Protein 2BBW (pdb70)

B-factor: mean 40.65, std 9.98, range [17.58, 98.82]

Secondary structure (DSSP, 8-state):
---EEEEE--TTSSHHHHHHHHHHHH----EEHHHHHHHHHHTT-HHHHHHHHHHHTT-PPP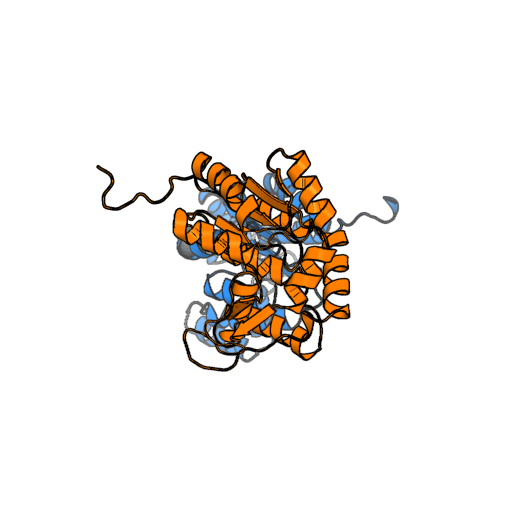HHHHHHHHHHHHHT-TTS-EEEES---SHHHHHHHHTT----EEEEEE--HHHHHHHHHTEEEETTTTEEEETTTS--SSTTB-TTT-PBPB--GGGSHHHHHHHHHHHHHHHHHHHHHHHHTT-EEEEE-S-HHHHHHHHHHHHHTTSPPP--GGG-/---EEEEE-STTSSHHHHHHHHHHHH----B-HHHHHHHHHHHT-HHHHHHHHHHHTT-PPPHHHHHHHHHHHHHT-TTS-EEEES---SHHHHHHHHTT----EEEEEE--HHHHHHHHHT-EEETTTTEEE-SSSS--SSTTB-TTT-PBPB--GGGSHHHHHHHHHHHHHHHHHHHHHHHHHT-EEEEE-S-HHHHHHHHHHHHHTTSPPPPPTT--

Structure (mmCIF, N/CA/C/O backbone):
data_2BBW
#
_entry.id   2BBW
#
_cell.length_a   42.836
_cell.length_b   66.375
_cell.length_c   77.380
_cell.angle_alpha   90.00
_cell.angle_beta   91.50
_cell.angle_gamma   90.00
#
_symmetry.space_group_name_H-M   'P 1 21 1'
#
loop_
_entity.id
_entity.type
_entity.pdbx_description
1 polymer 'adenylate kinase 4, AK4'
2 non-polymer DIGUANOSINE-PENTAPHOSPHATE
3 water water
#
loop_
_atom_site.group_PDB
_atom_site.id
_atom_site.type_symbol
_atom_site.label_atom_id
_atom_site.label_alt_id
_atom_site.label_comp_id
_atom_site.label_asym_id
_atom_site.label_entity_id
_atom_site.label_seq_id
_atom_site.pdbx_PDB_ins_code
_atom_site.Cartn_x
_atom_site.Cartn_y
_atom_site.Cartn_z
_atom_site.occupancy
_atom_site.B_iso_or_equiv
_atom_site.auth_seq_id
_atom_site.auth_comp_id
_atom_site.auth_asym_id
_atom_site.auth_atom_id
_atom_site.pdbx_PDB_model_num
ATOM 1 N N . LYS A 1 26 ? 6.921 15.796 18.117 1.00 64.97 4 LYS A N 1
ATOM 2 C CA . LYS A 1 26 ? 6.129 17.069 18.087 1.00 66.06 4 LYS A CA 1
ATOM 3 C C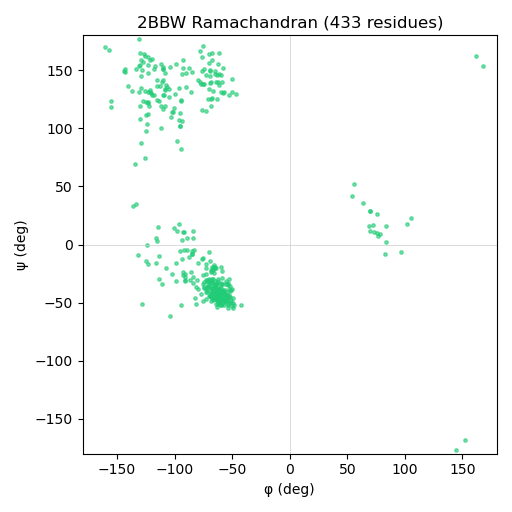 . LYS A 1 26 ? 5.500 17.386 19.456 1.00 58.39 4 LYS A C 1
ATOM 4 O O . LYS A 1 26 ? 6.131 18.019 20.302 1.00 58.39 4 LYS A O 1
ATOM 8 N N . LEU A 1 27 ? 4.262 16.952 19.659 1.00 51.32 5 LEU A N 1
ATOM 9 C CA . LEU A 1 27 ? 3.613 17.055 20.959 1.00 47.21 5 LEU A CA 1
ATOM 10 C C . LEU A 1 27 ? 4.186 15.964 21.843 1.00 42.99 5 LEU A C 1
ATOM 11 O O . LEU A 1 27 ? 4.570 14.900 21.353 1.00 39.74 5 LEU A O 1
ATOM 16 N N . LEU A 1 28 ? 4.252 16.227 23.138 1.00 39.79 6 LEU A N 1
ATOM 17 C CA . LEU A 1 28 ? 4.794 15.255 24.068 1.00 38.18 6 LEU A CA 1
ATOM 18 C C . LEU A 1 28 ? 3.795 14.126 24.315 1.00 35.47 6 LEU A C 1
ATOM 19 O O . LEU A 1 28 ? 2.584 14.356 24.431 1.00 32.95 6 LEU A O 1
ATOM 24 N N . ARG A 1 29 ? 4.300 12.901 24.361 1.00 32.41 7 ARG A N 1
ATOM 25 C CA . ARG A 1 29 ? 3.487 11.779 24.801 1.00 35.57 7 ARG A CA 1
ATOM 26 C C . ARG A 1 29 ? 4.220 11.083 25.954 1.00 34.05 7 ARG A C 1
ATOM 27 O O . ARG A 1 29 ? 5.117 10.273 25.747 1.00 34.36 7 ARG A O 1
ATOM 35 N N . ALA A 1 30 ? 3.844 11.412 27.181 1.00 33.90 8 ALA A N 1
ATOM 36 C CA . ALA A 1 30 ? 4.571 10.885 28.324 1.00 33.64 8 ALA A CA 1
ATOM 37 C C . ALA A 1 30 ? 3.645 10.145 29.250 1.00 32.88 8 ALA A C 1
ATOM 38 O O . ALA A 1 30 ? 2.449 10.429 29.305 1.00 32.48 8 ALA A O 1
ATOM 40 N N . VAL A 1 31 ? 4.217 9.213 30.000 1.00 32.49 9 VAL A N 1
ATOM 41 C CA . VAL A 1 31 ? 3.473 8.276 30.843 1.00 36.07 9 VAL A CA 1
ATOM 42 C C . VAL A 1 31 ? 4.203 8.167 32.193 1.00 39.54 9 VAL A C 1
ATOM 43 O O . VAL A 1 31 ? 5.431 7.990 32.221 1.00 35.83 9 VAL A O 1
ATOM 47 N N . ILE A 1 32 ? 3.462 8.271 33.297 1.00 36.77 10 ILE A N 1
ATOM 48 C CA . ILE A 1 32 ? 3.997 7.969 34.641 1.00 36.40 10 ILE A CA 1
ATOM 49 C C . ILE A 1 32 ? 3.330 6.708 35.213 1.00 35.66 10 ILE A C 1
ATOM 50 O O . ILE A 1 32 ? 2.102 6.669 35.426 1.00 34.75 10 ILE A O 1
ATOM 55 N N . LEU A 1 33 ? 4.144 5.692 35.485 1.00 35.25 11 LEU A N 1
ATOM 56 C CA . LEU A 1 33 ? 3.650 4.418 36.012 1.00 33.82 11 LEU A CA 1
ATOM 57 C C . LEU A 1 33 ? 4.206 4.115 37.410 1.00 39.48 11 LEU A C 1
ATOM 58 O O . LEU A 1 33 ? 5.301 4.569 37.777 1.00 37.50 11 LEU A O 1
ATOM 63 N N . GLY A 1 34 ? 3.449 3.334 38.173 1.00 30.97 12 GLY A N 1
ATOM 64 C CA . GLY A 1 34 ? 3.871 2.887 39.499 1.00 31.93 12 GLY A CA 1
ATOM 65 C C . GLY A 1 34 ? 2.662 2.412 40.274 1.00 32.50 12 GLY A C 1
ATOM 66 O O . GLY A 1 34 ? 1.522 2.754 39.917 1.00 32.69 12 GLY A O 1
ATOM 67 N N . PRO A 1 35 ? 2.887 1.636 41.348 1.00 34.16 13 PRO A N 1
ATOM 68 C CA . PRO A 1 35 ? 1.772 1.095 42.114 1.00 35.33 13 PRO A CA 1
ATOM 69 C C . PRO A 1 35 ? 1.017 2.201 42.843 1.00 36.26 13 PRO A C 1
ATOM 70 O O . PRO A 1 35 ? 1.526 3.312 42.952 1.00 30.70 13 PRO A O 1
ATOM 74 N N . PRO A 1 36 ? -0.203 1.911 43.321 1.00 38.80 14 PRO A N 1
ATOM 75 C CA . PRO A 1 36 ? -0.887 2.958 44.061 1.00 39.92 14 PRO A CA 1
ATOM 76 C C . PRO A 1 36 ? -0.099 3.357 45.295 1.00 40.37 14 PRO A C 1
ATOM 77 O O . PRO A 1 36 ? 0.444 2.490 46.002 1.00 36.95 14 PRO A O 1
ATOM 81 N N . GLY A 1 37 ? -0.021 4.666 45.530 1.00 33.61 15 GLY A N 1
ATOM 82 C CA . GLY A 1 37 ? 0.758 5.211 46.633 1.00 34.86 15 GLY A CA 1
ATOM 83 C C . GLY A 1 37 ? 2.155 5.671 46.240 1.00 32.89 15 GLY A C 1
ATOM 84 O O . GLY A 1 37 ? 2.855 6.274 47.049 1.00 33.76 15 GLY A O 1
ATOM 85 N N . SER A 1 38 ? 2.554 5.418 44.990 1.00 30.02 16 SER A N 1
ATOM 86 C CA . SER A 1 38 ? 3.961 5.563 44.604 1.00 31.74 16 SER A CA 1
ATOM 87 C C . SER A 1 38 ? 4.355 7.010 44.332 1.00 33.18 16 SER A C 1
ATOM 88 O O . SER A 1 38 ? 5.552 7.334 44.301 1.00 32.66 16 SER A O 1
ATOM 91 N N . GLY A 1 39 ? 3.354 7.874 44.152 1.00 37.12 17 GLY A N 1
ATOM 92 C CA . GLY A 1 39 ? 3.592 9.307 43.995 1.00 35.06 17 GLY A CA 1
ATOM 93 C C . GLY A 1 39 ? 3.423 9.813 42.577 1.00 37.27 17 GLY A C 1
ATOM 94 O O . GLY A 1 39 ? 4.000 10.837 42.227 1.00 34.76 17 GLY A O 1
ATOM 95 N N . LYS A 1 40 ? 2.656 9.083 41.765 1.00 34.06 18 LYS A N 1
ATOM 96 C CA . LYS A 1 40 ? 2.376 9.456 40.373 1.00 35.61 18 LYS A CA 1
ATOM 97 C C . LYS A 1 40 ? 1.596 10.769 40.284 1.00 35.05 18 LYS A C 1
ATOM 98 O O . LYS A 1 40 ? 1.898 11.616 39.450 1.00 34.26 18 LYS A O 1
ATOM 104 N N . GLY A 1 41 ? 0.566 10.904 41.118 1.00 35.80 19 GLY A N 1
ATOM 105 C CA . GLY A 1 41 ? -0.208 12.146 41.215 1.00 37.46 19 GLY A CA 1
ATOM 106 C C . GLY A 1 41 ? 0.647 13.325 41.658 1.00 38.81 19 GLY A C 1
ATOM 107 O O . GLY A 1 41 ? 0.532 14.423 41.120 1.00 34.48 19 GLY A O 1
ATOM 108 N N . THR A 1 42 ? 1.501 13.095 42.644 1.00 33.01 20 THR A N 1
ATOM 109 C CA . THR A 1 42 ? 2.415 14.116 43.155 1.00 35.71 20 THR A CA 1
ATOM 110 C C . THR A 1 42 ? 3.399 14.607 42.112 1.00 33.30 20 THR A C 1
ATOM 111 O O . THR A 1 42 ? 3.584 15.809 41.983 1.00 35.76 20 THR A O 1
ATOM 115 N N . VAL A 1 43 ? 4.018 13.687 41.365 1.00 31.56 21 VAL A N 1
ATOM 116 C CA . VAL A 1 43 ? 4.918 14.050 40.272 1.00 32.09 21 VAL A CA 1
ATOM 117 C C . VAL A 1 43 ? 4.176 14.812 39.162 1.00 33.13 21 VAL A C 1
ATOM 118 O O . VAL A 1 43 ? 4.688 15.782 38.626 1.00 31.79 21 VAL A O 1
ATOM 122 N N . CYS A 1 44 ? 2.963 14.376 38.825 1.00 32.69 22 CYS A N 1
ATOM 123 C CA . CYS A 1 44 ? 2.182 15.046 37.795 1.00 33.67 22 CYS A CA 1
ATOM 124 C C . CYS A 1 44 ? 1.880 16.491 38.177 1.00 33.68 22 CYS A C 1
ATOM 125 O O . CYS A 1 44 ? 1.893 17.382 37.326 1.00 35.41 22 CYS A O 1
ATOM 128 N N . GLN A 1 45 ? 1.632 16.713 39.464 1.00 34.11 23 GLN A N 1
ATOM 129 C CA . GLN A 1 45 ? 1.355 18.042 40.009 1.00 30.66 23 GLN A CA 1
ATOM 130 C C . GLN A 1 45 ? 2.580 18.952 39.916 1.00 35.99 23 GLN A C 1
ATOM 131 O O . GLN A 1 45 ? 2.465 20.141 39.559 1.00 37.68 23 GLN A O 1
ATOM 134 N N . ARG A 1 46 ? 3.758 18.406 40.213 1.00 33.85 24 ARG A N 1
ATOM 135 C CA . ARG A 1 46 ? 4.993 19.165 40.028 1.00 34.24 24 ARG A CA 1
ATOM 136 C C . ARG A 1 46 ? 5.248 19.474 38.558 1.00 36.03 24 ARG A C 1
ATOM 137 O O . ARG A 1 46 ? 5.728 20.558 38.235 1.00 34.22 24 ARG A O 1
ATOM 145 N N . ILE A 1 47 ? 4.931 18.521 37.680 1.00 32.14 25 ILE A N 1
ATOM 146 C CA . ILE A 1 47 ? 5.047 18.736 36.244 1.00 33.02 25 ILE A CA 1
ATOM 147 C C . ILE A 1 47 ? 4.122 19.853 35.766 1.00 34.01 25 ILE A C 1
ATOM 148 O O . ILE A 1 47 ? 4.533 20.668 34.946 1.00 29.72 25 ILE A O 1
ATOM 153 N N . ALA A 1 48 ? 2.887 19.899 36.281 1.00 34.54 26 ALA A N 1
ATOM 154 C CA . ALA A 1 48 ? 1.969 21.028 36.004 1.00 36.86 26 ALA A CA 1
ATOM 155 C C . ALA A 1 48 ? 2.529 22.393 36.423 1.00 36.98 26 ALA A C 1
ATOM 156 O O . ALA A 1 48 ? 2.441 23.377 35.674 1.00 38.58 26 ALA A O 1
ATOM 158 N N . GLN A 1 49 ? 3.121 22.451 37.607 1.00 35.32 27 GLN A N 1
ATOM 159 C CA . GLN A 1 49 ? 3.642 23.709 38.133 1.00 36.62 27 GLN A CA 1
ATOM 160 C C . GLN A 1 49 ? 4.909 24.210 37.441 1.00 39.32 27 GLN A C 1
ATOM 161 O O . GLN A 1 49 ? 5.176 25.416 37.430 1.00 40.98 27 GLN A O 1
ATOM 167 N N . ASN A 1 50 ? 5.672 23.287 36.857 1.00 33.48 28 ASN A N 1
ATOM 168 C CA . ASN A 1 50 ? 6.928 23.624 36.202 1.00 31.09 28 ASN A CA 1
ATOM 169 C C . ASN A 1 50 ? 6.844 23.687 34.684 1.00 32.28 28 ASN A C 1
ATOM 170 O O . ASN A 1 50 ? 7.655 24.359 34.066 1.00 31.11 28 ASN A O 1
ATOM 175 N N . PHE A 1 51 ? 5.884 22.974 34.090 1.00 31.05 29 PHE A N 1
ATOM 176 C CA . PHE A 1 51 ? 5.742 22.904 32.625 1.00 32.75 29 PHE A CA 1
ATOM 177 C C . PHE A 1 51 ? 4.362 23.349 32.068 1.00 34.46 29 PHE A C 1
ATOM 178 O O . PHE A 1 51 ? 4.231 23.602 30.866 1.00 36.47 29 PHE A O 1
ATOM 186 N N . GLY A 1 52 ? 3.335 23.422 32.918 1.00 26.92 30 GLY A N 1
ATOM 187 C CA . GLY A 1 52 ? 1.986 23.822 32.455 1.00 30.33 30 GLY A CA 1
ATOM 188 C C . GLY A 1 52 ? 1.297 22.698 31.699 1.00 39.31 30 GLY A C 1
ATOM 189 O O . GLY A 1 52 ? 0.432 22.929 30.841 1.00 40.05 30 GLY A O 1
ATOM 190 N N . LEU A 1 53 ? 1.705 21.476 32.033 1.00 37.86 31 LEU A N 1
ATOM 191 C CA . LEU A 1 53 ? 1.232 20.259 31.409 1.00 43.55 31 LEU A CA 1
ATOM 192 C C . LEU A 1 53 ? 0.200 19.577 32.325 1.00 38.87 31 LEU A C 1
ATOM 193 O O . LEU A 1 53 ? 0.544 19.133 33.418 1.00 40.76 31 LEU A O 1
ATOM 198 N N . GLN A 1 54 ? -1.053 19.514 31.877 1.00 36.57 32 GLN A N 1
ATOM 199 C CA . GLN A 1 54 ? -2.124 18.809 32.576 1.00 41.97 32 GLN A CA 1
ATOM 200 C C . GLN A 1 54 ? -1.900 17.289 32.520 1.00 43.61 32 GLN A C 1
ATOM 201 O O . GLN A 1 54 ? -1.385 16.779 31.525 1.00 42.43 32 GLN A O 1
ATOM 203 N N . HIS A 1 55 ? -2.271 16.571 33.579 1.00 38.52 33 HIS A N 1
ATOM 204 C CA . HIS A 1 55 ? -2.216 15.120 33.531 1.00 41.30 33 HIS A CA 1
ATOM 205 C C . HIS A 1 55 ? -3.602 14.524 33.368 1.00 37.60 33 HIS A C 1
ATOM 206 O O . HIS A 1 55 ? -4.607 15.128 33.758 1.00 39.89 33 HIS A O 1
ATOM 213 N N . LEU A 1 56 ? -3.624 13.341 32.773 1.00 34.13 34 LEU A N 1
ATOM 214 C CA . LEU A 1 56 ? -4.841 12.606 32.436 1.00 36.67 34 LEU A CA 1
ATOM 215 C C . LEU A 1 56 ? -4.787 11.266 33.168 1.00 34.38 34 LEU A C 1
ATOM 216 O O . LEU A 1 56 ? -3.781 10.572 33.105 1.00 37.01 34 LEU A O 1
ATOM 221 N N . SER A 1 57 ? -5.853 10.896 33.872 1.00 38.74 35 SER A N 1
ATOM 222 C CA . SER A 1 57 ? -5.876 9.594 34.533 1.00 34.08 35 SER A CA 1
ATOM 223 C C . SER A 1 57 ? -7.186 8.863 34.288 1.00 33.64 35 SER A C 1
ATOM 224 O O . SER A 1 57 ? -8.234 9.480 34.073 1.00 36.08 35 SER A O 1
ATOM 227 N N . SER A 1 58 ? -7.122 7.538 34.303 1.00 32.76 36 SER A N 1
ATOM 228 C CA A SER A 1 58 ? -8.310 6.735 34.073 0.50 37.67 36 SER A CA 1
ATOM 229 C CA B SER A 1 58 ? -8.302 6.709 34.103 0.50 36.22 36 SER A CA 1
ATOM 230 C C . SER A 1 58 ? -9.355 6.949 35.181 1.00 33.22 36 SER A C 1
ATOM 231 O O . SER A 1 58 ? -10.541 7.050 34.897 1.00 39.02 36 SER A O 1
ATOM 236 N N . GLY A 1 59 ? -8.921 7.045 36.433 1.00 37.33 37 GLY A N 1
ATOM 237 C CA . GLY A 1 59 ? -9.865 7.289 37.528 1.00 31.78 37 GLY A CA 1
ATOM 238 C C . GLY A 1 59 ? -10.610 8.610 37.382 1.00 36.13 37 GLY A C 1
ATOM 239 O O . GLY A 1 59 ? -11.810 8.704 37.687 1.00 32.73 37 GLY A O 1
ATOM 240 N N . HIS A 1 60 ? -9.901 9.640 36.925 1.00 33.91 38 HIS A N 1
ATOM 241 C CA . HIS A 1 60 ? -10.497 10.946 36.738 1.00 30.98 38 HIS A CA 1
ATOM 242 C C . HIS A 1 60 ? -11.518 10.896 35.604 1.00 33.96 38 HIS A C 1
ATOM 243 O O . HIS A 1 60 ? -12.626 11.385 35.763 1.00 30.35 38 HIS A O 1
ATOM 250 N N . PHE A 1 61 ? -11.159 10.280 34.477 1.00 32.01 39 PHE A N 1
ATOM 251 C CA . PHE A 1 61 ? -12.104 10.124 33.367 1.00 33.81 39 PHE A CA 1
ATOM 252 C C . PHE A 1 61 ? -13.289 9.200 33.670 1.00 33.13 39 PHE A C 1
ATOM 253 O O . PHE A 1 61 ? -14.397 9.416 33.174 1.00 35.78 39 PHE A O 1
ATOM 261 N N . LEU A 1 62 ? -13.046 8.184 34.486 1.00 31.46 40 LEU A N 1
ATOM 262 C CA . LEU A 1 62 ? -14.112 7.338 35.018 1.00 35.11 40 LEU A CA 1
ATOM 263 C C . LEU A 1 62 ? -15.122 8.163 35.844 1.00 34.74 40 LEU A C 1
ATOM 264 O O . LEU A 1 62 ? -16.313 8.094 35.585 1.00 34.57 40 LEU A O 1
ATOM 269 N N . ARG A 1 63 ? -14.640 8.944 36.811 1.00 34.08 41 ARG A N 1
ATOM 270 C CA . ARG A 1 63 ? -15.487 9.921 37.526 1.00 34.07 41 ARG A CA 1
ATOM 271 C C . ARG A 1 63 ? -16.306 10.831 36.614 1.00 34.14 41 ARG A C 1
ATOM 272 O O . ARG A 1 63 ? -17.529 10.958 36.768 1.00 27.36 41 ARG A O 1
ATOM 275 N N . GLU A 1 64 ? -15.622 11.477 35.674 1.00 30.37 42 GLU A N 1
ATOM 276 C CA . GLU A 1 64 ? -16.266 12.376 34.729 1.00 38.67 42 GLU A CA 1
ATOM 277 C C . GLU A 1 64 ? -17.389 11.688 33.950 1.00 33.10 42 GLU A C 1
ATOM 278 O O . GLU A 1 64 ? -18.429 12.291 33.693 1.00 32.05 42 GLU A O 1
ATOM 282 N N . ASN A 1 65 ? -17.188 10.434 33.571 1.00 28.87 43 ASN A N 1
ATOM 283 C CA . ASN A 1 65 ? -18.205 9.735 32.766 1.00 32.58 43 ASN A CA 1
ATOM 284 C C . ASN A 1 65 ? -19.421 9.304 33.593 1.00 28.48 43 ASN A C 1
ATOM 285 O O . ASN A 1 65 ? -20.541 9.330 33.106 1.00 28.91 43 ASN A O 1
ATOM 290 N N . ILE A 1 66 ? -19.179 8.946 34.853 1.00 29.11 44 ILE A N 1
ATOM 291 C CA . ILE A 1 66 ? -20.250 8.653 35.804 1.00 34.72 44 ILE A CA 1
ATOM 292 C C . ILE A 1 66 ? -21.083 9.893 36.108 1.00 36.31 44 ILE A C 1
ATOM 293 O O . ILE A 1 66 ? -22.306 9.819 36.079 1.00 37.66 44 ILE A O 1
ATOM 298 N N . LYS A 1 67 ? -20.433 11.031 36.362 1.00 38.12 45 LYS A N 1
ATOM 299 C CA . LYS A 1 67 ? -21.152 12.301 36.568 1.00 38.35 45 LYS A CA 1
ATOM 300 C C . LYS A 1 67 ? -22.001 12.723 35.363 1.00 36.12 45 LYS A C 1
ATOM 301 O O . LYS A 1 67 ? -23.089 13.267 35.537 1.00 37.66 45 LYS A O 1
ATOM 304 N N . ALA A 1 68 ? -21.502 12.485 34.153 1.00 32.49 46 ALA A N 1
ATOM 305 C CA . ALA A 1 68 ? -22.227 12.845 32.933 1.00 34.57 46 ALA A CA 1
ATOM 306 C C . ALA A 1 68 ? -23.237 11.775 32.484 1.00 34.33 46 ALA A C 1
ATOM 307 O O . ALA A 1 68 ? -23.987 11.990 31.528 1.00 38.99 46 ALA A O 1
ATOM 309 N N . SER A 1 69 ? -23.233 10.630 33.176 1.00 31.78 47 SER A N 1
ATOM 310 C CA A SER A 1 69 ? -24.120 9.504 32.859 0.50 33.63 47 SER A CA 1
ATOM 311 C CA B SER A 1 69 ? -24.104 9.492 32.867 0.50 35.25 47 SER A CA 1
ATOM 312 C C . SER A 1 69 ? -24.019 9.068 31.390 1.00 34.42 47 SER A C 1
ATOM 313 O O . SER A 1 69 ? -25.036 8.826 30.735 1.00 35.72 47 SER A O 1
ATOM 318 N N . THR A 1 70 ? -22.788 8.984 30.872 1.00 38.33 48 THR A N 1
ATOM 319 C CA . THR A 1 70 ? -22.534 8.540 29.486 1.00 33.33 48 THR A CA 1
ATOM 320 C C . THR A 1 70 ? -22.714 7.020 29.372 1.00 37.02 48 THR A C 1
ATOM 321 O O . THR A 1 70 ? -22.865 6.338 30.391 1.00 35.05 48 THR A O 1
ATOM 325 N N . GLU A 1 71 ? -22.710 6.502 28.141 1.00 39.03 49 GLU A N 1
ATOM 326 C CA . GLU A 1 71 ? -22.819 5.053 27.886 1.00 40.87 49 GLU A CA 1
ATOM 327 C C . GLU A 1 71 ? -21.728 4.211 28.580 1.00 39.29 49 GLU A C 1
ATOM 328 O O . GLU A 1 71 ? -22.006 3.145 29.135 1.00 40.99 49 GLU A O 1
ATOM 330 N N . VAL A 1 72 ? -20.490 4.691 28.546 1.00 38.53 50 VAL A N 1
ATOM 331 C CA . VAL A 1 72 ? -19.404 4.033 29.260 1.00 41.70 50 VAL A CA 1
ATOM 332 C C . VAL A 1 72 ? -19.529 4.221 30.782 1.00 31.19 50 VAL A C 1
ATOM 333 O O . VAL A 1 72 ? -19.167 3.337 31.545 1.00 34.59 50 VAL A O 1
ATOM 337 N N . GLY A 1 73 ? -20.065 5.362 31.201 1.00 27.93 51 GLY A N 1
ATOM 338 C CA . GLY A 1 73 ? -20.296 5.647 32.610 1.00 27.21 51 GLY A CA 1
ATOM 339 C C . GLY A 1 73 ? -21.334 4.695 33.168 1.00 30.74 51 GLY A C 1
ATOM 340 O O . GLY A 1 73 ? -21.218 4.229 34.305 1.00 33.76 51 GLY A O 1
ATOM 341 N N . GLU A 1 74 ? -22.344 4.399 32.352 1.00 27.87 52 GLU A N 1
ATOM 342 C CA . GLU A 1 74 ? -23.410 3.504 32.732 1.00 31.00 52 GLU A CA 1
ATOM 343 C C . GLU A 1 74 ? -22.928 2.061 32.795 1.00 36.82 52 GLU A C 1
ATOM 344 O O . GLU A 1 74 ? -23.387 1.293 33.650 1.00 34.22 52 GLU A O 1
ATOM 350 N N . MET A 1 75 ? -22.013 1.703 31.890 1.00 35.05 53 MET A N 1
ATOM 351 C CA . MET A 1 75 ? -21.342 0.394 31.922 1.00 37.83 53 MET A CA 1
ATOM 352 C C . MET A 1 75 ? -20.527 0.208 33.194 1.00 31.99 53 MET A C 1
ATOM 353 O O . MET A 1 75 ? -20.590 -0.844 33.830 1.00 29.97 53 MET A O 1
ATOM 358 N N . ALA A 1 76 ? -19.773 1.235 33.569 1.00 27.41 54 ALA A N 1
ATOM 359 C CA . ALA A 1 76 ? -18.931 1.153 34.753 1.00 30.59 54 ALA A CA 1
ATOM 360 C C . ALA A 1 76 ? -19.782 1.000 36.008 1.00 30.99 54 ALA A C 1
ATOM 361 O O . ALA A 1 76 ? -19.422 0.246 36.897 1.00 33.40 54 ALA A O 1
ATOM 363 N N . LYS A 1 77 ? -20.911 1.710 36.065 1.00 26.20 55 LYS A N 1
ATOM 364 C CA . LYS A 1 77 ? -21.796 1.701 37.232 1.00 29.43 55 LYS A CA 1
ATOM 365 C C . LYS A 1 77 ? -22.459 0.350 37.450 1.00 29.96 55 LYS A C 1
ATOM 366 O O . LYS A 1 77 ? -22.772 -0.020 38.583 1.00 31.92 55 LYS A O 1
ATOM 372 N N . GLN A 1 78 ? -22.669 -0.382 36.363 1.00 31.33 56 GLN A N 1
ATOM 373 C CA . GLN A 1 78 ? -23.199 -1.742 36.443 1.00 34.58 56 GLN A CA 1
ATOM 374 C C . GLN A 1 78 ? -22.233 -2.679 37.165 1.00 33.10 56 GLN A C 1
ATOM 375 O O . GLN A 1 78 ? -22.662 -3.586 37.872 1.00 33.33 56 GLN A O 1
ATOM 381 N N . TYR A 1 79 ? -20.932 -2.447 37.005 1.00 33.67 57 TYR A N 1
ATOM 382 C CA . TYR A 1 79 ? -19.929 -3.234 37.726 1.00 33.50 57 TYR A CA 1
ATOM 383 C C . TYR A 1 79 ? -19.833 -2.820 39.181 1.00 34.28 57 TYR A C 1
ATOM 384 O O . TYR A 1 79 ? -19.843 -3.670 40.071 1.00 33.00 57 TYR A O 1
ATOM 393 N N . ILE A 1 80 ? -19.739 -1.507 39.393 1.00 32.60 58 ILE A N 1
ATOM 394 C CA . ILE A 1 80 ? -19.665 -0.893 40.713 1.00 32.18 58 ILE A CA 1
ATOM 395 C C . ILE A 1 80 ? -20.845 -1.265 41.610 1.00 34.04 58 ILE A C 1
ATOM 396 O O . ILE A 1 80 ? -20.660 -1.659 42.768 1.00 34.09 58 ILE A O 1
ATOM 401 N N . GLU A 1 81 ? -22.056 -1.169 41.075 1.00 32.37 59 GLU A N 1
ATOM 402 C CA . GLU A 1 81 ? -23.233 -1.588 41.832 1.00 37.33 59 GLU A CA 1
ATOM 403 C C . GLU A 1 81 ? -23.145 -3.036 42.321 1.00 40.49 59 GLU A C 1
ATOM 404 O O . GLU A 1 81 ? -23.679 -3.374 43.381 1.00 44.24 59 GLU A O 1
ATOM 410 N N . LYS A 1 82 ? -22.463 -3.885 41.558 1.00 37.56 60 LYS A N 1
ATOM 411 C CA . LYS A 1 82 ? -22.296 -5.291 41.929 1.00 37.56 60 LYS A CA 1
ATOM 412 C C . LYS A 1 82 ? -21.024 -5.537 42.740 1.00 36.18 60 LYS A C 1
ATOM 413 O O . LYS A 1 82 ? -20.630 -6.682 42.934 1.00 41.15 60 LYS A O 1
ATOM 419 N N . SER A 1 83 ? -20.375 -4.462 43.194 1.00 40.12 61 SER A N 1
ATOM 420 C CA . SER A 1 83 ? -19.070 -4.545 43.860 1.00 37.73 61 SER A CA 1
ATOM 421 C C . SER A 1 83 ? -18.045 -5.301 43.017 1.00 37.29 61 SER A C 1
ATOM 422 O O . SER A 1 83 ? -17.268 -6.108 43.532 1.00 43.45 61 SER A O 1
ATOM 425 N N . LEU A 1 84 ? -18.051 -5.032 41.719 1.00 35.71 62 LEU A N 1
ATOM 426 C CA . LEU A 1 84 ? -17.107 -5.632 40.790 1.00 33.64 62 LEU A CA 1
ATOM 427 C C . LEU A 1 84 ? -16.119 -4.614 40.269 1.00 33.28 62 LEU A C 1
ATOM 428 O O . LEU A 1 84 ? -16.475 -3.460 39.996 1.00 36.20 62 LEU A O 1
ATOM 433 N N . LEU A 1 85 ? -14.870 -5.043 40.125 1.00 32.01 63 LEU A N 1
ATOM 434 C CA . LEU A 1 85 ? -13.858 -4.224 39.471 1.00 33.52 63 LEU A CA 1
ATOM 435 C C . LEU A 1 85 ? -14.349 -3.883 38.056 1.00 32.27 63 LEU A C 1
ATOM 436 O O . LEU A 1 85 ? -14.852 -4.747 37.352 1.00 32.14 63 LEU A O 1
ATOM 441 N N . VAL A 1 86 ? -14.276 -2.609 37.683 1.00 32.82 64 VAL A N 1
ATOM 442 C CA . VAL A 1 86 ? -14.563 -2.180 36.319 1.00 32.45 64 VAL A CA 1
ATOM 443 C C . VAL A 1 86 ? -13.435 -2.724 35.433 1.00 29.79 64 VAL A C 1
ATOM 444 O O . VAL A 1 86 ? -12.256 -2.394 35.647 1.00 31.53 64 VAL A O 1
ATOM 448 N N . PRO A 1 87 ? -13.779 -3.577 34.452 1.00 28.53 65 PRO A N 1
ATOM 449 C CA . PRO A 1 87 ? -12.717 -4.257 33.693 1.00 33.38 65 PRO A CA 1
ATOM 450 C C . PRO A 1 87 ? -11.815 -3.292 32.925 1.00 33.43 65 PRO A C 1
ATOM 451 O O . PRO A 1 87 ? -12.227 -2.164 32.579 1.00 31.53 65 PRO A O 1
ATOM 455 N N . ASP A 1 88 ? -10.598 -3.761 32.670 1.00 30.46 66 ASP A N 1
ATOM 456 C CA . ASP A 1 88 ? -9.589 -3.044 31.892 1.00 32.02 66 ASP A CA 1
ATOM 457 C C . ASP A 1 88 ? -10.115 -2.566 30.539 1.00 33.72 66 ASP A C 1
ATOM 458 O O . ASP A 1 88 ? -9.828 -1.446 30.141 1.00 32.57 66 ASP A O 1
ATOM 463 N N . HIS A 1 89 ? -10.916 -3.391 29.860 1.00 37.12 67 HIS A N 1
ATOM 464 C CA . HIS A 1 89 ? -11.411 -3.055 28.520 1.00 38.59 67 HIS A CA 1
ATOM 465 C C . HIS A 1 89 ? -12.398 -1.878 28.526 1.00 35.24 67 HIS A C 1
ATOM 466 O O . HIS A 1 89 ? -12.481 -1.139 27.554 1.00 37.49 67 HIS A O 1
ATOM 473 N N . VAL A 1 90 ? -13.129 -1.710 29.629 1.00 33.04 68 VAL A N 1
ATOM 474 C CA . VAL A 1 90 ? -14.028 -0.570 29.781 1.00 35.04 68 VAL A CA 1
ATOM 475 C C . VAL A 1 90 ? -13.193 0.693 29.984 1.00 34.86 68 VAL A C 1
ATOM 476 O O . VAL A 1 90 ? -13.515 1.732 29.426 1.00 35.74 68 VAL A O 1
ATOM 480 N N . ILE A 1 91 ? -12.120 0.583 30.771 1.00 34.38 69 ILE A N 1
ATOM 481 C CA . ILE A 1 91 ? -11.163 1.684 30.952 1.00 33.77 69 ILE A CA 1
ATOM 482 C C . ILE A 1 91 ? -10.445 2.025 29.652 1.00 32.31 69 ILE A C 1
ATOM 483 O O . ILE A 1 91 ? -10.270 3.198 29.337 1.00 32.47 69 ILE A O 1
ATOM 488 N N . THR A 1 92 ? -10.030 1.012 28.894 1.00 28.84 70 THR A N 1
ATOM 489 C CA . THR A 1 92 ? -9.377 1.267 27.600 1.00 34.92 70 THR A CA 1
ATOM 490 C C . THR A 1 92 ? -10.316 2.085 26.715 1.00 35.84 70 THR A C 1
ATOM 491 O O . THR A 1 92 ? -9.905 3.091 26.132 1.00 40.62 70 THR A O 1
ATOM 495 N N . ARG A 1 93 ? -11.582 1.663 26.662 1.00 40.80 71 ARG A N 1
ATOM 496 C CA . ARG A 1 93 ? -12.634 2.340 25.888 1.00 40.28 71 ARG A CA 1
ATOM 497 C C . ARG A 1 93 ? -12.754 3.828 26.224 1.00 38.87 71 ARG A C 1
ATOM 498 O O . ARG A 1 93 ? -12.689 4.677 25.326 1.00 40.82 71 ARG A O 1
ATOM 506 N N . LEU A 1 94 ? -12.941 4.147 27.501 1.00 34.36 72 LEU A N 1
ATOM 507 C CA . LEU A 1 94 ? -13.076 5.555 27.900 1.00 40.94 72 LEU A CA 1
ATOM 508 C C . LEU A 1 94 ? -11.777 6.365 27.768 1.00 38.24 72 LEU A C 1
ATOM 509 O O . LEU A 1 94 ? -11.818 7.559 27.495 1.00 40.95 72 LEU A O 1
ATOM 514 N N . MET A 1 95 ? -10.626 5.721 27.944 1.00 36.94 73 MET A N 1
ATOM 515 C CA . MET A 1 95 ? -9.351 6.417 27.759 1.00 35.58 73 MET A CA 1
ATOM 516 C C . MET A 1 95 ? -9.006 6.724 26.303 1.00 35.01 73 MET A C 1
ATOM 517 O O . MET A 1 95 ? -8.556 7.814 25.9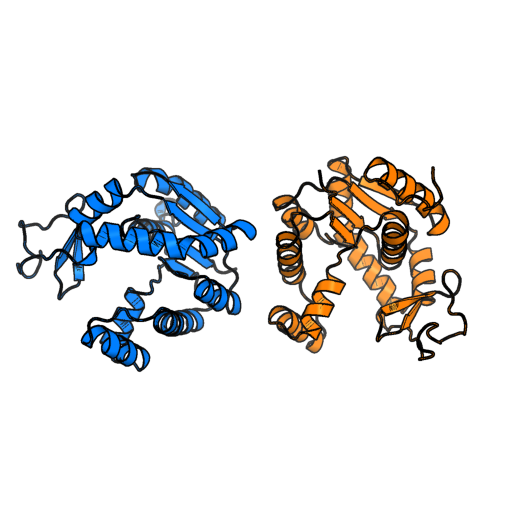88 1.00 36.42 73 MET A O 1
ATOM 522 N N . MET A 1 96 ? -9.159 5.750 25.424 1.00 31.64 74 MET A N 1
ATOM 523 C CA . MET A 1 96 ? -8.902 5.990 24.006 1.00 34.10 74 MET A CA 1
ATOM 524 C C . MET A 1 96 ? -9.828 7.066 23.449 1.00 36.39 74 MET A C 1
ATOM 525 O O . MET A 1 96 ? -9.401 7.914 22.676 1.00 43.81 74 MET A O 1
ATOM 530 N N . SER A 1 97 ? -11.086 7.056 23.880 1.00 41.72 75 SER A N 1
ATOM 531 C CA . SER A 1 97 ? -12.051 8.080 23.474 1.00 39.40 75 SER A CA 1
ATOM 532 C C . SER A 1 97 ? -11.613 9.478 23.877 1.00 39.85 75 SER A C 1
ATOM 533 O O . SER A 1 97 ? -11.770 10.423 23.094 1.00 38.60 75 SER A O 1
ATOM 536 N N . GLU A 1 98 ? -11.075 9.618 25.090 1.00 38.03 76 GLU A N 1
ATOM 537 C CA . GLU A 1 98 ? -10.560 10.910 25.555 1.00 40.27 76 GLU A CA 1
ATOM 538 C C . GLU A 1 98 ? -9.316 11.355 24.805 1.00 37.80 76 GLU A C 1
ATOM 539 O O . GLU A 1 98 ? -9.203 12.510 24.402 1.00 39.22 76 GLU A O 1
ATOM 545 N N . LEU A 1 99 ? -8.379 10.436 24.612 1.00 35.55 77 LEU A N 1
ATOM 546 C CA . LEU A 1 99 ? -7.136 10.766 23.923 1.00 34.88 77 LEU A CA 1
ATOM 547 C C . LEU A 1 99 ? -7.380 11.105 22.453 1.00 33.18 77 LEU A C 1
ATOM 548 O O . LEU A 1 99 ? -6.750 12.004 21.904 1.00 38.72 77 LEU A O 1
ATOM 553 N N . GLU A 1 100 ? -8.297 10.381 21.821 1.00 36.55 78 GLU A N 1
ATOM 554 C CA . GLU A 1 100 ? -8.609 10.603 20.413 1.00 40.23 78 GLU A CA 1
ATOM 555 C C . GLU A 1 100 ? -9.211 11.998 20.183 1.00 41.47 78 GLU A C 1
ATOM 556 O O . GLU A 1 100 ? -9.181 12.503 19.067 1.00 44.53 78 GLU A O 1
ATOM 562 N N . ASN A 1 101 ? -9.742 12.598 21.251 1.00 38.06 79 ASN A N 1
ATOM 563 C CA . ASN A 1 101 ? -10.284 13.962 21.247 1.00 37.66 79 ASN A CA 1
ATOM 564 C C . ASN A 1 101 ? -9.343 15.027 21.829 1.00 37.46 79 ASN A C 1
ATOM 565 O O . ASN A 1 101 ? -9.760 16.154 22.114 1.00 37.29 79 ASN A O 1
ATOM 570 N N . ARG A 1 102 ? -8.072 14.661 21.989 1.00 34.17 80 ARG A N 1
ATOM 571 C CA . ARG A 1 102 ? -7.038 15.541 22.535 1.00 29.28 80 ARG A CA 1
ATOM 572 C C . ARG A 1 102 ? -5.777 15.429 21.707 1.00 32.66 80 ARG A C 1
ATOM 573 O O . ARG A 1 102 ? -4.673 15.540 22.233 1.00 35.03 80 ARG A O 1
ATOM 581 N N . ARG A 1 103 ? -5.940 15.197 20.410 1.00 34.69 81 ARG A N 1
ATOM 582 C CA . ARG A 1 103 ? -4.808 14.922 19.532 1.00 40.61 81 ARG A CA 1
ATOM 583 C C . ARG A 1 103 ? -3.873 16.112 19.291 1.00 41.82 81 ARG A C 1
ATOM 584 O O . ARG A 1 103 ? -2.723 15.914 18.893 1.00 45.81 81 ARG A O 1
ATOM 592 N N . GLY A 1 104 ? -4.373 17.331 19.503 1.00 36.76 82 GLY A N 1
ATOM 593 C CA . GLY A 1 104 ? -3.547 18.543 19.439 1.00 34.20 82 GLY A CA 1
ATOM 594 C C . GLY A 1 104 ? -2.957 18.982 20.771 1.00 35.10 82 GLY A C 1
ATOM 595 O O . GLY A 1 104 ? -2.412 20.075 20.877 1.00 41.78 82 GLY A O 1
ATOM 596 N N . GLN A 1 105 ? -3.047 18.128 21.786 1.00 35.80 83 GLN A N 1
ATOM 597 C CA . GLN A 1 105 ? -2.496 18.420 23.110 1.00 34.56 83 GLN A CA 1
ATOM 598 C C . GLN A 1 105 ? -1.276 17.547 23.416 1.00 37.37 83 GLN A C 1
ATOM 599 O O . GLN A 1 105 ? -1.146 16.445 22.860 1.00 38.39 83 GLN A O 1
ATOM 605 N N . HIS A 1 106 ? -0.373 18.051 24.269 1.00 35.45 84 HIS A N 1
ATOM 606 C CA . HIS A 1 106 ? 0.675 17.228 24.880 1.00 32.95 84 HIS A CA 1
ATOM 607 C C . HIS A 1 106 ? -0.059 16.289 25.833 1.00 36.60 84 HIS A C 1
ATOM 608 O O . HIS A 1 106 ? -1.002 16.731 26.518 1.00 34.03 84 HIS A O 1
ATOM 615 N N . TRP A 1 107 ? 0.344 15.016 25.899 1.00 36.88 85 TRP A N 1
ATOM 616 C CA . TRP A 1 107 ? -0.278 14.102 26.875 1.00 39.60 85 TRP A CA 1
ATOM 617 C C . TRP A 1 107 ? 0.689 13.758 28.016 1.00 38.68 85 TRP A C 1
ATOM 618 O O . TRP A 1 107 ? 1.848 13.432 27.779 1.00 38.51 85 TRP A O 1
ATOM 629 N N . LEU A 1 108 ? 0.192 13.817 29.246 1.00 39.24 86 LEU A N 1
ATOM 630 C CA . LEU A 1 108 ? 0.871 13.224 30.393 1.00 36.04 86 LEU A CA 1
ATOM 631 C C . LEU A 1 108 ? -0.102 12.256 31.066 1.00 31.36 86 LEU A C 1
ATOM 632 O O . LEU A 1 108 ? -1.046 12.667 31.742 1.00 38.74 86 LEU A O 1
ATOM 637 N N . LEU A 1 109 ? 0.109 10.967 30.840 1.00 31.51 87 LEU A N 1
ATOM 638 C CA . LEU A 1 109 ? -0.797 9.931 31.349 1.00 36.58 87 LEU A CA 1
ATOM 639 C C . LEU A 1 109 ? -0.313 9.387 32.690 1.00 38.08 87 LEU A C 1
ATOM 640 O O . LEU A 1 109 ? 0.814 8.926 32.811 1.00 36.26 87 LEU A O 1
ATOM 645 N N . ASP A 1 110 ? -1.174 9.464 33.690 1.00 34.61 88 ASP A N 1
ATOM 646 C CA . ASP A 1 110 ? -0.897 8.947 35.032 1.00 34.04 88 ASP A CA 1
ATOM 647 C C . ASP A 1 110 ? -1.500 7.530 35.153 1.00 36.56 88 ASP A C 1
ATOM 648 O O . ASP A 1 110 ? -2.712 7.378 35.175 1.00 37.31 88 ASP A O 1
ATOM 653 N N . GLY A 1 111 ? -0.637 6.511 35.155 1.00 31.51 89 GLY A N 1
ATOM 654 C CA . GLY A 1 111 ? -1.022 5.135 35.393 1.00 31.45 89 GLY A CA 1
ATOM 655 C C . GLY A 1 111 ? -1.657 4.394 34.229 1.00 39.12 89 GLY A C 1
ATOM 656 O O . GLY A 1 111 ? -2.175 3.287 34.413 1.00 38.60 89 GLY A O 1
ATOM 657 N N . PHE A 1 112 ? -1.645 5.001 33.039 1.00 34.28 90 PHE A N 1
ATOM 658 C CA . PHE A 1 112 ? -2.144 4.347 31.829 1.00 32.22 90 PHE A CA 1
ATOM 659 C C . PHE A 1 112 ? -0.974 4.368 30.839 1.00 34.71 90 PHE A C 1
ATOM 660 O O . PHE A 1 112 ? -0.354 5.417 30.664 1.00 36.46 90 PHE A O 1
ATOM 668 N N . PRO A 1 113 ? -0.650 3.212 30.203 1.00 39.47 91 PRO A N 1
ATOM 669 C CA . PRO A 1 113 ? -1.335 1.900 30.214 1.00 33.53 91 PRO A CA 1
ATOM 670 C C . PRO A 1 113 ? -1.095 1.049 31.482 1.00 38.03 91 PRO A C 1
ATOM 671 O O . PRO A 1 113 ? 0.010 1.023 32.000 1.00 38.23 91 PRO A O 1
ATOM 675 N N . ARG A 1 114 ? -2.130 0.376 31.982 1.00 39.74 92 ARG A N 1
ATOM 676 C CA . ARG A 1 114 ? -1.962 -0.585 33.085 1.00 41.30 92 ARG A CA 1
ATOM 677 C C . ARG A 1 114 ? -1.529 -1.966 32.549 1.00 42.49 92 ARG A C 1
ATOM 678 O O . ARG A 1 114 ? -0.777 -2.695 33.203 1.00 41.10 92 ARG A O 1
ATOM 686 N N . THR A 1 115 ? -2.001 -2.314 31.354 1.00 39.15 93 THR A N 1
ATOM 687 C CA . THR A 1 115 ? -1.806 -3.659 30.818 1.00 40.13 93 THR A CA 1
ATOM 688 C C . THR A 1 115 ? -1.165 -3.606 29.431 1.00 37.74 93 THR A C 1
ATOM 689 O O . THR A 1 115 ? -1.180 -2.567 28.789 1.00 33.32 93 THR A O 1
ATOM 693 N N . LEU A 1 116 ? -0.628 -4.738 28.974 1.00 36.53 94 LEU A N 1
ATOM 694 C CA . LEU A 1 116 ? -0.008 -4.826 27.655 1.00 41.28 94 LEU A CA 1
ATOM 695 C C . LEU A 1 116 ? -0.978 -4.428 26.558 1.00 36.19 94 LEU A C 1
ATOM 696 O O . LEU A 1 116 ? -0.620 -3.694 25.655 1.00 43.43 94 LEU A O 1
ATOM 701 N N . GLY A 1 117 ? -2.216 -4.904 26.656 1.00 41.53 95 GLY A N 1
ATOM 702 C CA . GLY A 1 117 ? -3.271 -4.573 25.694 1.00 34.26 95 GLY A CA 1
ATOM 703 C C . GLY A 1 117 ? -3.633 -3.105 25.615 1.00 34.90 95 GLY A C 1
ATOM 704 O O . GLY A 1 117 ? -4.013 -2.627 24.554 1.00 37.93 95 GLY A O 1
ATOM 705 N N . GLN A 1 118 ? -3.519 -2.387 26.732 1.00 35.28 96 GLN A N 1
ATOM 706 C CA . GLN A 1 118 ? -3.703 -0.932 26.732 1.00 30.37 96 GLN A CA 1
ATOM 707 C C . GLN A 1 118 ? -2.497 -0.219 26.121 1.00 33.73 96 GLN A C 1
ATOM 708 O O . GLN A 1 118 ? -2.643 0.839 25.504 1.00 38.16 96 GLN A O 1
ATOM 714 N N . ALA A 1 119 ? -1.306 -0.783 26.300 1.00 31.02 97 ALA A N 1
ATOM 715 C CA . ALA A 1 119 ? -0.108 -0.212 25.692 1.00 33.83 97 ALA A CA 1
ATOM 716 C C . ALA A 1 119 ? -0.204 -0.327 24.174 1.00 35.27 97 ALA A C 1
ATOM 717 O O . ALA A 1 119 ? 0.201 0.582 23.437 1.00 37.12 97 ALA A O 1
ATOM 719 N N . GLU A 1 120 ? -0.783 -1.433 23.713 1.00 34.77 98 GLU A N 1
ATOM 720 C CA . GLU A 1 120 ? -0.956 -1.664 22.289 1.00 37.24 98 GLU A CA 1
ATOM 721 C C . GLU A 1 120 ? -2.078 -0.814 21.699 1.00 39.86 98 GLU A C 1
ATOM 722 O O . GLU A 1 120 ? -1.971 -0.332 20.565 1.00 40.29 98 GLU A O 1
ATOM 728 N N . ALA A 1 121 ? -3.149 -0.623 22.462 1.00 36.37 99 ALA A N 1
ATOM 729 C CA . ALA A 1 121 ? -4.207 0.285 22.054 1.00 36.44 99 ALA A CA 1
ATOM 730 C C . ALA A 1 121 ? -3.629 1.697 21.854 1.00 38.28 99 ALA A C 1
ATOM 731 O O . ALA A 1 121 ? -3.963 2.403 20.880 1.00 38.20 99 ALA A O 1
ATOM 733 N N . LEU A 1 122 ? -2.733 2.079 22.764 1.00 38.69 100 LEU A N 1
ATOM 734 C CA . LEU A 1 122 ? -2.109 3.397 22.767 1.00 38.64 100 LEU A CA 1
ATOM 735 C C . LEU A 1 122 ? -1.262 3.624 21.512 1.00 40.53 100 LEU A C 1
ATOM 736 O O . LEU A 1 122 ? -1.320 4.699 20.916 1.00 38.68 100 LEU A O 1
ATOM 741 N N . ASP A 1 123 ? -0.503 2.598 21.124 1.00 40.00 101 ASP A N 1
ATOM 742 C CA . ASP A 1 123 ? 0.365 2.596 19.936 1.00 43.88 101 ASP A CA 1
ATOM 743 C C . ASP A 1 123 ? -0.294 2.986 18.622 1.00 45.43 101 ASP A C 1
ATOM 744 O O . ASP A 1 123 ? 0.382 3.493 17.725 1.00 46.91 101 ASP A O 1
ATOM 749 N N . LYS A 1 124 ? -1.593 2.718 18.493 1.00 44.71 102 LYS A N 1
ATOM 750 C CA . LYS A 1 124 ? -2.339 3.040 17.270 1.00 44.14 102 LYS A CA 1
ATOM 751 C C . LYS A 1 124 ? -2.511 4.537 17.016 1.00 44.40 102 LYS A C 1
ATOM 752 O O . LYS A 1 124 ? -2.743 4.946 15.884 1.00 44.18 102 LYS A O 1
ATOM 756 N N . ILE A 1 125 ? -2.445 5.346 18.069 1.00 44.61 103 ILE A N 1
ATOM 757 C CA . ILE A 1 125 ? -2.768 6.767 17.939 1.00 44.04 103 ILE A CA 1
ATOM 758 C C . ILE A 1 125 ? -1.661 7.724 18.383 1.00 46.83 103 ILE A C 1
ATOM 759 O O . ILE A 1 125 ? -1.825 8.947 18.306 1.00 47.92 103 ILE A O 1
ATOM 764 N N . CYS A 1 126 ? -0.541 7.175 18.848 1.00 42.75 104 CYS A N 1
ATOM 765 C CA . CYS A 1 126 ? 0.630 8.000 19.168 1.00 40.03 104 CYS A CA 1
ATOM 766 C C . CYS A 1 126 ? 1.922 7.202 19.225 1.00 37.92 104 CYS A C 1
ATOM 767 O O . CYS A 1 126 ? 1.909 5.971 19.212 1.00 37.23 104 CYS A O 1
ATOM 770 N N . GLU A 1 127 ? 3.037 7.927 19.308 1.00 37.95 105 GLU A N 1
ATOM 771 C CA . GLU A 1 127 ? 4.320 7.353 19.642 1.00 38.77 105 GLU A CA 1
ATOM 772 C C . GLU A 1 127 ? 4.700 7.841 21.027 1.00 38.32 105 GLU A C 1
ATOM 773 O O . GLU A 1 127 ? 4.889 9.043 21.235 1.00 41.09 105 GLU A O 1
ATOM 775 N N . VAL A 1 128 ? 4.818 6.914 21.973 1.00 37.26 106 VAL A N 1
ATOM 776 C CA . VAL A 1 128 ? 5.133 7.278 23.354 1.00 39.53 106 VAL A CA 1
ATOM 777 C C . VAL A 1 128 ? 6.632 7.634 23.509 1.00 40.59 106 VAL A C 1
ATOM 778 O O . VAL A 1 128 ? 7.498 6.793 23.322 1.00 42.25 106 VAL A O 1
ATOM 782 N N . ASP A 1 129 ? 6.894 8.898 23.845 1.00 38.03 107 ASP A N 1
ATOM 783 C CA . ASP A 1 129 ? 8.237 9.487 23.926 1.00 46.24 107 ASP A CA 1
ATOM 784 C C . ASP A 1 129 ? 8.993 9.179 25.222 1.00 42.50 107 ASP A C 1
ATOM 785 O O . ASP A 1 129 ? 10.217 9.132 25.225 1.00 35.57 107 ASP A O 1
ATOM 790 N N . LEU A 1 130 ? 8.266 9.015 26.326 1.00 40.56 108 LEU A N 1
ATOM 791 C CA . LEU A 1 130 ? 8.873 9.084 27.652 1.00 37.94 108 LEU A CA 1
ATOM 792 C C . LEU A 1 130 ? 8.036 8.295 28.644 1.00 35.88 108 LEU A C 1
ATOM 793 O O . LEU A 1 130 ? 6.856 8.573 28.802 1.00 35.98 108 LEU A O 1
ATOM 798 N N . VAL A 1 131 ? 8.639 7.326 29.327 1.00 31.54 109 VAL A N 1
ATOM 799 C CA . VAL A 1 131 ? 7.912 6.533 30.310 1.00 31.27 109 VAL A CA 1
ATOM 800 C C . VAL A 1 131 ? 8.695 6.575 31.610 1.00 33.70 109 VAL A C 1
ATOM 801 O O . VAL A 1 131 ? 9.884 6.261 31.641 1.00 31.86 109 VAL A O 1
ATOM 805 N N . ILE A 1 132 ? 8.027 7.023 32.666 1.00 33.70 110 ILE A N 1
ATOM 806 C CA . ILE A 1 132 ? 8.644 7.122 33.968 1.00 33.42 110 ILE A CA 1
ATOM 807 C C . ILE A 1 132 ? 8.018 6.067 34.854 1.00 37.47 110 ILE A C 1
ATOM 808 O O . ILE A 1 132 ? 6.800 5.931 34.904 1.00 35.30 110 ILE A O 1
ATOM 813 N N . SER A 1 133 ? 8.868 5.277 35.497 1.00 37.23 111 SER A N 1
ATOM 814 C CA . SER A 1 133 ? 8.414 4.182 36.339 1.00 38.46 111 SER A CA 1
ATOM 815 C C . SER A 1 133 ? 8.879 4.433 37.778 1.00 36.49 111 SER A C 1
ATOM 816 O O . SER A 1 133 ? 10.054 4.704 38.019 1.00 40.81 111 SER A O 1
ATOM 819 N N . LEU A 1 134 ? 7.957 4.359 38.727 1.00 37.38 112 LEU A N 1
ATOM 820 C CA . LEU A 1 134 ? 8.278 4.608 40.129 1.00 39.87 112 LEU A CA 1
ATOM 821 C C . LEU A 1 134 ? 8.248 3.312 40.944 1.00 39.33 112 LEU A C 1
ATOM 822 O O . LEU A 1 134 ? 7.224 2.639 41.037 1.00 42.63 112 LEU A O 1
ATOM 827 N N . ASN A 1 135 ? 9.391 2.964 41.521 1.00 38.31 113 ASN A N 1
ATOM 828 C CA . ASN A 1 135 ? 9.540 1.749 42.303 1.00 34.35 113 ASN A CA 1
ATOM 829 C C . ASN A 1 135 ? 9.743 2.123 43.761 1.00 37.37 113 ASN A C 1
ATOM 830 O O . ASN A 1 135 ? 10.832 2.506 44.170 1.00 36.68 113 ASN A O 1
ATOM 835 N N . ILE A 1 136 ? 8.678 2.020 44.538 1.00 37.60 114 ILE A N 1
ATOM 836 C CA . ILE A 1 136 ? 8.687 2.479 45.924 1.00 41.93 114 ILE A CA 1
ATOM 837 C C . ILE A 1 136 ? 8.349 1.274 46.809 1.00 41.51 114 ILE A C 1
ATOM 838 O O . ILE A 1 136 ? 7.389 0.550 46.511 1.00 43.06 114 ILE A O 1
ATOM 843 N N . PRO A 1 137 ? 9.149 1.037 47.878 1.00 41.69 115 PRO A N 1
ATOM 844 C CA . PRO A 1 137 ? 8.931 -0.120 48.780 1.00 39.16 115 PRO A CA 1
ATOM 845 C C . PRO A 1 137 ? 7.541 -0.131 49.432 1.00 38.57 115 PRO A C 1
ATOM 846 O O . PRO A 1 137 ? 6.955 0.932 49.646 1.00 39.24 115 PRO A O 1
ATOM 850 N N . PHE A 1 138 ? 7.037 -1.324 49.754 1.00 39.04 116 PHE A N 1
ATOM 851 C CA . PHE A 1 138 ? 5.716 -1.478 50.364 1.00 39.24 116 PHE A CA 1
ATOM 852 C C . PHE A 1 138 ? 5.517 -0.669 51.639 1.00 35.90 116 PHE A C 1
ATOM 853 O O . PHE A 1 138 ? 4.444 -0.106 51.853 1.00 37.92 116 PHE A O 1
ATOM 861 N N . GLU A 1 139 ? 6.537 -0.627 52.489 1.00 34.59 117 GLU A N 1
ATOM 862 C CA . GLU A 1 139 ? 6.417 0.065 53.771 1.00 33.42 117 GLU A CA 1
ATOM 863 C C . GLU A 1 139 ? 6.116 1.543 53.614 1.00 34.29 117 GLU A C 1
ATOM 864 O O . GLU A 1 139 ? 5.298 2.093 54.361 1.00 34.84 117 GLU A O 1
ATOM 870 N N . THR A 1 140 ? 6.753 2.157 52.617 1.00 29.67 118 THR A N 1
ATOM 871 C CA . THR A 1 140 ? 6.531 3.551 52.264 1.00 29.58 118 THR A CA 1
ATOM 872 C C . THR A 1 140 ? 5.134 3.762 51.685 1.00 38.58 118 THR A C 1
ATOM 873 O O . THR A 1 140 ? 4.423 4.671 52.121 1.00 39.43 118 THR A O 1
ATOM 877 N N . LEU A 1 141 ? 4.740 2.923 50.715 1.00 34.70 119 LEU A N 1
ATOM 878 C CA . LEU A 1 141 ? 3.377 2.948 50.195 1.00 38.60 119 LEU A CA 1
ATOM 879 C C . LEU A 1 141 ? 2.353 2.931 51.323 1.00 33.16 119 LEU A C 1
ATOM 880 O O . LEU A 1 141 ? 1.492 3.803 51.385 1.00 36.13 119 LEU A O 1
ATOM 885 N N . LYS A 1 142 ? 2.459 1.940 52.207 1.00 37.47 120 LYS A N 1
ATOM 886 C CA . LYS A 1 142 ? 1.555 1.780 53.353 1.00 36.89 120 LYS A CA 1
ATOM 887 C C . LYS A 1 142 ? 1.524 3.024 54.258 1.00 36.74 120 LYS A C 1
ATOM 888 O O . LYS A 1 142 ? 0.450 3.456 54.704 1.00 34.84 120 LYS A O 1
ATOM 894 N N . ASP A 1 143 ? 2.699 3.591 54.517 1.00 34.50 121 ASP A N 1
ATOM 895 C CA . ASP A 1 143 ? 2.823 4.735 55.416 1.00 40.47 121 ASP A CA 1
ATOM 896 C C . ASP A 1 143 ? 2.324 6.025 54.755 1.00 40.43 121 ASP A C 1
ATOM 897 O O . ASP A 1 143 ? 1.732 6.870 55.418 1.00 40.77 121 ASP A O 1
ATOM 902 N N . ARG A 1 144 ? 2.567 6.182 53.455 1.00 34.12 122 ARG A N 1
ATOM 903 C CA . ARG A 1 144 ? 2.008 7.322 52.735 1.00 30.50 122 ARG A CA 1
ATOM 904 C C . ARG A 1 144 ? 0.476 7.309 52.787 1.00 31.07 122 ARG A C 1
ATOM 905 O O . ARG A 1 144 ? -0.147 8.296 53.151 1.00 34.57 122 ARG A O 1
ATOM 913 N N . LEU A 1 145 ? -0.125 6.172 52.451 1.00 32.23 123 LEU A N 1
ATOM 914 C CA . LEU A 1 145 ? -1.567 6.110 52.266 1.00 34.33 123 LEU A CA 1
ATOM 915 C C . LEU A 1 145 ? -2.327 6.123 53.571 1.00 34.39 123 LEU A C 1
ATOM 916 O O . LEU A 1 145 ? -3.469 6.567 53.609 1.00 38.64 123 LEU A O 1
ATOM 921 N N . SER A 1 146 ? -1.683 5.661 54.642 1.00 36.21 124 SER A N 1
ATOM 922 C CA . SER A 1 146 ? -2.268 5.714 55.975 1.00 35.15 124 SER A CA 1
ATOM 923 C C . SER A 1 146 ? -2.446 7.162 56.430 1.00 29.41 124 SER A C 1
ATOM 924 O O . SER A 1 146 ? -3.237 7.446 57.325 1.00 33.97 124 SER A O 1
ATOM 927 N N . ARG A 1 147 ? -1.714 8.069 55.792 1.00 32.88 125 ARG A N 1
ATOM 928 C CA . ARG A 1 147 ? -1.741 9.487 56.144 1.00 37.00 125 ARG A CA 1
ATOM 929 C C . ARG A 1 147 ? -2.665 10.302 55.239 1.00 36.67 125 ARG A C 1
ATOM 930 O O . ARG A 1 147 ? -2.651 11.535 55.286 1.00 43.16 125 ARG A O 1
ATOM 938 N N . ARG A 1 148 ? -3.481 9.624 54.436 1.00 33.51 126 ARG A N 1
ATOM 939 C CA . ARG A 1 148 ? -4.382 10.325 53.517 1.00 33.97 126 ARG A CA 1
ATOM 940 C C . ARG A 1 148 ? -5.839 10.202 53.947 1.00 36.15 126 ARG A C 1
ATOM 941 O O . ARG A 1 148 ? -6.338 9.097 54.215 1.00 34.84 126 ARG A O 1
ATOM 949 N N . TRP A 1 149 ? -6.514 11.343 54.027 1.00 33.35 127 TRP A N 1
ATOM 950 C CA . TRP A 1 149 ? -7.931 11.379 54.390 1.00 34.70 127 TRP A CA 1
ATOM 951 C C . TRP A 1 149 ? -8.675 12.191 53.358 1.00 34.80 127 TRP A C 1
ATOM 952 O O . TRP A 1 149 ? -8.096 13.080 52.745 1.00 34.48 127 TRP A O 1
ATOM 963 N N . ILE A 1 150 ? -9.944 11.862 53.130 1.00 38.37 128 ILE A N 1
ATOM 964 C CA . ILE A 1 150 ? -10.760 12.623 52.176 1.00 40.71 128 ILE A CA 1
ATOM 965 C C . ILE A 1 150 ? -12.125 13.050 52.720 1.00 42.32 128 ILE A C 1
ATOM 966 O O . ILE A 1 150 ? -12.693 12.401 53.616 1.00 37.47 128 ILE A O 1
ATOM 971 N N . HIS A 1 151 ? -12.637 14.145 52.159 1.00 38.19 129 HIS A N 1
ATOM 972 C CA . HIS A 1 151 ? -14.034 14.518 52.301 1.00 40.72 129 HIS A CA 1
ATOM 973 C C . HIS A 1 151 ? -14.740 13.956 51.066 1.00 39.59 129 HIS A C 1
ATOM 974 O O . HIS A 1 151 ? -14.640 14.531 49.985 1.00 43.64 129 HIS A O 1
ATOM 981 N N . PRO A 1 152 ? -15.443 12.816 51.224 1.00 38.22 130 PRO A N 1
ATOM 982 C CA . PRO A 1 152 ? -16.013 12.064 50.095 1.00 42.68 130 PRO A CA 1
ATOM 983 C C . PRO A 1 152 ? -16.937 12.832 49.121 1.00 41.30 130 PRO A C 1
ATOM 984 O O . PRO A 1 152 ? -16.811 12.619 47.909 1.00 39.28 130 PRO A O 1
ATOM 988 N N . PRO A 1 153 ? -17.865 13.689 49.626 1.00 39.19 131 PRO A N 1
ATOM 989 C CA . PRO A 1 153 ? -18.711 14.424 48.675 1.00 40.00 131 PRO A CA 1
ATOM 990 C C . PRO A 1 153 ? -17.939 15.412 47.796 1.00 40.23 131 PRO A C 1
ATOM 991 O O . PRO A 1 153 ? -18.177 15.467 46.591 1.00 38.86 131 PRO A O 1
ATOM 995 N N . SER A 1 154 ? -17.018 16.168 48.390 1.00 41.51 132 SER A N 1
ATOM 996 C CA . SER A 1 154 ? -16.265 17.184 47.653 1.00 40.81 132 SER A CA 1
ATOM 997 C C . SER A 1 154 ? -15.037 16.616 46.951 1.00 40.00 132 SER A C 1
ATOM 998 O O . SER A 1 154 ? -14.552 17.188 45.972 1.00 41.48 132 SER A O 1
ATOM 1001 N N . GLY A 1 155 ? -14.538 15.493 47.458 1.00 39.15 133 GLY A N 1
ATOM 1002 C CA . GLY A 1 155 ? -13.312 14.897 46.945 1.00 38.57 133 GLY A CA 1
ATOM 1003 C C . GLY A 1 155 ? -12.068 15.666 47.351 1.00 40.08 133 GLY A C 1
ATOM 1004 O O . GLY A 1 155 ? -10.988 15.413 46.827 1.00 42.42 133 GLY A O 1
ATOM 1005 N N . ARG A 1 156 ? -12.223 16.619 48.274 1.00 41.74 134 ARG A N 1
ATOM 1006 C CA . ARG A 1 156 ? -11.087 17.312 48.880 1.00 36.76 134 ARG A CA 1
ATOM 1007 C C . ARG A 1 156 ? -10.222 16.265 49.577 1.00 41.11 134 ARG A C 1
ATOM 1008 O O . ARG A 1 156 ? -10.735 15.417 50.309 1.00 42.95 134 ARG A O 1
ATOM 1016 N N . VAL A 1 157 ? -8.917 16.317 49.320 1.00 40.31 135 VAL A N 1
ATOM 1017 C CA . VAL A 1 157 ? -7.957 15.372 49.880 1.00 37.88 135 VAL A CA 1
ATOM 1018 C C . VAL A 1 157 ? -7.019 16.071 50.868 1.00 37.46 135 VAL A C 1
ATOM 1019 O O . VAL A 1 157 ? -6.509 17.168 50.605 1.00 35.85 135 VAL A O 1
ATOM 1023 N N . TYR A 1 158 ? -6.784 15.412 51.996 1.00 33.61 136 TYR A N 1
ATOM 1024 C CA . TYR A 1 158 ? -5.958 15.947 53.064 1.00 33.78 136 TYR A CA 1
ATOM 1025 C C . TYR A 1 158 ? -4.855 14.955 53.310 1.00 35.87 136 TYR A C 1
ATOM 1026 O O . TYR A 1 158 ? -5.097 13.811 53.715 1.00 35.86 136 TYR A O 1
ATOM 1035 N N . ASN A 1 159 ? -3.649 15.386 52.981 1.00 37.56 137 ASN A N 1
ATOM 1036 C CA . ASN A 1 159 ? -2.443 14.632 53.222 1.00 37.52 137 ASN A CA 1
ATOM 1037 C C . ASN A 1 159 ? -1.935 15.188 54.561 1.00 42.76 137 ASN A C 1
ATOM 1038 O O . ASN A 1 159 ? -1.597 16.379 54.661 1.00 40.60 137 ASN A O 1
ATOM 1043 N N . LEU A 1 160 ? -1.941 14.359 55.607 1.00 37.76 138 LEU A N 1
ATOM 1044 C CA . LEU A 1 160 ? -1.706 14.865 56.968 1.00 40.81 138 LEU A CA 1
ATOM 1045 C C . LEU A 1 160 ? -0.289 15.409 57.218 1.00 45.63 138 LEU A C 1
ATOM 1046 O O . LEU A 1 160 ? -0.072 16.196 58.151 1.00 47.82 138 LEU A O 1
ATOM 1051 N N . ASP A 1 161 ? 0.663 15.003 56.381 1.00 47.37 139 ASP A N 1
ATOM 1052 C CA . ASP A 1 161 ? 2.048 15.463 56.498 1.00 48.55 139 ASP A CA 1
ATOM 1053 C C . ASP A 1 161 ? 2.305 16.766 55.741 1.00 50.31 139 ASP A C 1
ATOM 1054 O O . ASP A 1 161 ? 3.362 17.380 55.906 1.00 48.63 139 ASP A O 1
ATOM 1059 N N . PHE A 1 162 ? 1.341 17.186 54.921 1.00 47.50 140 PHE A N 1
ATOM 1060 C CA . PHE A 1 162 ? 1.515 18.365 54.068 1.00 49.72 140 PHE A CA 1
ATOM 1061 C C . PHE A 1 162 ? 0.382 19.383 54.206 1.00 47.49 140 PHE A C 1
ATOM 1062 O O . PHE A 1 162 ? 0.633 20.567 54.414 1.00 46.30 140 PHE A O 1
ATOM 1070 N N . ASN A 1 163 ? -0.857 18.917 54.084 1.00 45.24 141 ASN A N 1
ATOM 1071 C CA . ASN A 1 163 ? -2.019 19.795 54.194 1.00 42.66 141 ASN A CA 1
ATOM 1072 C C . ASN A 1 163 ? -3.111 19.199 55.076 1.00 38.76 141 ASN A C 1
ATOM 1073 O O . ASN A 1 163 ? -4.159 18.810 54.575 1.00 38.01 141 ASN A O 1
ATOM 1078 N N . PRO A 1 164 ? -2.855 19.098 56.396 1.00 37.44 142 PRO A N 1
ATOM 1079 C CA . PRO A 1 164 ? -3.876 18.571 57.297 1.00 39.53 142 PRO A CA 1
ATOM 1080 C C . PRO A 1 164 ? -5.067 19.541 57.398 1.00 38.91 142 PRO A C 1
ATOM 1081 O O . PRO A 1 164 ? -4.900 20.735 57.102 1.00 34.21 142 PRO A O 1
ATOM 1085 N N . PRO A 1 165 ? -6.257 19.041 57.810 1.00 38.71 143 PRO A N 1
ATOM 1086 C CA . PRO A 1 165 ? -7.414 19.935 57.986 1.00 37.32 143 PRO A CA 1
ATOM 1087 C C . PRO A 1 165 ? -7.170 20.933 59.115 1.00 41.38 143 PRO A C 1
ATOM 1088 O O . PRO A 1 165 ? -6.488 20.601 60.095 1.00 38.26 143 PRO A O 1
ATOM 1092 N N . HIS A 1 166 ? -7.713 22.141 58.971 1.00 42.85 144 HIS A N 1
ATOM 1093 C CA . HIS A 1 166 ? -7.614 23.181 60.007 1.00 42.12 144 HIS A CA 1
ATOM 1094 C C . HIS A 1 166 ? -8.080 22.676 61.374 1.00 41.48 144 HIS A C 1
ATOM 1095 O O . HIS A 1 166 ? -7.505 23.031 62.406 1.00 45.39 144 HIS A O 1
ATOM 1102 N N . VAL A 1 167 ? -9.132 21.860 61.370 1.00 39.86 145 VAL A N 1
ATOM 1103 C CA . VAL A 1 167 ? -9.622 21.197 62.575 1.00 39.51 145 VAL A CA 1
ATOM 1104 C C . VAL A 1 167 ? -9.544 19.683 62.347 1.00 40.37 145 VAL A C 1
ATOM 1105 O O . VAL A 1 167 ? -10.042 19.176 61.332 1.00 36.06 145 VAL A O 1
ATOM 1109 N N . HIS A 1 168 ? -8.919 18.977 63.293 1.00 42.28 146 HIS A N 1
ATOM 1110 C CA . HIS A 1 168 ? -8.711 17.519 63.215 1.00 48.42 146 HIS A CA 1
ATOM 1111 C C . HIS A 1 168 ? -9.989 16.725 62.897 1.00 46.19 146 HIS A C 1
ATOM 1112 O O . HIS A 1 168 ? -11.038 16.941 63.504 1.00 46.73 146 HIS A O 1
ATOM 1119 N N . GLY A 1 169 ? -9.886 15.826 61.921 1.00 46.87 147 GLY A N 1
ATOM 1120 C CA . GLY A 1 169 ? -10.953 14.885 61.600 1.00 42.13 147 GLY A CA 1
ATOM 1121 C C . GLY A 1 169 ? -12.066 15.394 60.706 1.00 37.02 147 GLY A C 1
ATOM 1122 O O . GLY A 1 169 ? -12.911 14.606 60.275 1.00 35.97 147 GLY A O 1
ATOM 1123 N N . ILE A 1 170 ? -12.074 16.697 60.417 1.00 33.84 148 ILE A N 1
ATOM 1124 C CA . ILE A 1 170 ? -13.176 17.305 59.668 1.00 31.28 148 ILE A CA 1
ATOM 1125 C C . ILE A 1 170 ? -12.718 18.119 58.446 1.00 33.38 148 ILE A C 1
ATOM 1126 O O . ILE A 1 170 ? -11.577 18.594 58.374 1.00 37.14 148 ILE A O 1
ATOM 1131 N N . ASP A 1 171 ? -13.638 18.284 57.502 1.00 30.76 149 ASP A N 1
ATOM 1132 C CA . ASP A 1 171 ? -13.414 19.029 56.270 1.00 32.32 149 ASP A CA 1
ATOM 1133 C C . ASP A 1 171 ? -13.395 20.535 56.540 1.00 33.74 149 ASP A C 1
ATOM 1134 O O . ASP A 1 171 ? -14.213 21.047 57.309 1.00 33.27 149 ASP A O 1
ATOM 1139 N N . ASP A 1 172 ? -12.464 21.239 55.899 1.00 34.97 150 ASP A N 1
ATOM 1140 C CA . ASP A 1 172 ? -12.269 22.688 56.117 1.00 39.75 150 ASP A CA 1
ATOM 1141 C C . ASP A 1 172 ? -13.489 23.594 55.834 1.00 38.53 150 ASP A C 1
ATOM 1142 O O . ASP A 1 172 ? -13.624 24.661 56.432 1.00 42.22 150 ASP A O 1
ATOM 1147 N N . VAL A 1 173 ? -14.363 23.193 54.917 1.00 42.50 151 VAL A N 1
ATOM 1148 C CA . VAL A 1 173 ? -15.532 24.025 54.584 1.00 41.75 151 VAL A CA 1
ATOM 1149 C C . VAL A 1 173 ? -16.780 23.617 55.377 1.00 42.32 151 VAL A C 1
ATOM 1150 O O . VAL A 1 173 ? -17.423 24.459 56.016 1.00 42.17 151 VAL A O 1
ATOM 1154 N N . THR A 1 174 ? -17.096 2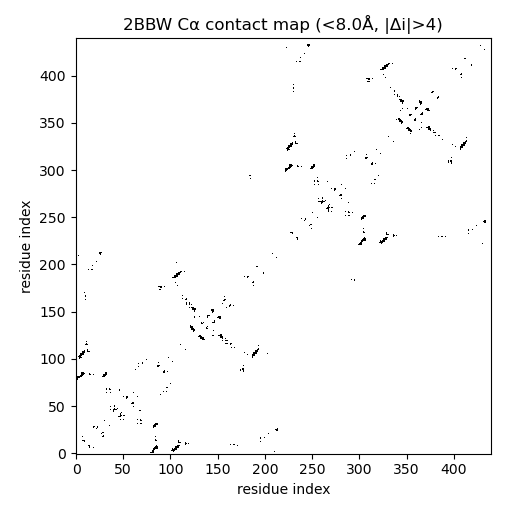2.321 55.334 1.00 39.29 152 THR A N 1
ATOM 1155 C CA . THR A 1 174 ? -18.337 21.778 55.872 1.00 39.05 152 THR A CA 1
ATOM 1156 C C . THR A 1 174 ? -18.225 21.333 57.330 1.00 39.42 152 THR A C 1
ATOM 1157 O O . THR A 1 174 ? -19.227 21.272 58.046 1.00 37.88 152 THR A O 1
ATOM 1161 N N . GLY A 1 175 ? -17.017 20.989 57.765 1.00 37.81 153 GLY A N 1
ATOM 1162 C CA . GLY A 1 175 ? -16.844 20.392 59.088 1.00 42.05 153 GLY A CA 1
ATOM 1163 C C . GLY A 1 175 ? -17.426 18.990 59.203 1.00 44.54 153 GLY A C 1
ATOM 1164 O O . GLY A 1 175 ? -17.611 18.478 60.308 1.00 42.02 153 GLY A O 1
ATOM 1165 N N . GLU A 1 176 ? -17.712 18.373 58.058 1.00 46.41 154 GLU A N 1
ATOM 1166 C CA . GLU A 1 176 ? -18.150 16.979 58.006 1.00 47.68 154 GLU A CA 1
ATOM 1167 C C . GLU A 1 176 ? -16.933 16.064 58.140 1.00 46.19 154 GLU A C 1
ATOM 1168 O O . GLU A 1 176 ? -15.869 16.382 57.595 1.00 45.27 154 GLU A O 1
ATOM 1174 N N . PRO A 1 177 ? -17.084 14.932 58.867 1.00 46.12 155 PRO A N 1
ATOM 1175 C CA . PRO A 1 177 ? -15.990 13.988 59.145 1.00 43.80 155 PRO A CA 1
ATOM 1176 C C . PRO A 1 177 ? -15.195 13.547 57.912 1.00 42.48 155 PRO A C 1
ATOM 1177 O O . PRO A 1 177 ? -15.756 13.365 56.825 1.00 40.73 155 PRO A O 1
ATOM 1181 N N . LEU A 1 178 ? -13.886 13.400 58.089 1.00 43.35 156 LEU A N 1
ATOM 1182 C CA . LEU A 1 178 ? -13.026 12.900 57.018 1.00 40.54 156 LEU A CA 1
ATOM 1183 C C . LEU A 1 178 ? -12.992 11.391 57.069 1.00 43.17 156 LEU A C 1
ATOM 1184 O O . LEU A 1 178 ? -13.158 10.785 58.131 1.00 44.54 156 LEU A O 1
ATOM 1189 N N . VAL A 1 179 ? -12.764 10.801 55.903 1.00 44.59 157 VAL A N 1
ATOM 1190 C CA . VAL A 1 179 ? -12.795 9.365 55.707 1.00 44.43 157 VAL A CA 1
ATOM 1191 C C . VAL A 1 179 ? -11.454 8.889 55.136 1.00 44.34 157 VAL A C 1
ATOM 1192 O O . VAL A 1 179 ? -10.791 9.616 54.399 1.00 40.40 157 VAL A O 1
ATOM 1196 N N . GLN A 1 180 ? -11.056 7.673 55.491 1.00 44.29 158 GLN A N 1
ATOM 1197 C CA . GLN A 1 180 ? -9.965 7.006 54.803 1.00 43.58 158 GLN A CA 1
ATOM 1198 C C . GLN A 1 180 ? -10.527 6.109 53.694 1.00 40.68 158 GLN A C 1
ATOM 1199 O O . GLN A 1 180 ? -11.370 5.248 53.943 1.00 41.14 158 GLN A O 1
ATOM 1205 N N . GLN A 1 181 ? -10.062 6.329 52.470 1.00 40.53 159 GLN A N 1
ATOM 1206 C CA . GLN A 1 181 ? -10.494 5.545 51.319 1.00 39.86 159 GLN A CA 1
ATOM 1207 C C . GLN A 1 181 ? -10.148 4.082 51.562 1.00 37.33 159 GLN A C 1
ATOM 1208 O O . GLN A 1 181 ? -9.129 3.778 52.181 1.00 39.88 159 GLN A O 1
ATOM 1214 N N . GLU A 1 182 ? -10.988 3.179 51.075 1.00 37.31 160 GLU A N 1
ATOM 1215 C CA . GLU A 1 182 ? -10.773 1.749 51.278 1.00 38.09 160 GLU A CA 1
ATOM 1216 C C . GLU A 1 182 ? -9.386 1.318 50.803 1.00 41.27 160 GLU A C 1
ATOM 1217 O O . GLU A 1 182 ? -8.665 0.599 51.505 1.00 42.95 160 GLU A O 1
ATOM 1223 N N . ASP A 1 183 ? -8.999 1.809 49.631 1.00 37.01 161 ASP A N 1
ATOM 1224 C CA . ASP A 1 183 ? -7.742 1.414 49.013 1.00 40.50 161 ASP A CA 1
ATOM 1225 C C . ASP A 1 183 ? -6.503 1.957 49.732 1.00 41.43 161 ASP A C 1
ATOM 1226 O O . ASP A 1 183 ? -5.375 1.614 49.371 1.00 42.59 161 ASP A O 1
ATOM 1231 N N . ASP A 1 184 ? -6.731 2.806 50.731 1.00 36.68 162 ASP A N 1
ATOM 1232 C CA . ASP A 1 184 ? -5.667 3.465 51.468 1.00 41.72 162 ASP A CA 1
ATOM 1233 C C . ASP A 1 184 ? -5.309 2.729 52.751 1.00 43.02 162 ASP A C 1
ATOM 1234 O O . ASP A 1 184 ? -4.349 3.098 53.419 1.00 45.29 162 ASP A O 1
ATOM 1239 N N . LYS A 1 185 ? -6.081 1.688 53.075 1.00 35.04 163 LYS A N 1
ATOM 1240 C CA . LYS A 1 185 ? -5.879 0.869 54.269 1.00 35.81 163 LYS A CA 1
ATOM 1241 C C . LYS A 1 185 ? -4.842 -0.223 53.974 1.00 35.96 163 LYS A C 1
ATOM 1242 O O . LYS A 1 185 ? -4.758 -0.693 52.831 1.00 39.84 163 LYS A O 1
ATOM 1248 N N . PRO A 1 186 ? -4.050 -0.631 54.997 1.00 40.18 164 PRO A N 1
ATOM 1249 C CA . PRO A 1 186 ? -2.873 -1.500 54.819 1.00 38.29 164 PRO A CA 1
ATOM 1250 C C . PRO A 1 186 ? -3.071 -2.795 54.012 1.00 39.53 164 PRO A C 1
ATOM 1251 O O . PRO A 1 186 ? -2.270 -3.072 53.117 1.00 39.41 164 PRO A O 1
ATOM 1255 N N . GLU A 1 187 ? -4.092 -3.592 54.334 1.00 38.26 165 GLU A N 1
ATOM 1256 C CA . GLU A 1 187 ? -4.355 -4.835 53.589 1.00 34.65 165 GLU A CA 1
ATOM 1257 C C . GLU A 1 187 ? -4.684 -4.579 52.109 1.00 32.28 165 GLU A C 1
ATOM 1258 O O . GLU A 1 187 ? -4.247 -5.316 51.228 1.00 32.76 165 GLU A O 1
ATOM 1261 N N . ALA A 1 188 ? -5.459 -3.524 51.849 1.00 33.69 166 ALA A N 1
ATOM 1262 C CA . ALA A 1 188 ? -5.810 -3.107 50.488 1.00 36.14 166 ALA A CA 1
ATOM 1263 C C . ALA A 1 188 ? -4.580 -2.611 49.737 1.00 34.10 166 ALA A C 1
ATOM 1264 O O . ALA A 1 188 ? -4.434 -2.851 48.541 1.00 34.97 166 ALA A O 1
ATOM 1266 N N . VAL A 1 189 ? -3.701 -1.920 50.449 1.00 36.16 167 VAL A N 1
ATOM 1267 C CA . VAL A 1 189 ? -2.440 -1.435 49.888 1.00 40.62 167 VAL A CA 1
ATOM 1268 C C . VAL A 1 189 ? -1.557 -2.600 49.421 1.00 39.35 167 VAL A C 1
ATOM 1269 O O . VAL A 1 189 ? -1.027 -2.578 48.303 1.00 39.73 167 VAL A O 1
ATOM 1273 N N . ALA A 1 190 ? -1.409 -3.606 50.279 1.00 38.22 168 ALA A N 1
ATOM 1274 C CA . ALA A 1 190 ? -0.634 -4.808 49.952 1.00 33.89 168 ALA A CA 1
ATOM 1275 C C . ALA A 1 190 ? -1.231 -5.565 48.763 1.00 33.36 168 ALA A C 1
ATOM 1276 O O . ALA A 1 190 ? -0.507 -5.915 47.833 1.00 33.98 168 ALA A O 1
ATOM 1278 N N . ALA A 1 191 ? -2.551 -5.783 48.788 1.00 35.18 169 ALA A N 1
ATOM 1279 C CA . ALA A 1 191 ? -3.286 -6.436 47.689 1.00 29.68 169 ALA A CA 1
ATOM 1280 C C . ALA A 1 191 ? -3.100 -5.733 46.347 1.00 34.09 169 ALA A C 1
ATOM 1281 O O . ALA A 1 191 ? -2.890 -6.380 45.317 1.00 35.78 169 ALA A O 1
ATOM 1283 N N . ARG A 1 192 ? -3.187 -4.406 46.371 1.00 30.03 170 ARG A N 1
ATOM 1284 C CA . ARG A 1 192 ? -3.036 -3.565 45.182 1.00 34.58 170 ARG A CA 1
ATOM 1285 C C . ARG A 1 192 ? -1.615 -3.508 44.673 1.00 32.34 170 ARG A C 1
ATOM 1286 O O . ARG A 1 192 ? -1.396 -3.368 43.461 1.00 33.87 170 ARG A O 1
ATOM 1294 N N . LEU A 1 193 ? -0.642 -3.613 45.582 1.00 35.03 171 LEU A N 1
ATOM 1295 C CA . LEU A 1 193 ? 0.765 -3.678 45.168 1.00 33.64 171 LEU A CA 1
ATOM 1296 C C . LEU A 1 193 ? 1.044 -4.955 44.393 1.00 37.82 171 LEU A C 1
ATOM 1297 O O . LEU A 1 193 ? 1.679 -4.903 43.333 1.00 35.84 171 LEU A O 1
ATOM 1302 N N . ARG A 1 194 ? 0.567 -6.084 44.931 1.00 35.11 172 ARG A N 1
ATOM 1303 C CA . ARG A 1 194 ? 0.691 -7.399 44.288 1.00 36.49 172 ARG A CA 1
ATOM 1304 C C . ARG A 1 194 ? -0.056 -7.446 42.963 1.00 36.71 172 ARG A C 1
ATOM 1305 O O . ARG A 1 194 ? 0.443 -7.999 41.980 1.00 36.76 172 ARG A O 1
ATOM 1313 N N . GLN A 1 195 ? -1.252 -6.863 42.930 1.00 35.15 173 GLN A N 1
ATOM 1314 C CA . GLN A 1 195 ? -1.990 -6.731 41.675 1.00 32.47 173 GLN A CA 1
ATOM 1315 C C . GLN A 1 195 ? -1.176 -5.979 40.609 1.00 35.25 173 GLN A C 1
ATOM 1316 O O . GLN A 1 195 ? -1.136 -6.399 39.447 1.00 35.29 173 GLN A O 1
ATOM 1322 N N . TYR A 1 196 ? -0.528 -4.885 41.031 1.00 30.06 174 TYR A N 1
ATOM 1323 C CA . TYR A 1 196 ? 0.366 -4.087 40.190 1.00 34.17 174 TYR A CA 1
ATOM 1324 C C . TYR A 1 196 ? 1.579 -4.897 39.708 1.00 32.26 174 TYR A C 1
ATOM 1325 O O . TYR A 1 196 ? 1.863 -4.930 38.507 1.00 29.37 174 TYR A O 1
ATOM 1334 N N . LYS A 1 197 ? 2.276 -5.553 40.628 1.00 33.11 175 LYS A N 1
ATOM 1335 C CA . LYS A 1 197 ? 3.488 -6.300 40.276 1.00 38.39 175 LYS A CA 1
ATOM 1336 C C . LYS A 1 197 ? 3.219 -7.320 39.161 1.00 39.76 175 LYS A C 1
ATOM 1337 O O . LYS A 1 197 ? 3.967 -7.375 38.179 1.00 41.45 175 LYS A O 1
ATOM 1341 N N . ASP A 1 198 ? 2.142 -8.095 39.320 1.00 40.75 176 ASP A N 1
ATOM 1342 C CA . ASP A 1 198 ? 1.699 -9.106 38.351 1.00 44.10 176 ASP A CA 1
ATOM 1343 C C . ASP A 1 198 ? 1.360 -8.573 36.959 1.00 43.29 176 ASP A C 1
ATOM 1344 O O . ASP A 1 198 ? 1.582 -9.261 35.961 1.00 48.71 176 ASP A O 1
ATOM 1349 N N . VAL A 1 199 ? 0.808 -7.369 36.887 1.00 40.84 177 VAL A N 1
ATOM 1350 C CA . VAL A 1 199 ? 0.419 -6.796 35.597 1.00 45.74 177 VAL A CA 1
ATOM 1351 C C . VAL A 1 199 ? 1.528 -5.955 34.954 1.00 47.27 177 VAL A C 1
ATOM 1352 O O . VAL A 1 199 ? 1.631 -5.895 33.727 1.00 48.30 177 VAL A O 1
ATOM 1356 N N . ALA A 1 200 ? 2.354 -5.319 35.787 1.00 44.13 178 ALA A N 1
ATOM 1357 C CA . ALA A 1 200 ? 3.291 -4.287 35.337 1.00 47.85 178 ALA A CA 1
ATOM 1358 C C . ALA A 1 200 ? 4.417 -4.789 34.438 1.00 48.70 178 ALA A C 1
ATOM 1359 O O . ALA A 1 200 ? 4.866 -4.056 33.560 1.00 49.87 178 ALA A O 1
ATOM 1361 N N . LYS A 1 201 ? 4.870 -6.023 34.667 1.00 46.75 179 LYS A N 1
ATOM 1362 C CA . LYS A 1 201 ? 6.100 -6.547 34.045 1.00 46.12 179 LYS A CA 1
ATOM 1363 C C . LYS A 1 201 ? 6.162 -6.538 32.509 1.00 43.81 179 LYS A C 1
ATOM 1364 O O . LYS A 1 201 ? 7.169 -6.098 31.956 1.00 43.69 179 LYS A O 1
ATOM 1367 N N . PRO A 1 202 ? 5.119 -7.051 31.821 1.00 42.88 180 PRO A N 1
ATOM 1368 C CA . PRO A 1 202 ? 5.097 -6.919 30.357 1.00 42.13 180 PRO A CA 1
ATOM 1369 C C . PRO A 1 202 ? 5.103 -5.468 29.840 1.00 38.45 180 PRO A C 1
ATOM 1370 O O . PRO A 1 202 ? 5.785 -5.190 28.851 1.00 35.94 180 PRO A O 1
ATOM 1374 N N . VAL A 1 203 ? 4.373 -4.557 30.500 1.00 37.75 181 VAL A N 1
ATOM 1375 C CA . VAL A 1 203 ? 4.414 -3.131 30.141 1.00 34.68 181 VAL A CA 1
ATOM 1376 C C . VAL A 1 203 ? 5.818 -2.518 30.331 1.00 39.24 181 VAL A C 1
ATOM 1377 O O . VAL A 1 203 ? 6.292 -1.774 29.457 1.00 35.13 181 VAL A O 1
ATOM 1381 N N . ILE A 1 204 ? 6.486 -2.811 31.451 1.00 38.92 182 ILE A N 1
ATOM 1382 C CA . ILE A 1 204 ? 7.830 -2.255 31.662 1.00 45.06 182 ILE A CA 1
ATOM 1383 C C . ILE A 1 204 ? 8.827 -2.833 30.652 1.00 42.78 182 ILE A C 1
ATOM 1384 O O . ILE A 1 204 ? 9.636 -2.097 30.083 1.00 43.68 182 ILE A O 1
ATOM 1388 N N . GLU A 1 205 ? 8.721 -4.136 30.395 1.00 40.96 183 GLU A N 1
ATOM 1389 C CA . GLU A 1 205 ? 9.518 -4.785 29.360 1.00 42.17 183 GLU A CA 1
ATOM 1390 C C . GLU A 1 205 ? 9.322 -4.168 27.979 1.00 39.39 183 GLU A C 1
ATOM 1391 O O . GLU A 1 205 ? 10.306 -3.893 27.297 1.00 42.73 183 GLU A O 1
ATOM 1397 N N . LEU A 1 206 ? 8.068 -3.918 27.595 1.00 33.60 184 LEU A N 1
ATOM 1398 C CA . LEU A 1 206 ? 7.756 -3.334 26.288 1.00 37.35 184 LEU A CA 1
ATOM 1399 C C . LEU A 1 206 ? 8.464 -1.994 26.088 1.00 39.51 184 LEU A C 1
ATOM 1400 O O . LEU A 1 206 ? 9.146 -1.785 25.076 1.00 40.11 184 LEU A O 1
ATOM 1405 N N . TYR A 1 207 ? 8.303 -1.091 27.054 1.00 32.76 185 TYR A N 1
ATOM 1406 C CA . TYR A 1 207 ? 8.904 0.233 26.948 1.00 33.95 185 TYR A CA 1
ATOM 1407 C C . TYR A 1 207 ? 10.416 0.235 27.140 1.00 30.90 185 TYR A C 1
ATOM 1408 O O . TYR A 1 207 ? 11.117 1.080 26.577 1.00 35.99 185 TYR A O 1
ATOM 1417 N N . LYS A 1 208 ? 10.909 -0.701 27.943 1.00 33.89 186 LYS A N 1
ATOM 1418 C CA . LYS A 1 208 ? 12.352 -0.915 28.087 1.00 38.31 186 LYS A CA 1
ATOM 1419 C C . LYS A 1 208 ? 13.026 -1.286 26.755 1.00 41.69 186 LYS A C 1
ATOM 1420 O O . LYS A 1 208 ? 14.076 -0.736 26.436 1.00 38.63 186 LYS A O 1
ATOM 1426 N N . SER A 1 209 ? 12.428 -2.197 25.974 1.00 38.03 187 SER A N 1
ATOM 1427 C CA . SER A 1 209 ? 13.005 -2.550 24.672 1.00 40.53 187 SER A CA 1
ATOM 1428 C C . SER A 1 209 ? 12.960 -1.401 23.649 1.00 41.73 187 SER A C 1
ATOM 1429 O O . SER A 1 209 ? 13.742 -1.387 22.694 1.00 38.28 187 SER A O 1
ATOM 1432 N N . ARG A 1 210 ? 12.073 -0.432 23.857 1.00 40.36 188 ARG A N 1
ATOM 1433 C CA . ARG A 1 210 ? 11.979 0.720 22.943 1.00 42.98 188 ARG A CA 1
ATOM 1434 C C . ARG A 1 210 ? 12.903 1.861 23.347 1.00 41.77 188 ARG A C 1
ATOM 1435 O O . ARG A 1 210 ? 12.992 2.870 22.641 1.00 44.36 188 ARG A O 1
ATOM 1443 N N . GLY A 1 211 ? 13.574 1.700 24.487 1.00 37.72 189 GLY A N 1
ATOM 1444 C CA . GLY A 1 211 ? 14.509 2.696 25.000 1.00 39.54 189 GLY A CA 1
ATOM 1445 C C . GLY A 1 211 ? 13.872 3.984 25.494 1.00 38.36 189 GLY A C 1
ATOM 1446 O O . GLY A 1 211 ? 14.498 5.038 25.453 1.00 38.47 189 GLY A O 1
ATOM 1447 N N . VAL A 1 212 ? 12.630 3.912 25.965 1.00 36.57 190 VAL A N 1
ATOM 1448 C CA . VAL A 1 212 ? 11.928 5.125 26.432 1.00 36.58 190 VAL A CA 1
ATOM 1449 C C . VAL A 1 212 ? 11.618 5.093 27.937 1.00 35.48 190 VAL A C 1
ATOM 1450 O O . VAL A 1 212 ? 10.993 6.012 28.477 1.00 37.37 190 VAL A O 1
ATOM 1454 N N . LEU A 1 213 ? 12.062 4.038 28.608 1.00 33.52 191 LEU A N 1
ATOM 1455 C CA . LEU A 1 213 ? 11.722 3.827 30.005 1.00 38.86 191 LEU A CA 1
ATOM 1456 C C . LEU A 1 213 ? 12.817 4.353 30.917 1.00 34.54 191 LEU A C 1
ATOM 1457 O O . LEU A 1 213 ? 14.005 4.110 30.697 1.00 33.76 191 LEU A O 1
ATOM 1462 N N . HIS A 1 214 ? 12.393 5.064 31.955 1.00 29.98 192 HIS A N 1
ATOM 1463 C CA . HIS A 1 214 ? 13.312 5.600 32.937 1.00 33.56 192 HIS A CA 1
ATOM 1464 C C . HIS A 1 214 ? 12.756 5.188 34.290 1.00 34.06 192 HIS A C 1
ATOM 1465 O O . HIS A 1 214 ? 11.627 5.525 34.633 1.00 34.22 192 HIS A O 1
ATOM 1472 N N . GLN A 1 215 ? 13.540 4.425 35.038 1.00 37.08 193 GLN A N 1
ATOM 1473 C CA . GLN A 1 215 ? 13.086 3.839 36.298 1.00 36.54 193 GLN A CA 1
ATOM 1474 C C . GLN A 1 215 ? 13.719 4.480 37.517 1.00 34.90 193 GLN A C 1
ATOM 1475 O O . GLN A 1 215 ? 14.925 4.678 37.578 1.00 40.07 193 GLN A O 1
ATOM 1481 N N . PHE A 1 216 ? 12.884 4.794 38.493 1.00 33.89 194 PHE A N 1
ATOM 1482 C CA . PHE A 1 216 ? 13.319 5.483 39.697 1.00 37.61 194 PHE A CA 1
ATOM 1483 C C . PHE A 1 216 ? 12.826 4.749 40.935 1.00 39.26 194 PHE A C 1
ATOM 1484 O O . PHE A 1 216 ? 11.683 4.294 40.985 1.00 36.05 194 PHE A O 1
ATOM 1492 N N . SER A 1 217 ? 13.721 4.586 41.900 1.00 33.35 195 SER A N 1
ATOM 1493 C CA . SER A 1 217 ? 13.406 3.916 43.146 1.00 40.43 195 SER A CA 1
ATOM 1494 C C . SER A 1 217 ? 13.720 4.871 44.287 1.00 39.91 195 SER A C 1
ATOM 1495 O O . SER A 1 217 ? 14.458 5.840 44.114 1.00 39.24 195 SER A O 1
ATOM 1498 N N . GLY A 1 218 ? 13.156 4.594 45.454 1.00 38.17 196 GLY A N 1
ATOM 1499 C CA . GLY A 1 218 ? 13.419 5.415 46.622 1.00 39.93 196 GLY A CA 1
ATOM 1500 C C . GLY A 1 218 ? 12.182 5.537 47.475 1.00 42.14 196 GLY A C 1
ATOM 1501 O O . GLY A 1 218 ? 11.158 4.915 47.188 1.00 40.72 196 GLY A O 1
ATOM 1502 N N . THR A 1 219 ? 12.296 6.330 48.533 1.00 38.89 197 THR A N 1
ATOM 1503 C CA . THR A 1 219 ? 11.207 6.546 49.467 1.00 40.14 197 THR A CA 1
ATOM 1504 C C . THR A 1 219 ? 10.704 7.997 49.424 1.00 40.52 197 THR A C 1
ATOM 1505 O O . THR A 1 219 ? 9.664 8.307 50.003 1.00 42.44 197 THR A O 1
ATOM 1509 N N . GLU A 1 220 ? 11.434 8.876 48.730 1.00 35.60 198 GLU A N 1
ATOM 1510 C CA . GLU A 1 220 ? 11.111 10.309 48.731 1.00 38.76 198 GLU A CA 1
ATOM 1511 C C . GLU A 1 220 ? 10.879 10.843 47.331 1.00 37.49 198 GLU A C 1
ATOM 1512 O O . GLU A 1 220 ? 11.776 10.778 46.484 1.00 38.31 198 GLU A O 1
ATOM 1518 N N . THR A 1 221 ? 9.695 11.404 47.091 1.00 38.05 199 THR A N 1
ATOM 1519 C CA . THR A 1 221 ? 9.393 12.021 45.799 1.00 36.90 199 THR A CA 1
ATOM 1520 C C . THR A 1 221 ? 10.369 13.178 45.519 1.00 38.56 199 THR A C 1
ATOM 1521 O O . THR A 1 221 ? 10.843 13.335 44.380 1.00 34.55 199 THR A O 1
ATOM 1525 N N . ASN A 1 222 ? 10.668 13.953 46.569 1.00 32.32 200 ASN A N 1
ATOM 1526 C CA . ASN A 1 222 ? 11.626 15.075 46.541 1.00 37.14 200 ASN A CA 1
ATOM 1527 C C . ASN A 1 222 ? 12.988 14.740 45.975 1.00 37.67 200 ASN A C 1
ATOM 1528 O O . ASN A 1 222 ? 13.634 15.579 45.340 1.00 41.76 200 ASN A O 1
ATOM 1533 N N . LYS A 1 223 ? 13.432 13.519 46.245 1.00 36.73 201 LYS A N 1
ATOM 1534 C CA . LYS A 1 223 ? 14.726 13.038 45.794 1.00 37.15 201 LYS A CA 1
ATOM 1535 C C . LYS A 1 223 ? 14.664 12.505 44.359 1.00 37.27 201 LYS A C 1
ATOM 1536 O O . LYS A 1 223 ? 15.645 12.575 43.627 1.00 38.31 201 LYS A O 1
ATOM 1540 N N . ILE A 1 224 ? 13.497 12.011 43.950 1.00 34.68 202 ILE A N 1
ATOM 1541 C CA . ILE A 1 224 ? 13.293 11.541 42.568 1.00 39.16 202 ILE A CA 1
ATOM 1542 C C . ILE A 1 224 ? 13.001 12.700 41.584 1.00 36.02 202 ILE A C 1
ATOM 1543 O O . ILE A 1 224 ? 13.453 12.689 40.434 1.00 36.30 202 ILE A O 1
ATOM 1548 N N . TRP A 1 225 ? 12.263 13.700 42.059 1.00 37.06 203 TRP A N 1
ATOM 1549 C CA . TRP A 1 225 ? 11.896 14.870 41.256 1.00 37.58 203 TRP A CA 1
ATOM 1550 C C . TRP A 1 225 ? 12.988 15.509 40.343 1.00 34.67 203 TRP A C 1
ATOM 1551 O O . TRP A 1 225 ? 12.732 15.717 39.155 1.00 31.62 203 TRP A O 1
ATOM 1562 N N . PRO A 1 226 ? 14.180 15.838 40.881 1.00 35.64 204 PRO A N 1
ATOM 1563 C CA . PRO A 1 226 ? 15.238 16.442 40.028 1.00 41.19 204 PRO A CA 1
ATOM 1564 C C . PRO A 1 226 ? 15.551 15.693 38.719 1.00 39.59 204 PRO A C 1
ATOM 1565 O O . PRO A 1 226 ? 15.799 16.323 37.687 1.00 35.86 204 PRO A O 1
ATOM 1569 N N . TYR A 1 227 ? 15.551 14.363 38.783 1.00 37.07 205 TYR A N 1
ATOM 1570 C CA . TYR A 1 227 ? 15.780 13.492 37.621 1.00 35.47 205 TYR A CA 1
ATOM 1571 C C . TYR A 1 227 ? 14.629 13.553 36.635 1.00 32.77 205 TYR A C 1
ATOM 1572 O O . TYR A 1 227 ? 14.822 13.536 35.406 1.00 36.18 205 TYR A O 1
ATOM 1581 N N . VAL A 1 228 ? 13.413 13.588 37.167 1.00 34.14 206 VAL A N 1
ATOM 1582 C CA . VAL A 1 228 ? 12.227 13.642 36.329 1.00 34.21 206 VAL A CA 1
ATOM 1583 C C . VAL A 1 228 ? 12.180 15.017 35.655 1.00 34.51 206 VAL A C 1
ATOM 1584 O O . VAL A 1 228 ? 11.965 15.109 34.448 1.00 36.98 206 VAL A O 1
ATOM 1588 N N . TYR A 1 229 ? 12.442 16.071 36.429 1.00 30.03 207 TYR A N 1
ATOM 1589 C CA . TYR A 1 229 ? 12.490 17.441 35.892 1.00 34.84 207 TYR A CA 1
ATOM 1590 C C . TYR A 1 229 ? 13.365 17.540 34.634 1.00 34.05 207 TYR A C 1
ATOM 1591 O O . TYR A 1 229 ? 12.952 18.092 33.598 1.00 32.76 207 TYR A O 1
ATOM 1600 N N . THR A 1 230 ? 14.577 17.006 34.752 1.00 29.45 208 THR A N 1
ATOM 1601 C CA . THR A 1 230 ? 15.566 17.004 33.689 1.00 36.51 208 THR A CA 1
ATOM 1602 C C . THR A 1 230 ? 15.056 16.324 32.420 1.00 33.09 208 THR A C 1
ATOM 1603 O O . THR A 1 230 ? 15.258 16.845 31.323 1.00 33.32 208 THR A O 1
ATOM 1607 N N . LEU A 1 231 ? 14.371 15.184 32.582 1.00 33.35 209 LEU A N 1
ATOM 1608 C CA . LEU A 1 231 ? 13.794 14.441 31.465 1.00 35.05 209 LEU A CA 1
ATOM 1609 C C . LEU A 1 231 ? 12.720 15.238 30.741 1.00 36.16 209 LEU A C 1
ATOM 1610 O O . LEU A 1 231 ? 12.653 15.229 29.502 1.00 34.44 209 LEU A O 1
ATOM 1615 N N . PHE A 1 232 ? 11.881 15.932 31.498 1.00 29.19 210 PHE A N 1
ATOM 1616 C CA . PHE A 1 232 ? 10.834 16.737 30.857 1.00 32.68 210 PHE A CA 1
ATOM 1617 C C . PHE A 1 232 ? 11.402 17.994 30.176 1.00 37.54 210 PHE A C 1
ATOM 1618 O O . PHE A 1 232 ? 10.988 18.353 29.073 1.00 35.95 210 PHE A O 1
ATOM 1626 N N . SER A 1 233 ? 12.385 18.628 30.798 1.00 33.26 211 SER A N 1
ATOM 1627 C CA . SER A 1 233 ? 12.979 19.849 30.219 1.00 40.06 211 SER A CA 1
ATOM 1628 C C . SER A 1 233 ? 13.724 19.596 28.902 1.00 35.06 211 SER A C 1
ATOM 1629 O O . SER A 1 233 ? 13.918 20.520 28.114 1.00 39.10 211 SER A O 1
ATOM 1632 N N . ASN A 1 234 ? 14.119 18.347 28.660 1.00 36.98 212 ASN A N 1
ATOM 1633 C CA . ASN A 1 234 ? 14.662 17.944 27.370 1.00 43.72 212 ASN A CA 1
ATOM 1634 C C . ASN A 1 234 ? 13.611 17.984 26.260 1.00 44.53 212 ASN A C 1
ATOM 1635 O O . ASN A 1 234 ? 13.948 18.102 25.086 1.00 47.43 212 ASN A O 1
ATOM 1640 N N . LYS A 1 235 ? 12.340 17.896 26.643 1.00 43.46 213 LYS A N 1
ATOM 1641 C CA . LYS A 1 235 ? 11.255 17.670 25.691 1.00 47.28 213 LYS A CA 1
ATOM 1642 C C . LYS A 1 235 ? 10.358 18.896 25.547 1.00 50.48 213 LYS A C 1
ATOM 1643 O O . LYS A 1 235 ? 9.819 19.159 24.467 1.00 47.72 213 LYS A O 1
ATOM 1647 N N . ILE A 1 236 ? 10.190 19.623 26.648 1.00 42.17 214 ILE A N 1
ATOM 1648 C CA . ILE A 1 236 ? 9.350 20.811 26.691 1.00 45.44 214 ILE A CA 1
ATOM 1649 C C . ILE A 1 236 ? 9.946 21.867 27.611 1.00 42.23 214 ILE A C 1
ATOM 1650 O O . ILE A 1 236 ? 10.595 21.555 28.612 1.00 45.26 214 ILE A O 1
ATOM 1655 N N . THR A 1 237 ? 9.677 23.117 27.267 1.00 39.71 215 THR A N 1
ATOM 1656 C CA . THR A 1 237 ? 10.242 24.277 27.930 1.00 40.53 215 THR A CA 1
ATOM 1657 C C . THR A 1 237 ? 9.676 24.489 29.335 1.00 39.14 215 THR A C 1
ATOM 1658 O O . THR A 1 237 ? 8.462 24.571 29.513 1.00 37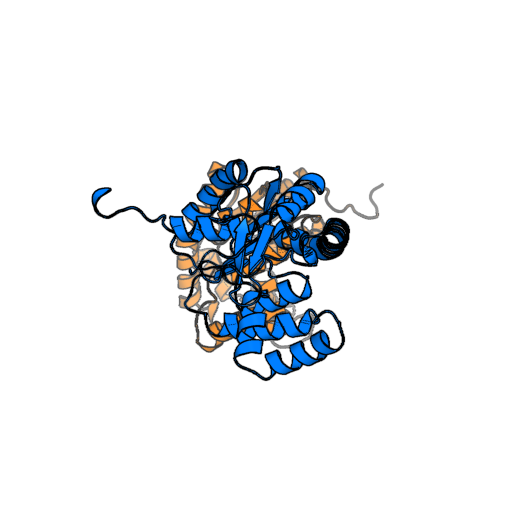.63 215 THR A O 1
ATOM 1662 N N . PRO A 1 238 ? 10.563 24.571 30.339 1.00 33.96 216 PRO A N 1
ATOM 1663 C CA . PRO A 1 238 ? 10.144 24.948 31.683 1.00 36.47 216 PRO A CA 1
ATOM 1664 C C . PRO A 1 238 ? 9.594 26.360 31.668 1.00 38.68 216 PRO A C 1
ATOM 1665 O O . PRO A 1 238 ? 10.057 27.210 30.887 1.00 34.91 216 PRO A O 1
ATOM 1669 N N . ILE A 1 239 ? 8.597 26.598 32.507 1.00 37.42 217 ILE A N 1
ATOM 1670 C CA . ILE A 1 239 ? 8.038 27.923 32.666 1.00 35.26 217 ILE A CA 1
ATOM 1671 C C . ILE A 1 239 ? 8.980 28.755 33.534 1.00 36.27 217 ILE A C 1
ATOM 1672 O O . ILE A 1 239 ? 9.525 28.254 34.515 1.00 34.83 217 ILE A O 1
ATOM 1677 N N . GLN A 1 240 ? 9.178 30.015 33.153 1.00 33.63 218 GLN A N 1
ATOM 1678 C CA . GLN A 1 240 ? 9.839 31.005 34.003 1.00 34.63 218 GLN A CA 1
ATOM 1679 C C . GLN A 1 240 ? 8.950 32.224 34.057 1.00 33.75 218 GLN A C 1
ATOM 1680 O O . GLN A 1 240 ? 8.124 32.405 33.172 1.00 29.60 218 GLN A O 1
ATOM 1686 N N . SER A 1 241 ? 9.132 33.051 35.090 1.00 30.57 219 SER A N 1
ATOM 1687 C CA . SER A 1 241 ? 8.300 34.210 35.313 1.00 31.55 219 SER A CA 1
ATOM 1688 C C . SER A 1 241 ? 8.654 35.360 34.371 1.00 29.47 219 SER A C 1
ATOM 1689 O O . SER A 1 241 ? 9.751 35.395 33.795 1.00 28.91 219 SER A O 1
ATOM 1692 N N . LYS A 1 242 ? 7.718 36.300 34.238 1.00 26.27 220 LYS A N 1
ATOM 1693 C CA . LYS A 1 242 ? 7.895 37.481 33.398 1.00 31.40 220 LYS A CA 1
ATOM 1694 C C . LYS A 1 242 ? 9.171 38.253 33.753 1.00 29.80 220 LYS A C 1
ATOM 1695 O O . LYS A 1 242 ? 9.950 38.607 32.861 1.00 32.35 220 LYS A O 1
ATOM 1701 N N . GLU A 1 243 ? 9.383 38.510 35.048 1.00 25.40 221 GLU A N 1
ATOM 1702 C CA . GLU A 1 243 ? 10.517 39.342 35.494 1.00 32.97 221 GLU A CA 1
ATOM 1703 C C . GLU A 1 243 ? 11.809 38.574 35.767 1.00 36.81 221 GLU A C 1
ATOM 1704 O O . GLU A 1 243 ? 12.799 39.144 36.246 1.00 37.13 221 GLU A O 1
ATOM 1710 N N . ALA A 1 244 ? 11.787 37.279 35.465 1.00 37.73 222 ALA A N 1
ATOM 1711 C CA . ALA A 1 244 ? 12.991 36.465 35.406 1.00 43.55 222 ALA A CA 1
ATOM 1712 C C . ALA A 1 244 ? 13.641 36.656 34.025 1.00 53.88 222 ALA A C 1
ATOM 1713 O O . ALA A 1 244 ? 14.733 36.138 33.754 1.00 50.23 222 ALA A O 1
ATOM 1715 N N . TYR A 1 245 ? 12.939 37.409 33.167 1.00 64.01 223 TYR A N 1
ATOM 1716 C CA . TYR A 1 245 ? 13.425 37.884 31.857 1.00 67.24 223 TYR A CA 1
ATOM 1717 C C . TYR A 1 245 ? 13.631 36.783 30.819 1.00 70.34 223 TYR A C 1
ATOM 1718 O O . TYR A 1 245 ? 12.682 36.371 30.144 1.00 70.59 223 TYR A O 1
ATOM 1727 N N . LYS B 1 26 ? 29.846 -12.456 21.334 1.00 55.86 4 LYS B N 1
ATOM 1728 C CA . LYS B 1 26 ? 29.860 -11.159 20.588 1.00 57.43 4 LYS B CA 1
ATOM 1729 C C . LYS B 1 26 ? 29.245 -11.319 19.197 1.00 55.79 4 LYS B C 1
ATOM 1730 O O . LYS B 1 26 ? 29.765 -12.046 18.343 1.00 53.61 4 LYS B O 1
ATOM 1733 N N . LEU B 1 27 ? 28.134 -10.618 18.993 1.00 49.56 5 LEU B N 1
ATOM 1734 C CA . LEU B 1 27 ? 27.352 -10.711 17.772 1.00 42.13 5 LEU B CA 1
ATOM 1735 C C . LEU B 1 27 ? 27.813 -9.626 16.814 1.00 39.80 5 LEU B C 1
ATOM 1736 O O . LEU B 1 27 ? 28.214 -8.542 17.234 1.00 41.35 5 LEU B O 1
ATOM 1741 N N . LEU B 1 28 ? 27.772 -9.929 15.526 1.00 36.06 6 LEU B N 1
ATOM 1742 C CA . LEU B 1 28 ? 28.186 -8.983 14.511 1.00 39.38 6 LEU B CA 1
ATOM 1743 C C . LEU B 1 28 ? 27.204 -7.814 14.409 1.00 40.18 6 LEU B C 1
ATOM 1744 O O . LEU B 1 28 ? 25.987 -8.001 14.509 1.00 42.46 6 LEU B O 1
ATOM 1749 N N . ARG B 1 29 ? 27.750 -6.611 14.248 1.00 36.11 7 ARG B N 1
ATOM 1750 C CA . ARG B 1 29 ? 26.967 -5.420 13.960 1.00 39.88 7 ARG B CA 1
ATOM 1751 C C . ARG B 1 29 ? 27.599 -4.735 12.759 1.00 41.68 7 ARG B C 1
ATOM 1752 O O . ARG B 1 29 ? 28.451 -3.856 12.909 1.00 41.04 7 ARG B O 1
ATOM 1760 N N . ALA B 1 30 ? 27.169 -5.160 11.575 1.00 34.52 8 ALA B N 1
ATOM 1761 C CA . ALA B 1 30 ? 27.757 -4.736 10.307 1.00 33.80 8 ALA B CA 1
ATOM 1762 C C . ALA B 1 30 ? 26.737 -4.000 9.475 1.00 33.39 8 ALA B C 1
ATOM 1763 O O . ALA B 1 30 ? 25.543 -4.238 9.578 1.00 39.07 8 ALA B O 1
ATOM 1765 N N . VAL B 1 31 ? 27.221 -3.093 8.643 1.00 37.45 9 VAL B N 1
ATOM 1766 C CA . VAL B 1 31 ? 26.364 -2.269 7.804 1.00 34.48 9 VAL B CA 1
ATOM 1767 C C . VAL B 1 31 ? 27.083 -2.174 6.470 1.00 36.58 9 VAL B C 1
ATOM 1768 O O . VAL B 1 31 ? 28.287 -1.991 6.461 1.00 36.85 9 VAL B O 1
ATOM 1772 N N . ILE B 1 32 ? 26.357 -2.322 5.359 1.00 34.79 10 ILE B N 1
ATOM 1773 C CA . ILE B 1 32 ? 26.910 -2.095 4.015 1.00 37.47 10 ILE B CA 1
ATOM 1774 C C . ILE B 1 32 ? 26.198 -0.897 3.443 1.00 31.84 10 ILE B C 1
ATOM 1775 O O . ILE B 1 32 ? 24.958 -0.891 3.356 1.00 34.96 10 ILE B O 1
ATOM 1780 N N . LEU B 1 33 ? 26.968 0.118 3.060 1.00 32.13 11 LEU B N 1
ATOM 1781 C CA . LEU B 1 33 ? 26.408 1.353 2.476 1.00 35.86 11 LEU B CA 1
ATOM 1782 C C . LEU B 1 33 ? 26.974 1.587 1.087 1.00 35.51 11 LEU B C 1
ATOM 1783 O O . LEU B 1 33 ? 28.041 1.066 0.755 1.00 38.15 11 LEU B O 1
ATOM 1788 N N . GLY B 1 34 ? 26.262 2.373 0.281 1.00 34.47 12 GLY B N 1
ATOM 1789 C CA . GLY B 1 34 ? 26.668 2.628 -1.091 1.00 36.61 12 GLY B CA 1
ATOM 1790 C C . GLY B 1 34 ? 25.577 3.296 -1.903 1.00 34.44 12 GLY B C 1
ATOM 1791 O O . GLY B 1 34 ? 24.397 3.138 -1.603 1.00 34.56 12 GLY B O 1
ATOM 1792 N N . PRO B 1 35 ? 25.965 4.045 -2.940 1.00 38.45 13 PRO B N 1
ATOM 1793 C CA . PRO B 1 35 ? 24.991 4.729 -3.797 1.00 35.41 13 PRO B CA 1
ATOM 1794 C C . PRO B 1 35 ? 24.048 3.735 -4.511 1.00 35.68 13 PRO B C 1
ATOM 1795 O O . PRO B 1 35 ? 24.308 2.520 -4.521 1.00 33.87 13 PRO B O 1
ATOM 1799 N N . PRO B 1 36 ? 22.926 4.229 -5.060 1.00 40.77 14 PRO B N 1
ATOM 1800 C CA . PRO B 1 36 ? 22.123 3.383 -5.953 1.00 43.80 14 PRO B CA 1
ATOM 1801 C C . PRO B 1 36 ? 22.972 2.638 -7.001 1.00 37.93 14 PRO B C 1
ATOM 1802 O O . PRO B 1 36 ? 23.788 3.256 -7.682 1.00 40.94 14 PRO B O 1
ATOM 1806 N N . GLY B 1 37 ? 22.782 1.323 -7.117 1.00 34.40 15 GLY B N 1
ATOM 1807 C CA . GLY B 1 37 ? 23.482 0.536 -8.137 1.00 35.40 15 GLY B CA 1
ATOM 1808 C C . GLY B 1 37 ? 24.895 0.073 -7.808 1.00 35.25 15 GLY B C 1
ATOM 1809 O O . GLY B 1 37 ? 25.549 -0.563 -8.636 1.00 37.83 15 GLY B O 1
ATOM 1810 N N . SER B 1 38 ? 25.375 0.369 -6.601 1.00 34.59 16 SER B N 1
ATOM 1811 C CA . SER B 1 38 ? 26.774 0.072 -6.250 1.00 34.88 16 SER B CA 1
ATOM 1812 C C . SER B 1 38 ? 27.051 -1.400 -5.953 1.00 38.37 16 SER B C 1
ATOM 1813 O O . SER B 1 38 ? 28.214 -1.798 -5.869 1.00 37.19 16 SER B O 1
ATOM 1816 N N . GLY B 1 39 ? 25.994 -2.202 -5.795 1.00 39.47 17 GLY B N 1
ATOM 1817 C CA . GLY B 1 39 ? 26.153 -3.634 -5.579 1.00 37.02 17 GLY B CA 1
ATOM 1818 C C . GLY B 1 39 ? 25.998 -4.144 -4.158 1.00 40.83 17 GLY B C 1
ATOM 1819 O O . GLY B 1 39 ? 26.424 -5.259 -3.867 1.00 40.40 17 GLY B O 1
ATOM 1820 N N . LYS B 1 40 ? 25.380 -3.346 -3.280 1.00 37.08 18 LYS B N 1
ATOM 1821 C CA . LYS B 1 40 ? 25.094 -3.743 -1.913 1.00 36.19 18 LYS B CA 1
ATOM 1822 C C . LYS B 1 40 ? 24.324 -5.048 -1.881 1.00 39.04 18 LYS B C 1
ATOM 1823 O O . LYS B 1 40 ? 24.636 -5.925 -1.088 1.00 37.35 18 LYS B O 1
ATOM 1829 N N . GLY B 1 41 ? 23.293 -5.156 -2.722 1.00 38.34 19 GLY B N 1
ATOM 1830 C CA . GLY B 1 41 ? 22.442 -6.336 -2.728 1.00 43.03 19 GLY B CA 1
ATOM 1831 C C . GLY B 1 41 ? 23.239 -7.566 -3.102 1.00 45.21 19 GLY B C 1
ATOM 1832 O O . GLY B 1 41 ? 23.170 -8.582 -2.416 1.00 37.40 19 GLY B O 1
ATOM 1833 N N . THR B 1 42 ? 23.995 -7.451 -4.197 1.00 39.95 20 THR B N 1
ATOM 1834 C CA . THR B 1 42 ? 24.900 -8.493 -4.688 1.00 39.24 20 THR B CA 1
ATOM 1835 C C . THR B 1 42 ? 25.890 -8.960 -3.600 1.00 32.90 20 THR B C 1
ATOM 1836 O O . THR B 1 42 ? 26.005 -10.154 -3.334 1.00 39.46 20 THR B O 1
ATOM 1840 N N . VAL B 1 43 ? 26.578 -8.009 -2.980 1.00 32.65 21 VAL B N 1
ATOM 1841 C CA . VAL B 1 43 ? 27.546 -8.270 -1.912 1.00 35.72 21 VAL B CA 1
ATOM 1842 C C . VAL B 1 43 ? 26.850 -8.994 -0.748 1.00 34.98 21 VAL B C 1
ATOM 1843 O O . VAL B 1 43 ? 27.344 -10.004 -0.264 1.00 34.64 21 VAL B O 1
ATOM 1847 N N . CYS B 1 44 ? 25.681 -8.502 -0.346 1.00 37.91 22 CYS B N 1
ATOM 1848 C CA . CYS B 1 44 ? 24.856 -9.184 0.668 1.00 40.86 22 CYS B CA 1
ATOM 1849 C C . CYS B 1 44 ? 24.455 -10.629 0.334 1.00 41.37 22 CYS B C 1
ATOM 1850 O O . CYS B 1 44 ? 24.468 -11.477 1.222 1.00 39.44 22 CYS B O 1
ATOM 1853 N N . GLN B 1 45 ? 24.092 -10.917 -0.923 1.00 37.18 23 GLN B N 1
ATOM 1854 C CA . GLN B 1 45 ? 23.782 -12.306 -1.325 1.00 36.51 23 GLN B CA 1
ATOM 1855 C C . GLN B 1 45 ? 25.010 -13.191 -1.153 1.00 33.16 23 GLN B C 1
ATOM 1856 O O . GLN B 1 45 ? 24.926 -14.318 -0.646 1.00 37.46 23 GLN B O 1
ATOM 1862 N N . ARG B 1 46 ? 26.160 -12.668 -1.564 1.00 30.17 24 ARG B N 1
ATOM 1863 C CA . ARG B 1 46 ? 27.420 -13.376 -1.413 1.00 33.66 24 ARG B CA 1
ATOM 1864 C C . ARG B 1 46 ? 27.827 -13.626 0.025 1.00 31.11 24 ARG B C 1
ATOM 1865 O O . ARG B 1 46 ? 28.320 -14.706 0.338 1.00 37.11 24 ARG B O 1
ATOM 1873 N N . ILE B 1 47 ? 27.587 -12.662 0.907 1.00 35.76 25 ILE B N 1
ATOM 1874 C CA . ILE B 1 47 ? 27.857 -12.855 2.349 1.00 31.37 25 ILE B CA 1
ATOM 1875 C C . ILE B 1 47 ? 26.999 -13.986 2.901 1.00 35.55 25 ILE B C 1
ATOM 1876 O O . ILE B 1 47 ? 27.451 -14.761 3.733 1.00 31.27 25 ILE B O 1
ATOM 1881 N N . ALA B 1 48 ? 25.753 -14.076 2.439 1.00 39.57 26 ALA B N 1
ATOM 1882 C CA . ALA B 1 48 ? 24.857 -15.169 2.838 1.00 34.86 26 ALA B CA 1
ATOM 1883 C C . ALA B 1 48 ? 25.363 -16.551 2.350 1.00 33.46 26 ALA B C 1
ATOM 1884 O O . ALA B 1 48 ? 25.401 -17.524 3.124 1.00 28.56 26 ALA B O 1
ATOM 1886 N N . GLN B 1 49 ? 25.753 -16.633 1.076 1.00 33.78 27 GLN B N 1
ATOM 1887 C CA . GLN B 1 49 ? 26.299 -17.865 0.513 1.00 36.60 27 GLN B CA 1
ATOM 1888 C C . GLN B 1 49 ? 27.547 -18.318 1.283 1.00 35.84 27 GLN B C 1
ATOM 1889 O O . GLN B 1 49 ? 27.724 -19.507 1.540 1.00 36.18 27 GLN B O 1
ATOM 1895 N N . ASN B 1 50 ? 28.419 -17.379 1.642 1.00 29.94 28 ASN B N 1
ATOM 1896 C CA . ASN B 1 50 ? 29.693 -17.760 2.231 1.00 31.19 28 ASN B CA 1
ATOM 1897 C C . ASN B 1 50 ? 29.697 -17.816 3.759 1.00 30.92 28 ASN B C 1
ATOM 1898 O O . ASN B 1 50 ? 30.511 -18.517 4.334 1.00 30.76 28 ASN B O 1
ATOM 1903 N N . PHE B 1 51 ? 28.793 -17.086 4.405 1.00 31.33 29 PHE B N 1
ATOM 1904 C CA . PHE B 1 51 ? 28.818 -16.947 5.869 1.00 32.82 29 PHE B CA 1
ATOM 1905 C C . PHE B 1 51 ? 27.508 -17.338 6.552 1.00 33.99 29 PHE B C 1
ATOM 1906 O O . PHE B 1 51 ? 27.483 -17.500 7.768 1.00 33.85 29 PHE B O 1
ATOM 1914 N N . GLY B 1 52 ? 26.430 -17.462 5.777 1.00 31.40 30 GLY B N 1
ATOM 1915 C CA . GLY B 1 52 ? 25.130 -17.840 6.328 1.00 35.82 30 GLY B CA 1
ATOM 1916 C C . GLY B 1 52 ? 24.542 -16.732 7.177 1.00 40.49 30 GLY B C 1
ATOM 1917 O O . GLY B 1 52 ? 23.778 -16.984 8.118 1.00 44.12 30 GLY B O 1
ATOM 1918 N N . LEU B 1 53 ? 24.909 -15.504 6.826 1.00 41.82 31 LEU B N 1
ATOM 1919 C CA . LEU B 1 53 ? 24.492 -14.307 7.523 1.00 44.17 31 LEU B CA 1
ATOM 1920 C C . LEU B 1 53 ? 23.348 -13.672 6.738 1.00 43.86 31 LEU B C 1
ATOM 1921 O O . LEU B 1 53 ? 23.534 -13.271 5.585 1.00 40.39 31 LEU B O 1
ATOM 1926 N N . GLN B 1 54 ? 22.172 -13.587 7.356 1.00 41.12 32 GLN B N 1
ATOM 1927 C CA . GLN B 1 54 ? 21.025 -12.907 6.752 1.00 43.91 32 GLN B CA 1
ATOM 1928 C C . GLN B 1 54 ? 21.233 -11.397 6.768 1.00 41.57 32 GLN B C 1
ATOM 1929 O O . GLN B 1 54 ? 21.848 -10.867 7.694 1.00 46.08 32 GLN B O 1
ATOM 1931 N N . HIS B 1 55 ? 20.742 -10.708 5.741 1.00 38.61 33 HIS B N 1
ATOM 1932 C CA . HIS B 1 55 ? 20.804 -9.245 5.720 1.00 35.96 33 HIS B CA 1
ATOM 1933 C C . HIS B 1 55 ? 19.438 -8.610 5.918 1.00 34.47 33 HIS B C 1
ATOM 1934 O O . HIS B 1 55 ? 18.424 -9.158 5.514 1.00 33.53 33 HIS B O 1
ATOM 1941 N N . LEU B 1 56 ? 19.436 -7.447 6.557 1.00 35.40 34 LEU B N 1
ATOM 1942 C CA . LEU B 1 56 ? 18.215 -6.712 6.856 1.00 33.05 34 LEU B CA 1
ATOM 1943 C C . LEU B 1 56 ? 18.228 -5.399 6.085 1.00 35.66 34 LEU B C 1
ATOM 1944 O O . LEU B 1 56 ? 19.276 -4.784 5.922 1.00 35.59 34 LEU B O 1
ATOM 1949 N N . SER B 1 57 ? 17.081 -4.976 5.572 1.00 34.15 35 SER B N 1
ATOM 1950 C CA . SER B 1 57 ? 17.014 -3.693 4.873 1.00 39.30 35 SER B CA 1
ATOM 1951 C C . SER B 1 57 ? 15.690 -3.058 5.193 1.00 38.43 35 SER B C 1
ATOM 1952 O O . SER B 1 57 ? 14.730 -3.767 5.463 1.00 31.92 35 SER B O 1
ATOM 1955 N N . SER B 1 58 ? 15.643 -1.728 5.182 1.00 38.83 36 SER B N 1
ATOM 1956 C CA . SER B 1 58 ? 14.405 -1.008 5.490 1.00 41.74 36 SER B CA 1
ATOM 1957 C C . SER B 1 58 ? 13.343 -1.202 4.387 1.00 42.54 36 SER B C 1
ATOM 1958 O O . SER B 1 58 ? 12.162 -1.312 4.679 1.00 45.08 36 SER B O 1
ATOM 1961 N N . GLY B 1 59 ? 13.779 -1.249 3.130 1.00 44.63 37 GLY B N 1
ATOM 1962 C CA . GLY B 1 59 ? 12.907 -1.569 1.997 1.00 43.00 37 GLY B CA 1
ATOM 1963 C C . GLY B 1 59 ? 12.184 -2.909 2.106 1.00 41.90 37 GLY B C 1
ATOM 1964 O O . GLY B 1 59 ? 10.999 -2.992 1.831 1.00 42.54 37 GLY B O 1
ATOM 1965 N N . HIS B 1 60 ? 12.902 -3.959 2.497 1.00 36.87 38 HIS B N 1
ATOM 1966 C CA . HIS B 1 60 ? 12.295 -5.265 2.755 1.00 36.10 38 HIS B CA 1
ATOM 1967 C C . HIS B 1 60 ? 11.274 -5.240 3.914 1.00 36.21 38 HIS B C 1
ATOM 1968 O O . HIS B 1 60 ? 10.188 -5.814 3.786 1.00 30.12 38 HIS B O 1
ATOM 1975 N N . PHE B 1 61 ? 11.629 -4.614 5.043 1.00 34.23 39 PHE B N 1
ATOM 1976 C CA . PHE B 1 61 ? 10.685 -4.488 6.167 1.00 33.57 39 PHE B CA 1
ATOM 1977 C C . PHE B 1 61 ? 9.460 -3.664 5.781 1.00 35.53 39 PHE B C 1
ATOM 1978 O O . PHE B 1 61 ? 8.337 -3.948 6.217 1.00 33.88 39 PHE B O 1
ATOM 1986 N N . LEU B 1 62 ? 9.674 -2.635 4.972 1.00 30.95 40 LEU B N 1
ATOM 1987 C CA . LEU B 1 62 ? 8.563 -1.786 4.552 1.00 38.06 40 LEU B CA 1
ATOM 1988 C C . LEU B 1 62 ? 7.654 -2.544 3.597 1.00 36.86 40 LEU B C 1
ATOM 1989 O O . LEU B 1 62 ? 6.426 -2.505 3.726 1.00 36.67 40 LEU B O 1
ATOM 1994 N N . ARG B 1 63 ? 8.273 -3.243 2.650 1.00 34.55 41 ARG B N 1
ATOM 1995 C CA . ARG B 1 63 ? 7.563 -4.096 1.711 1.00 35.57 41 ARG B CA 1
ATOM 1996 C C . ARG B 1 63 ? 6.669 -5.128 2.409 1.00 36.40 41 ARG B C 1
ATOM 1997 O O . ARG B 1 63 ? 5.510 -5.252 2.057 1.00 33.10 41 ARG B O 1
ATOM 2005 N N . GLU B 1 64 ? 7.201 -5.842 3.405 1.00 35.13 42 GLU B N 1
ATOM 2006 C CA . GLU B 1 64 ? 6.421 -6.807 4.199 1.00 35.75 42 GLU B CA 1
ATOM 2007 C C . GLU B 1 64 ? 5.240 -6.162 4.922 1.00 30.40 42 GLU B C 1
ATOM 2008 O O . GLU B 1 64 ? 4.161 -6.744 4.984 1.00 33.42 42 GLU B O 1
ATOM 2011 N N . ASN B 1 65 ? 5.452 -4.969 5.476 1.00 30.48 43 ASN B N 1
ATOM 2012 C CA . ASN B 1 65 ? 4.398 -4.234 6.195 1.00 30.45 43 ASN B CA 1
ATOM 2013 C C . ASN B 1 65 ? 3.266 -3.713 5.279 1.00 30.91 43 ASN B C 1
ATOM 2014 O O . ASN B 1 65 ? 2.082 -3.816 5.621 1.00 30.57 43 ASN B O 1
ATOM 2019 N N . ILE B 1 66 ? 3.638 -3.145 4.124 1.00 25.86 44 ILE B N 1
ATOM 2020 C CA . ILE B 1 66 ? 2.667 -2.753 3.081 1.00 29.89 44 ILE B CA 1
ATOM 2021 C C . ILE B 1 66 ? 1.844 -3.959 2.635 1.00 33.72 44 ILE B C 1
ATOM 2022 O O . ILE B 1 66 ? 0.604 -3.893 2.562 1.00 35.72 44 ILE B O 1
ATOM 2027 N N . LYS B 1 67 ? 2.526 -5.074 2.382 1.00 28.77 45 LYS B N 1
ATOM 2028 C CA . LYS B 1 67 ? 1.853 -6.320 1.997 1.00 35.01 45 LYS B CA 1
ATOM 2029 C C . LYS B 1 67 ? 0.909 -6.906 3.063 1.00 36.94 45 LYS B C 1
ATOM 2030 O O . LYS B 1 67 ? -0.166 -7.373 2.721 1.00 29.03 45 LYS B O 1
ATOM 2034 N N . ALA B 1 68 ? 1.300 -6.879 4.338 1.00 35.54 46 ALA B N 1
ATOM 2035 C CA . ALA B 1 68 ? 0.413 -7.325 5.430 1.00 31.69 46 ALA B CA 1
ATOM 2036 C C . ALA B 1 68 ? -0.701 -6.329 5.791 1.00 35.65 46 ALA B C 1
ATOM 2037 O O . ALA B 1 68 ? -1.644 -6.664 6.524 1.00 35.36 46 ALA B O 1
ATOM 2039 N N . SER B 1 69 ? -0.594 -5.111 5.259 1.00 40.04 47 SER B N 1
ATOM 2040 C CA . SER B 1 69 ? -1.491 -4.010 5.587 1.00 37.45 47 SER B CA 1
ATOM 2041 C C . SER B 1 69 ? -1.483 -3.791 7.109 1.00 34.97 47 SER B C 1
ATOM 2042 O O . SER B 1 69 ? -2.530 -3.783 7.761 1.00 33.83 47 SER B O 1
ATOM 2045 N N . THR B 1 70 ? -0.282 -3.656 7.669 1.00 34.44 48 THR B N 1
ATOM 2046 C CA . THR B 1 70 ? -0.117 -3.266 9.073 1.00 37.32 48 THR B CA 1
ATOM 2047 C C . THR B 1 70 ? -0.356 -1.756 9.137 1.00 37.35 48 T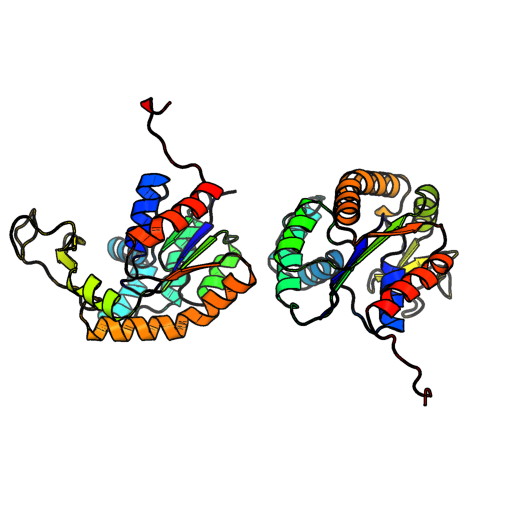HR B C 1
ATOM 2048 O O . THR B 1 70 ? -0.397 -1.096 8.091 1.00 29.54 48 THR B O 1
ATOM 2052 N N . GLU B 1 71 ? -0.533 -1.209 10.338 1.00 36.15 49 GLU B N 1
ATOM 2053 C CA . GLU B 1 71 ? -0.745 0.229 10.468 1.00 38.40 49 GLU B CA 1
ATOM 2054 C C . GLU B 1 71 ? 0.401 1.061 9.883 1.00 35.32 49 GLU B C 1
ATOM 2055 O O . GLU B 1 71 ? 0.157 2.064 9.213 1.00 39.22 49 GLU B O 1
ATOM 2061 N N . VAL B 1 72 ? 1.640 0.657 10.140 1.00 34.73 50 VAL B N 1
ATOM 2062 C CA . VAL B 1 72 ? 2.793 1.305 9.493 1.00 32.18 50 VAL B CA 1
ATOM 2063 C C . VAL B 1 72 ? 2.780 1.127 7.963 1.00 30.56 50 VAL B C 1
ATOM 2064 O O . VAL B 1 72 ? 3.077 2.068 7.230 1.00 36.41 50 VAL B O 1
ATOM 2068 N N . GLY B 1 73 ? 2.406 -0.064 7.487 1.00 29.51 51 GLY B N 1
ATOM 2069 C CA . GLY B 1 73 ? 2.242 -0.302 6.052 1.00 30.09 51 GLY B CA 1
ATOM 2070 C C . GLY B 1 73 ? 1.246 0.679 5.462 1.00 31.46 51 GLY B C 1
ATOM 2071 O O . GLY B 1 73 ? 1.511 1.312 4.434 1.00 32.64 51 GLY B O 1
ATOM 2072 N N . GLU B 1 74 ? 0.100 0.809 6.133 1.00 28.16 52 GLU B N 1
ATOM 2073 C CA . GLU B 1 74 ? -0.919 1.793 5.772 1.00 30.81 52 GLU B CA 1
ATOM 2074 C C . GLU B 1 74 ? -0.435 3.253 5.780 1.00 32.80 52 GLU B C 1
ATOM 2075 O O . GLU B 1 74 ? -0.749 4.003 4.858 1.00 34.03 52 GLU B O 1
ATOM 2081 N N . MET B 1 75 ? 0.339 3.648 6.791 1.00 34.55 53 MET B N 1
ATOM 2082 C CA . MET B 1 75 ? 0.934 4.991 6.811 1.00 42.60 53 MET B CA 1
ATOM 2083 C C . MET B 1 75 ? 1.851 5.185 5.599 1.00 38.81 53 MET B C 1
ATOM 2084 O O . MET B 1 75 ? 1.814 6.224 4.946 1.00 38.25 53 MET B O 1
ATOM 2089 N N . ALA B 1 76 ? 2.657 4.173 5.290 1.00 35.18 54 ALA B N 1
ATOM 2090 C CA . ALA B 1 76 ? 3.511 4.212 4.108 1.00 34.65 54 ALA B CA 1
ATOM 2091 C C . ALA B 1 76 ? 2.678 4.328 2.822 1.00 35.53 54 ALA B C 1
ATOM 2092 O O . ALA B 1 76 ? 2.970 5.160 1.966 1.00 33.05 54 ALA B O 1
ATOM 2094 N N . LYS B 1 77 ? 1.636 3.509 2.706 1.00 31.75 55 LYS B N 1
ATOM 2095 C CA . LYS B 1 77 ? 0.736 3.534 1.535 1.00 32.27 55 LYS B CA 1
ATOM 2096 C C . LYS B 1 77 ? 0.106 4.901 1.259 1.00 35.03 55 LYS B C 1
ATOM 2097 O O . LYS B 1 77 ? -0.113 5.247 0.094 1.00 33.56 55 LYS B O 1
ATOM 2103 N N . GLN B 1 78 ? -0.175 5.667 2.319 1.00 32.81 56 GLN B N 1
ATOM 2104 C CA . GLN B 1 78 ? -0.806 6.987 2.178 1.00 35.31 56 GLN B CA 1
ATOM 2105 C C . GLN B 1 78 ? 0.116 8.003 1.495 1.00 34.69 56 GLN B C 1
ATOM 2106 O O . GLN B 1 78 ? -0.336 8.740 0.612 1.00 34.06 56 GLN B O 1
ATOM 2112 N N . TYR B 1 79 ? 1.404 7.998 1.862 1.00 35.04 57 TYR B N 1
ATOM 2113 C CA . TYR B 1 79 ? 2.435 8.783 1.155 1.00 34.29 57 TYR B CA 1
ATOM 2114 C C . TYR B 1 79 ? 2.584 8.356 -0.306 1.00 33.10 57 TYR B C 1
ATOM 2115 O O . TYR B 1 79 ? 2.544 9.194 -1.197 1.00 32.98 57 TYR B O 1
ATOM 2124 N N . ILE B 1 80 ? 2.739 7.056 -0.535 1.00 31.44 58 ILE B N 1
ATOM 2125 C CA . ILE B 1 80 ? 2.868 6.487 -1.887 1.00 38.71 58 ILE B CA 1
ATOM 2126 C C . ILE B 1 80 ? 1.719 6.850 -2.835 1.00 39.09 58 ILE B C 1
ATOM 2127 O O . ILE B 1 80 ? 1.955 7.205 -3.994 1.00 40.73 58 ILE B O 1
ATOM 2132 N N . GLU B 1 81 ? 0.486 6.733 -2.348 1.00 41.17 59 GLU B N 1
ATOM 2133 C CA . GLU B 1 81 ? -0.695 7.056 -3.140 1.00 43.75 59 GLU B CA 1
ATOM 2134 C C . GLU B 1 81 ? -0.742 8.547 -3.483 1.00 45.39 59 GLU B C 1
ATOM 2135 O O . GLU B 1 81 ? -1.261 8.927 -4.535 1.00 46.80 59 GLU B O 1
ATOM 2137 N N . LYS B 1 82 ? -0.199 9.380 -2.594 1.00 44.24 60 LYS B N 1
ATOM 2138 C CA . LYS B 1 82 ? -0.054 10.824 -2.839 1.00 41.51 60 LYS B CA 1
ATOM 2139 C C . LYS B 1 82 ? 1.212 11.184 -3.644 1.00 41.48 60 LYS B C 1
ATOM 2140 O O . LYS B 1 82 ? 1.505 12.361 -3.845 1.00 41.10 60 LYS B O 1
ATOM 2144 N N . SER B 1 83 ? 1.947 10.170 -4.106 1.00 41.80 61 SER B N 1
ATOM 2145 C CA . SER B 1 83 ? 3.195 10.358 -4.872 1.00 42.50 61 SER B CA 1
ATOM 2146 C C . SER B 1 83 ? 4.287 11.056 -4.049 1.00 43.62 61 SER B C 1
ATOM 2147 O O . SER B 1 83 ? 5.084 11.850 -4.561 1.00 44.13 61 SER B O 1
ATOM 2150 N N . LEU B 1 84 ? 4.314 10.740 -2.760 1.00 41.49 62 LEU B N 1
ATOM 2151 C CA . LEU B 1 84 ? 5.300 11.288 -1.850 1.00 40.80 62 LEU B CA 1
ATOM 2152 C C . LEU B 1 84 ? 6.285 10.202 -1.409 1.00 40.18 62 LEU B C 1
ATOM 2153 O O . LEU B 1 84 ? 5.942 9.012 -1.361 1.00 40.53 62 LEU B O 1
ATOM 2158 N N . LEU B 1 85 ? 7.513 10.612 -1.109 1.00 33.47 63 LEU B N 1
ATOM 2159 C CA . LEU B 1 85 ? 8.448 9.758 -0.401 1.00 34.58 63 LEU B CA 1
ATOM 2160 C C . LEU B 1 85 ? 7.904 9.469 0.979 1.00 32.77 63 LEU B C 1
ATOM 2161 O O . LEU B 1 85 ? 7.330 10.362 1.614 1.00 29.05 63 LEU B O 1
ATOM 2166 N N . VAL B 1 86 ? 8.067 8.228 1.433 1.00 31.19 64 VAL B N 1
ATOM 2167 C CA . VAL B 1 86 ? 7.799 7.879 2.833 1.00 35.70 64 VAL B CA 1
ATOM 2168 C C . VAL B 1 86 ? 8.869 8.608 3.659 1.00 34.24 64 VAL B C 1
ATOM 2169 O O . VAL B 1 86 ? 10.061 8.459 3.378 1.00 35.55 64 VAL B O 1
ATOM 2173 N N . PRO B 1 87 ? 8.463 9.403 4.669 1.00 39.79 65 PRO B N 1
ATOM 2174 C CA . PRO B 1 87 ? 9.456 10.144 5.466 1.00 36.36 65 PRO B CA 1
ATOM 2175 C C . PRO B 1 87 ? 10.437 9.240 6.208 1.00 41.04 65 PRO B C 1
ATOM 2176 O O . PRO B 1 87 ? 10.064 8.141 6.659 1.00 34.42 65 PRO B O 1
ATOM 2180 N N . ASP B 1 88 ? 11.675 9.720 6.344 1.00 38.02 66 ASP B N 1
ATOM 2181 C CA . ASP B 1 88 ? 12.738 8.992 7.037 1.00 37.42 66 ASP B CA 1
ATOM 2182 C C . ASP B 1 88 ? 12.318 8.577 8.448 1.00 36.85 66 ASP B C 1
ATOM 2183 O O . ASP B 1 88 ? 12.750 7.530 8.912 1.00 38.64 66 ASP B O 1
ATOM 2188 N N . HIS B 1 89 ? 11.488 9.384 9.116 1.00 35.86 67 HIS B N 1
ATOM 2189 C CA A HIS B 1 89 ? 11.049 9.118 10.495 0.50 39.70 67 HIS B CA 1
ATOM 2190 C CA B HIS B 1 89 ? 11.104 9.083 10.495 0.50 38.05 67 HIS B CA 1
ATOM 2191 C C . HIS B 1 89 ? 10.227 7.836 10.610 1.00 41.74 67 HIS B C 1
ATOM 2192 O O . HIS B 1 89 ? 10.321 7.115 11.607 1.00 36.12 67 HIS B O 1
ATOM 2205 N N . VAL B 1 90 ? 9.413 7.569 9.585 1.00 42.89 68 VAL B N 1
ATOM 2206 C CA . VAL B 1 90 ? 8.567 6.367 9.526 1.00 37.91 68 VAL B CA 1
ATOM 2207 C C . VAL B 1 90 ? 9.455 5.128 9.404 1.00 35.71 68 VAL B C 1
ATOM 2208 O O . VAL B 1 90 ? 9.291 4.146 10.121 1.00 36.20 68 VAL B O 1
ATOM 2212 N N . ILE B 1 91 ? 10.405 5.204 8.488 1.00 32.68 69 ILE B N 1
ATOM 2213 C CA . ILE B 1 91 ? 11.387 4.162 8.266 1.00 37.64 69 ILE B CA 1
ATOM 2214 C C . ILE B 1 91 ? 12.290 3.930 9.477 1.00 33.54 69 ILE B C 1
ATOM 2215 O O . ILE B 1 91 ? 12.569 2.780 9.827 1.00 33.06 69 ILE B O 1
ATOM 2220 N N . THR B 1 92 ? 12.723 5.006 10.124 1.00 30.30 70 THR B N 1
ATOM 2221 C CA . THR B 1 92 ? 13.551 4.881 11.313 1.00 33.68 70 THR B CA 1
ATOM 2222 C C . THR B 1 92 ? 12.796 4.098 12.372 1.00 31.85 70 THR B C 1
ATOM 2223 O O . THR B 1 92 ? 13.341 3.167 12.962 1.00 35.48 70 THR B O 1
ATOM 2227 N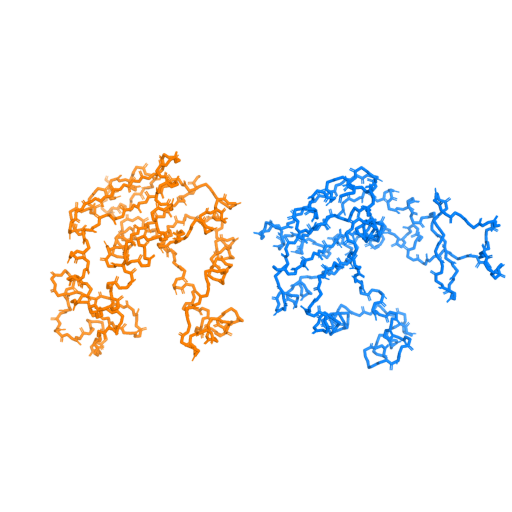 N . ARG B 1 93 ? 11.539 4.475 12.595 1.00 34.97 71 ARG B N 1
ATOM 2228 C CA . ARG B 1 93 ? 10.690 3.844 13.609 1.00 37.49 71 ARG B CA 1
ATOM 2229 C C . ARG B 1 93 ? 10.491 2.346 13.345 1.00 34.67 71 ARG B C 1
ATOM 2230 O O . ARG B 1 93 ? 10.629 1.513 14.255 1.00 29.85 71 ARG B O 1
ATOM 2238 N N . LEU B 1 94 ? 10.181 2.006 12.097 1.00 32.65 72 LEU B N 1
ATOM 2239 C CA . LEU B 1 94 ? 10.061 0.615 11.692 1.00 35.90 72 LEU B CA 1
ATOM 2240 C C . LEU B 1 94 ? 11.374 -0.163 11.873 1.00 35.24 72 LEU B C 1
ATOM 2241 O O . LEU B 1 94 ? 11.375 -1.251 12.442 1.00 34.91 72 LEU B O 1
ATOM 2246 N N . MET B 1 95 ? 12.488 0.387 11.388 1.00 35.16 73 MET B N 1
ATOM 2247 C CA . MET B 1 95 ? 13.768 -0.301 11.489 1.00 32.23 73 MET B CA 1
ATOM 2248 C C . MET B 1 95 ? 14.174 -0.519 12.947 1.00 35.43 73 MET B C 1
ATOM 2249 O O . MET B 1 95 ? 14.658 -1.585 13.307 1.00 31.56 73 MET B O 1
ATOM 2254 N N . MET B 1 96 ? 13.996 0.506 13.772 1.00 32.57 74 MET B N 1
ATOM 2255 C CA . MET B 1 96 ? 14.353 0.401 15.180 1.00 35.58 74 MET B CA 1
ATOM 2256 C C . MET B 1 96 ? 13.551 -0.690 15.861 1.00 33.83 74 MET B C 1
ATOM 2257 O O . MET B 1 96 ? 14.101 -1.454 16.643 1.00 35.53 74 MET B O 1
ATOM 2262 N N . SER B 1 97 ? 12.260 -0.773 15.549 1.00 36.02 75 SER B N 1
ATOM 2263 C CA . SER B 1 97 ? 11.417 -1.811 16.131 1.00 39.34 75 SER B CA 1
ATOM 2264 C C . SER B 1 97 ? 11.815 -3.206 15.636 1.00 35.81 75 SER B C 1
ATOM 2265 O O . SER B 1 97 ? 11.811 -4.169 16.409 1.00 30.95 75 SER B O 1
ATOM 2268 N N . GLU B 1 98 ? 12.199 -3.322 14.369 1.00 35.23 76 GLU B N 1
ATOM 2269 C CA . GLU B 1 98 ? 12.631 -4.634 13.858 1.00 37.19 76 GLU B CA 1
ATOM 2270 C C . GLU B 1 98 ? 13.949 -5.093 14.495 1.00 35.99 76 GLU B C 1
ATOM 2271 O O . GLU B 1 98 ? 14.092 -6.259 14.836 1.00 35.18 76 GLU B O 1
ATOM 2277 N N . LEU B 1 99 ? 14.910 -4.179 14.648 1.00 30.99 77 LEU B N 1
ATOM 2278 C CA . LEU B 1 99 ? 16.181 -4.535 15.258 1.00 28.63 77 LEU B CA 1
ATOM 2279 C C . LEU B 1 99 ? 16.052 -4.770 16.748 1.00 26.63 77 LEU B C 1
ATOM 2280 O O . LEU B 1 99 ? 16.777 -5.586 17.301 1.00 32.54 77 LEU B O 1
ATOM 2285 N N . GLU B 1 100 ? 15.118 -4.073 17.394 1.00 27.29 78 GLU B N 1
ATOM 2286 C CA . GLU B 1 100 ? 14.865 -4.279 18.832 1.00 40.11 78 GLU B CA 1
ATOM 2287 C C . GLU B 1 100 ? 14.218 -5.651 19.092 1.00 40.37 78 GLU B C 1
ATOM 2288 O O . GLU B 1 100 ? 14.176 -6.120 20.228 1.00 41.64 78 GLU B O 1
ATOM 2294 N N . ASN B 1 101 ? 13.736 -6.283 18.022 1.00 39.20 79 ASN B N 1
ATOM 2295 C CA . ASN B 1 101 ? 13.164 -7.629 18.067 1.00 37.54 79 ASN B CA 1
ATOM 2296 C C . ASN B 1 101 ? 14.236 -8.700 17.785 1.00 39.55 79 ASN B C 1
ATOM 2297 O O . ASN B 1 101 ? 13.965 -9.892 17.881 1.00 35.72 79 ASN B O 1
ATOM 2302 N N . ARG B 1 102 ? 15.454 -8.261 17.463 1.00 34.64 80 ARG B N 1
ATOM 2303 C CA . ARG B 1 102 ? 16.505 -9.152 16.974 1.00 32.52 80 ARG B CA 1
ATOM 2304 C C . ARG B 1 102 ? 17.837 -8.900 17.670 1.00 35.85 80 ARG B C 1
ATOM 2305 O O . ARG B 1 102 ? 18.906 -9.045 17.060 1.00 33.49 80 ARG B O 1
ATOM 2313 N N . ARG B 1 103 ? 17.777 -8.551 18.956 1.00 33.82 81 ARG B N 1
ATOM 2314 C CA . ARG B 1 103 ? 18.970 -8.190 19.692 1.00 32.97 81 ARG B CA 1
ATOM 2315 C C . ARG B 1 103 ? 19.949 -9.372 19.788 1.00 32.19 81 ARG B C 1
ATOM 2316 O O . ARG B 1 103 ? 21.152 -9.163 19.771 1.00 31.09 81 ARG B O 1
ATOM 2319 N N . GLY B 1 104 ? 19.431 -10.604 19.866 1.00 28.95 82 GLY B N 1
ATOM 2320 C CA . GLY B 1 104 ? 20.275 -11.804 19.962 1.00 25.83 82 GLY B CA 1
ATOM 2321 C C . GLY B 1 104 ? 20.799 -12.377 18.652 1.00 30.87 82 GLY B C 1
ATOM 2322 O O . GLY B 1 104 ? 21.346 -13.484 18.651 1.00 34.42 82 GLY B O 1
ATOM 2323 N N . GLN B 1 105 ? 20.661 -11.628 17.544 1.00 30.17 83 GLN B N 1
ATOM 2324 C CA . GLN B 1 105 ? 21.100 -12.082 16.208 1.00 32.45 83 GLN B CA 1
ATOM 2325 C C . GLN B 1 105 ? 22.298 -11.272 15.690 1.00 34.38 83 GLN B C 1
ATOM 2326 O O . GLN B 1 105 ? 22.486 -10.122 16.092 1.00 30.07 83 GLN B O 1
ATOM 2332 N N . HIS B 1 106 ? 23.098 -11.863 14.793 1.00 35.66 84 HIS B N 1
ATOM 2333 C CA . HIS B 1 106 ? 24.100 -11.098 14.044 1.00 35.45 84 HIS B CA 1
ATOM 2334 C C . HIS B 1 106 ? 23.329 -10.223 13.082 1.00 34.09 84 HIS B C 1
ATOM 2335 O O . HIS B 1 106 ? 22.408 -10.719 12.424 1.00 33.64 84 HIS B O 1
ATOM 2342 N N . TRP B 1 107 ? 23.687 -8.938 12.990 1.00 31.60 85 TRP B N 1
ATOM 2343 C CA . TRP B 1 107 ? 23.039 -8.018 12.021 1.00 33.89 85 TRP B CA 1
ATOM 2344 C C . TRP B 1 107 ? 23.959 -7.681 10.849 1.00 30.67 85 TRP B C 1
ATOM 2345 O O . TRP B 1 107 ? 25.135 -7.389 11.035 1.00 31.71 85 TRP B O 1
ATOM 2356 N N . LEU B 1 108 ? 23.411 -7.713 9.644 1.00 32.48 86 LEU B N 1
ATOM 2357 C CA . LEU B 1 108 ? 24.055 -7.133 8.480 1.00 30.17 86 LEU B CA 1
ATOM 2358 C C . LEU B 1 108 ? 22.992 -6.264 7.833 1.00 33.61 86 LEU B C 1
ATOM 2359 O O . LEU B 1 108 ? 22.012 -6.790 7.283 1.00 34.38 86 LEU B O 1
ATOM 2364 N N . LEU B 1 109 ? 23.161 -4.944 7.945 1.00 29.68 87 LEU B N 1
ATOM 2365 C CA . LEU B 1 109 ? 22.154 -3.987 7.490 1.00 32.12 87 LEU B CA 1
ATOM 2366 C C . LEU B 1 109 ? 22.566 -3.457 6.138 1.00 38.34 87 LEU B C 1
ATOM 2367 O O . LEU B 1 109 ? 23.691 -3.007 5.959 1.00 35.83 87 LEU B O 1
ATOM 2372 N N . ASP B 1 110 ? 21.639 -3.509 5.197 1.00 35.36 88 ASP B N 1
ATOM 2373 C CA . ASP B 1 110 ? 21.876 -3.081 3.827 1.00 33.90 88 ASP B CA 1
ATOM 2374 C C . ASP B 1 110 ? 21.243 -1.705 3.589 1.00 37.29 88 ASP B C 1
ATOM 2375 O O . ASP B 1 110 ? 20.012 -1.565 3.573 1.00 34.15 88 ASP B O 1
ATOM 2380 N N . GLY B 1 111 ? 22.085 -0.681 3.436 1.00 34.09 89 GLY B N 1
ATOM 2381 C CA . GLY B 1 111 ? 21.603 0.684 3.158 1.00 32.36 89 GLY B CA 1
ATOM 2382 C C . GLY B 1 111 ? 20.938 1.367 4.338 1.00 40.29 89 GLY B C 1
ATOM 2383 O O . GLY B 1 111 ? 20.227 2.354 4.166 1.00 44.50 89 GLY B O 1
ATOM 2384 N N . PHE B 1 112 ? 21.163 0.847 5.546 1.00 39.43 90 PHE B N 1
ATOM 2385 C CA . PHE B 1 112 ? 20.706 1.517 6.747 1.00 41.42 90 PHE B CA 1
ATOM 2386 C C . PHE B 1 112 ? 21.876 1.577 7.734 1.00 43.10 90 PHE B C 1
ATOM 2387 O O . PHE B 1 112 ? 22.516 0.555 7.973 1.00 43.23 90 PHE B O 1
ATOM 2395 N N . PRO B 1 113 ? 22.152 2.766 8.323 1.00 40.38 91 PRO B N 1
ATOM 2396 C CA . PRO B 1 113 ? 21.446 4.050 8.218 1.00 38.46 91 PRO B CA 1
ATOM 2397 C C . PRO B 1 113 ? 21.669 4.792 6.899 1.00 38.17 91 PRO B C 1
ATOM 2398 O O . PRO B 1 113 ? 22.715 4.656 6.275 1.00 34.70 91 PRO B O 1
ATOM 2402 N N . ARG B 1 114 ? 20.682 5.571 6.484 1.00 40.02 92 ARG B N 1
ATOM 2403 C CA . ARG B 1 114 ? 20.799 6.380 5.273 1.00 40.16 92 ARG B CA 1
ATOM 2404 C C . ARG B 1 114 ? 21.163 7.816 5.666 1.00 38.21 92 ARG B C 1
ATOM 2405 O O . ARG B 1 114 ? 21.847 8.517 4.927 1.00 40.48 92 ARG B O 1
ATOM 2413 N N . THR B 1 115 ? 20.694 8.237 6.836 1.00 36.01 93 THR B N 1
ATOM 2414 C CA . THR B 1 115 ? 20.896 9.602 7.320 1.00 38.65 93 THR B CA 1
ATOM 2415 C C . THR B 1 115 ? 21.661 9.623 8.644 1.00 34.10 93 THR B C 1
ATOM 2416 O O . THR B 1 115 ? 21.706 8.615 9.350 1.00 29.11 93 THR B O 1
ATOM 2420 N N . LEU B 1 116 ? 22.258 10.776 8.963 1.00 32.80 94 LEU B N 1
ATOM 2421 C CA . LEU B 1 116 ? 22.859 11.032 10.278 1.00 38.10 94 LEU B CA 1
ATOM 2422 C C . LEU B 1 116 ? 21.895 10.738 11.415 1.00 38.41 94 LEU B C 1
ATOM 2423 O O . LEU B 1 116 ? 22.280 10.116 12.411 1.00 41.13 94 LEU B O 1
ATOM 2428 N N . GLY B 1 117 ? 20.652 11.202 11.267 1.00 35.82 95 GLY B N 1
ATOM 2429 C CA . GLY B 1 117 ? 19.605 10.943 12.251 1.00 33.12 95 GLY B CA 1
ATOM 2430 C C . GLY B 1 117 ? 19.396 9.460 12.460 1.00 33.89 95 GLY B C 1
ATOM 2431 O O . GLY B 1 117 ? 19.199 9.016 13.578 1.00 34.19 95 GLY B O 1
ATOM 2432 N N . GLN B 1 118 ? 19.457 8.682 11.384 1.00 32.61 96 GLN B N 1
ATOM 2433 C CA . GLN B 1 118 ? 19.317 7.233 11.509 1.00 36.44 96 GLN B CA 1
ATOM 2434 C C . GLN B 1 118 ? 20.514 6.563 12.160 1.00 34.30 96 GLN B C 1
ATOM 2435 O O . GLN B 1 118 ? 20.348 5.591 12.906 1.00 33.38 96 GLN B O 1
ATOM 2441 N N . ALA B 1 119 ? 21.712 7.082 11.885 1.00 31.59 97 ALA B N 1
ATOM 2442 C CA . ALA B 1 119 ? 22.927 6.545 12.486 1.00 30.61 97 ALA B CA 1
ATOM 2443 C C . ALA B 1 119 ? 22.963 6.859 13.977 1.00 32.49 97 ALA B C 1
ATOM 2444 O O . ALA B 1 119 ? 23.504 6.084 14.762 1.00 32.60 97 ALA B O 1
ATOM 2446 N N . GLU B 1 120 ? 22.389 7.999 14.365 1.00 32.31 98 GLU B N 1
ATOM 2447 C CA . GLU B 1 120 ? 22.318 8.342 15.782 1.00 37.60 98 GLU B CA 1
ATOM 2448 C C . GLU B 1 120 ? 21.303 7.482 16.551 1.00 35.09 98 GLU B C 1
ATOM 2449 O O . GLU B 1 120 ? 21.562 7.092 17.686 1.00 39.46 98 GLU B O 1
ATOM 2455 N N . ALA B 1 121 ? 20.177 7.154 15.918 1.00 37.32 99 ALA B N 1
ATOM 2456 C CA . ALA B 1 121 ? 19.190 6.218 16.491 1.00 37.93 99 ALA B CA 1
ATOM 2457 C C . ALA B 1 121 ? 19.776 4.811 16.668 1.00 37.81 99 ALA B C 1
ATOM 2458 O O . ALA B 1 121 ? 19.632 4.189 17.729 1.00 37.26 99 ALA B O 1
ATOM 2460 N N . LEU B 1 122 ? 20.443 4.330 15.619 1.00 33.13 100 LEU B N 1
ATOM 2461 C CA . LEU B 1 122 ? 21.134 3.051 15.629 1.00 37.28 100 LEU B CA 1
ATOM 2462 C C . LEU B 1 122 ? 22.174 2.966 16.762 1.00 39.68 100 LEU B C 1
ATOM 2463 O O . LEU B 1 122 ? 22.253 1.945 17.445 1.00 43.20 100 LEU B O 1
ATOM 2468 N N . ASP B 1 123 ? 22.945 4.040 16.969 1.00 39.38 101 ASP B N 1
ATOM 2469 C CA . ASP B 1 123 ? 23.912 4.140 18.083 1.00 38.16 101 ASP B CA 1
ATOM 2470 C C . ASP B 1 123 ? 23.324 3.793 19.453 1.00 40.52 101 ASP B C 1
ATOM 2471 O O . ASP B 1 123 ? 23.998 3.187 20.295 1.00 39.48 101 ASP B O 1
ATOM 2476 N N . LYS B 1 124 ? 22.080 4.208 19.669 1.00 38.73 102 LYS B N 1
ATOM 2477 C CA . LYS B 1 124 ? 21.368 3.995 20.936 1.00 41.20 102 LYS B CA 1
ATOM 2478 C C . LYS B 1 124 ? 21.075 2.532 21.274 1.00 41.93 102 LYS B C 1
ATOM 2479 O O . LYS B 1 124 ? 20.812 2.206 22.434 1.00 44.62 102 LYS B O 1
ATOM 2483 N N . ILE B 1 125 ? 21.121 1.652 20.274 1.00 43.80 103 ILE B N 1
ATOM 2484 C CA . ILE B 1 125 ? 20.807 0.237 20.497 1.00 42.12 103 ILE B CA 1
ATOM 2485 C C . ILE B 1 125 ? 21.952 -0.764 20.261 1.00 45.71 103 ILE B C 1
ATOM 2486 O O . ILE B 1 125 ? 21.871 -1.908 20.699 1.00 51.74 103 ILE B O 1
ATOM 2491 N N . CYS B 1 126 ? 23.014 -0.334 19.584 1.00 44.15 104 CYS B N 1
ATOM 2492 C CA . CYS B 1 126 ? 24.194 -1.179 19.388 1.00 41.34 104 CYS B CA 1
ATOM 2493 C C . CYS B 1 126 ? 25.427 -0.330 19.107 1.00 42.41 104 CYS B C 1
ATOM 2494 O O . CYS B 1 126 ? 25.323 0.871 18.852 1.00 41.64 104 CYS B O 1
ATOM 2497 N N . GLU B 1 127 ? 26.590 -0.971 19.171 1.00 43.67 105 GLU B N 1
ATOM 2498 C CA . GLU B 1 127 ? 27.834 -0.394 18.696 1.00 42.75 105 GLU B CA 1
ATOM 2499 C C . GLU B 1 127 ? 28.101 -1.016 17.338 1.00 40.08 105 GLU B C 1
ATOM 2500 O O . GLU B 1 127 ? 28.311 -2.225 17.237 1.00 45.06 105 GLU B O 1
ATOM 2502 N N . VAL B 1 128 ? 28.051 -0.200 16.290 1.00 39.97 106 VAL B N 1
ATOM 2503 C CA . VAL B 1 128 ? 28.333 -0.677 14.949 1.00 37.60 106 VAL B CA 1
ATOM 2504 C C . VAL B 1 128 ? 29.827 -0.931 14.843 1.00 40.18 106 VAL B C 1
ATOM 2505 O O . VAL B 1 128 ? 30.626 -0.007 14.938 1.00 43.83 106 VAL B O 1
ATOM 2509 N N . ASP B 1 129 ? 30.196 -2.192 14.656 1.00 37.47 107 ASP B N 1
ATOM 2510 C CA . ASP B 1 129 ? 31.601 -2.567 14.680 1.00 41.94 107 ASP B CA 1
ATOM 2511 C C . ASP B 1 129 ? 32.229 -2.578 13.295 1.00 34.56 107 ASP B C 1
ATOM 2512 O O . ASP B 1 129 ? 33.451 -2.633 13.173 1.00 36.68 107 ASP B O 1
ATOM 2517 N N . LEU B 1 130 ? 31.403 -2.515 12.251 1.00 36.35 108 LEU B N 1
ATOM 2518 C CA . LEU B 1 130 ? 31.911 -2.729 10.897 1.00 34.60 108 LEU B CA 1
ATOM 2519 C C . LEU B 1 130 ? 31.036 -2.052 9.846 1.00 37.08 108 LEU B C 1
ATOM 2520 O O . LEU B 1 130 ? 29.845 -2.358 9.712 1.00 34.03 108 LEU B O 1
ATOM 2525 N N . VAL B 1 131 ? 31.619 -1.112 9.117 1.00 30.32 109 VAL B N 1
ATOM 2526 C CA . VAL B 1 131 ? 30.875 -0.398 8.086 1.00 28.57 109 VAL B CA 1
ATOM 2527 C C . VAL B 1 131 ? 31.601 -0.530 6.781 1.00 30.10 109 VAL B C 1
ATOM 2528 O O . VAL B 1 131 ? 32.782 -0.185 6.675 1.00 30.05 109 VAL B O 1
ATOM 2532 N N . ILE B 1 132 ? 30.897 -1.060 5.792 1.00 31.34 110 ILE B N 1
ATOM 2533 C CA . ILE B 1 132 ? 31.442 -1.215 4.446 1.00 29.71 110 ILE B CA 1
ATOM 2534 C C . ILE B 1 132 ? 30.813 -0.150 3.553 1.00 32.07 110 ILE B C 1
ATOM 2535 O O . ILE B 1 132 ? 29.607 0.005 3.525 1.00 27.96 110 ILE B O 1
ATOM 2540 N N . SER B 1 133 ? 31.660 0.615 2.873 1.00 33.49 111 SER B N 1
ATOM 2541 C CA . SER B 1 133 ? 31.217 1.604 1.919 1.00 32.25 111 SER B CA 1
ATOM 2542 C C . SER B 1 133 ? 31.715 1.154 0.553 1.00 31.34 111 SER B C 1
ATOM 2543 O O . SER B 1 133 ? 32.905 0.910 0.375 1.00 31.65 111 SER B O 1
ATOM 2546 N N . LEU B 1 134 ? 30.793 1.021 -0.394 1.00 32.18 112 LEU B N 1
ATOM 2547 C CA . LEU B 1 134 ? 31.124 0.738 -1.785 1.00 33.51 112 LEU B CA 1
ATOM 2548 C C . LEU B 1 134 ? 31.214 2.040 -2.551 1.00 34.67 112 LEU B C 1
ATOM 2549 O O . LEU B 1 134 ? 30.197 2.661 -2.836 1.00 40.52 112 LEU B O 1
ATOM 2554 N N . ASN B 1 135 ? 32.441 2.434 -2.877 1.00 32.17 113 ASN B N 1
ATOM 2555 C CA . ASN B 1 135 ? 32.731 3.649 -3.626 1.00 35.20 113 ASN B CA 1
ATOM 2556 C C . ASN B 1 135 ? 32.945 3.384 -5.119 1.00 32.75 113 ASN B C 1
ATOM 2557 O O . ASN B 1 135 ? 34.066 3.175 -5.554 1.00 31.33 113 ASN B O 1
ATOM 2562 N N . ILE B 1 136 ? 31.867 3.423 -5.892 1.00 35.44 114 ILE B N 1
ATOM 2563 C CA . ILE B 1 136 ? 31.908 3.139 -7.331 1.00 37.41 114 ILE B CA 1
ATOM 2564 C C . ILE B 1 136 ? 31.637 4.465 -8.072 1.00 37.05 114 ILE B C 1
ATOM 2565 O O . ILE B 1 136 ? 30.829 5.258 -7.605 1.00 35.56 114 ILE B O 1
ATOM 2570 N N . PRO B 1 137 ? 32.358 4.734 -9.183 1.00 38.20 115 PRO B N 1
ATOM 2571 C CA . PRO B 1 137 ? 32.183 5.966 -9.955 1.00 35.18 115 PRO B CA 1
ATOM 2572 C C . PRO B 1 137 ? 30.766 6.136 -10.472 1.00 35.76 115 PRO B C 1
ATOM 2573 O O . PRO B 1 137 ? 30.152 5.163 -10.915 1.00 32.75 115 PRO B O 1
ATOM 2577 N N . PHE B 1 138 ? 30.257 7.366 -10.429 1.00 31.62 116 PHE B N 1
ATOM 2578 C CA . PHE B 1 138 ? 28.856 7.617 -10.795 1.00 35.96 116 PHE B CA 1
ATOM 2579 C C . PHE B 1 138 ? 28.510 7.202 -12.234 1.00 33.83 116 PHE B C 1
ATOM 2580 O O . PHE B 1 138 ? 27.397 6.726 -12.504 1.00 37.18 116 PHE B O 1
ATOM 2588 N N . GLU B 1 139 ? 29.472 7.320 -13.144 1.00 36.46 117 GLU B N 1
ATOM 2589 C CA . GLU B 1 139 ? 29.231 6.928 -14.531 1.00 38.34 117 GLU B CA 1
ATOM 2590 C C . GLU B 1 139 ? 29.094 5.412 -14.696 1.00 37.30 117 GLU B C 1
ATOM 2591 O O . GLU B 1 139 ? 28.397 4.941 -15.610 1.00 41.04 117 GLU B O 1
ATOM 2597 N N . THR B 1 140 ? 29.769 4.653 -13.831 1.00 34.28 118 THR B N 1
ATOM 2598 C CA . THR B 1 140 ? 29.599 3.201 -13.789 1.00 36.25 118 THR B CA 1
ATOM 2599 C C . THR B 1 140 ? 28.195 2.831 -13.293 1.00 36.75 118 THR B C 1
ATOM 2600 O O . THR B 1 140 ? 27.529 1.960 -13.865 1.00 37.31 118 THR B O 1
ATOM 2604 N N . LEU B 1 141 ? 27.758 3.514 -12.236 1.00 34.11 119 LEU B N 1
ATOM 2605 C CA . LEU B 1 141 ? 26.418 3.345 -11.661 1.00 38.67 119 LEU B CA 1
ATOM 2606 C C . LEU B 1 141 ? 25.282 3.608 -12.648 1.00 37.07 119 LEU B C 1
ATOM 2607 O O . LEU B 1 141 ? 24.332 2.830 -12.710 1.00 41.05 119 LEU B O 1
ATOM 2612 N N . LYS B 1 142 ? 25.384 4.687 -13.424 1.00 36.57 120 LYS B N 1
ATOM 2613 C CA . LYS B 1 142 ? 24.346 5.030 -14.401 1.00 36.08 120 LYS B CA 1
ATOM 2614 C C . LYS B 1 142 ? 24.241 3.952 -15.450 1.00 38.63 120 LYS B C 1
ATOM 2615 O O . LYS B 1 142 ? 23.144 3.488 -15.774 1.00 36.60 120 LYS B O 1
ATOM 2621 N N . ASP B 1 143 ? 25.399 3.557 -15.971 1.00 36.14 121 ASP B N 1
ATOM 2622 C CA . ASP B 1 143 ? 25.502 2.470 -16.918 1.00 39.41 121 ASP B CA 1
ATOM 2623 C C . ASP B 1 143 ? 24.900 1.164 -16.359 1.00 40.27 121 ASP B C 1
ATOM 2624 O O . ASP B 1 143 ? 24.110 0.512 -17.035 1.00 42.87 121 ASP B O 1
ATOM 2629 N N . ARG B 1 144 ? 25.255 0.788 -15.132 1.00 37.67 122 ARG B N 1
ATOM 2630 C CA . ARG B 1 144 ? 24.684 -0.425 -14.532 1.00 38.39 122 ARG B CA 1
ATOM 2631 C C . ARG B 1 144 ? 23.168 -0.335 -14.455 1.00 39.88 122 ARG B C 1
ATOM 2632 O O . ARG B 1 144 ? 22.463 -1.233 -14.921 1.00 40.23 122 ARG B O 1
ATOM 2640 N N . LEU B 1 145 ? 22.673 0.768 -13.891 1.00 31.66 123 LEU B N 1
ATOM 2641 C CA . LEU B 1 145 ? 21.241 0.934 -13.691 1.00 35.73 123 LEU B CA 1
ATOM 2642 C C . LEU B 1 145 ? 20.452 0.972 -14.996 1.00 38.68 123 LEU B C 1
ATOM 2643 O O . LEU B 1 145 ? 19.328 0.460 -15.041 1.00 40.39 123 LEU B O 1
ATOM 2648 N N . SER B 1 146 ? 21.048 1.530 -16.054 1.00 33.63 124 SER B N 1
ATOM 2649 C CA . SER B 1 146 ? 20.402 1.576 -17.372 1.00 40.97 124 SER B CA 1
ATOM 2650 C C . SER B 1 146 ? 20.206 0.179 -17.991 1.00 37.91 124 SER B C 1
ATOM 2651 O O . SER B 1 146 ? 19.401 -0.001 -18.905 1.00 41.61 124 SER B O 1
ATOM 2654 N N . ARG B 1 147 ? 20.936 -0.803 -17.471 1.00 35.93 125 ARG B N 1
ATOM 2655 C CA . ARG B 1 147 ? 20.935 -2.149 -18.026 1.00 34.42 125 ARG B CA 1
ATOM 2656 C C . ARG B 1 147 ? 20.339 -3.165 -17.048 1.00 33.65 125 ARG B C 1
ATOM 2657 O O . ARG B 1 147 ? 20.493 -4.371 -17.223 1.00 31.12 125 ARG B O 1
ATOM 2665 N N . ARG B 1 148 ? 19.646 -2.656 -16.031 1.00 31.87 126 ARG B N 1
ATOM 2666 C CA . ARG B 1 148 ? 19.071 -3.477 -14.972 1.00 32.53 126 ARG B CA 1
ATOM 2667 C C . ARG B 1 148 ? 17.634 -3.922 -15.308 1.00 31.13 126 ARG B C 1
ATOM 2668 O O . ARG B 1 148 ? 16.820 -3.130 -15.773 1.00 34.19 126 ARG B O 1
ATOM 2676 N N . TRP B 1 149 ? 17.335 -5.192 -15.062 1.00 27.62 127 TRP B N 1
ATOM 2677 C CA . TRP B 1 149 ? 16.005 -5.742 -15.262 1.00 28.21 127 TRP B CA 1
ATOM 2678 C C . TRP B 1 149 ? 15.602 -6.470 -13.995 1.00 33.06 127 TRP B C 1
ATOM 2679 O O . TRP B 1 149 ? 16.452 -7.051 -13.319 1.00 31.00 127 TRP B O 1
ATOM 2690 N N . ILE B 1 150 ? 14.320 -6.418 -13.649 1.00 33.28 128 ILE B N 1
ATOM 2691 C CA . ILE B 1 150 ? 13.840 -7.184 -12.494 1.00 38.28 128 ILE B CA 1
ATOM 2692 C C . ILE B 1 150 ? 12.606 -8.015 -12.802 1.00 33.99 128 ILE B C 1
ATOM 2693 O O . ILE B 1 150 ? 11.843 -7.702 -13.716 1.00 35.06 128 ILE B O 1
ATOM 2698 N N . HIS B 1 151 ? 12.444 -9.082 -12.028 1.00 34.25 129 HIS B N 1
ATOM 2699 C CA . HIS B 1 151 ? 11.205 -9.832 -11.994 1.00 36.81 129 HIS B CA 1
ATOM 2700 C C . HIS B 1 151 ? 10.396 -9.275 -10.817 1.00 37.65 129 HIS B C 1
ATOM 2701 O O . HIS B 1 151 ? 10.704 -9.583 -9.660 1.00 35.66 129 HIS B O 1
ATOM 2708 N N . PRO B 1 152 ? 9.384 -8.426 -11.105 1.00 34.85 130 PRO B N 1
ATOM 2709 C CA . PRO B 1 152 ? 8.646 -7.729 -10.039 1.00 42.19 130 PRO B CA 1
ATOM 2710 C C . PRO B 1 152 ? 8.056 -8.607 -8.920 1.00 42.70 130 PRO B C 1
ATOM 2711 O O . PRO B 1 152 ? 8.196 -8.240 -7.755 1.00 44.92 130 PRO B O 1
ATOM 2715 N N . PRO B 1 153 ? 7.409 -9.749 -9.256 1.00 40.30 131 PRO B N 1
ATOM 2716 C CA . PRO B 1 153 ? 6.847 -10.577 -8.182 1.00 41.24 131 PRO B CA 1
ATOM 2717 C C . PRO B 1 153 ? 7.850 -11.160 -7.186 1.00 41.49 131 PRO B C 1
ATOM 2718 O O . PRO B 1 153 ? 7.496 -11.369 -6.026 1.00 42.89 131 PRO B O 1
ATOM 2722 N N . SER B 1 154 ? 9.080 -11.419 -7.617 1.00 40.22 132 SER B N 1
ATOM 2723 C CA . SER B 1 154 ? 10.086 -12.007 -6.728 1.00 41.19 132 SER B CA 1
ATOM 2724 C C . SER B 1 154 ? 11.186 -11.036 -6.291 1.00 41.69 132 SER B C 1
ATOM 2725 O O . SER B 1 154 ? 11.873 -11.276 -5.297 1.00 45.41 132 SER B O 1
ATOM 2728 N N . GLY B 1 155 ? 11.369 -9.956 -7.044 1.00 42.51 133 GLY B N 1
ATOM 2729 C CA . GLY B 1 155 ? 12.480 -9.039 -6.811 1.00 40.24 133 GLY B CA 1
ATOM 2730 C C . GLY B 1 155 ? 13.834 -9.545 -7.302 1.00 38.78 133 GLY B C 1
ATOM 2731 O O . GLY B 1 155 ? 14.852 -8.925 -7.024 1.00 40.65 133 GLY B O 1
ATOM 2732 N N . ARG B 1 156 ? 13.865 -10.673 -8.015 1.00 36.85 134 ARG B N 1
ATOM 2733 C CA . ARG B 1 156 ? 15.105 -11.142 -8.662 1.00 37.65 134 ARG B CA 1
ATOM 2734 C C . ARG B 1 156 ? 15.623 -10.064 -9.629 1.00 37.18 134 ARG B C 1
ATOM 2735 O O . ARG B 1 156 ? 14.864 -9.567 -10.447 1.00 34.17 134 ARG B O 1
ATOM 2743 N N . VAL B 1 157 ? 16.910 -9.721 -9.522 1.00 35.75 135 VAL B N 1
ATOM 2744 C CA . VAL B 1 157 ? 17.510 -8.614 -10.275 1.00 37.54 135 VAL B CA 1
ATOM 2745 C C . VAL B 1 157 ? 18.549 -9.157 -11.238 1.00 37.56 135 VAL B C 1
ATOM 2746 O O . VAL B 1 157 ? 19.338 -10.028 -10.884 1.00 38.37 135 VAL B O 1
ATOM 2750 N N . TYR B 1 158 ? 18.533 -8.638 -12.459 1.00 37.91 136 TYR B N 1
ATOM 2751 C CA . TYR B 1 158 ? 19.478 -9.042 -13.481 1.00 36.00 136 TYR B CA 1
ATOM 2752 C C . TYR B 1 158 ? 20.206 -7.851 -14.055 1.00 32.52 136 TYR B C 1
ATOM 2753 O O . TYR B 1 158 ? 19.777 -6.715 -13.885 1.00 31.47 136 TYR B O 1
ATOM 2762 N N . ASN B 1 159 ? 21.328 -8.117 -14.711 1.00 31.22 137 ASN B N 1
ATOM 2763 C CA . ASN B 1 159 ? 21.981 -7.098 -15.532 1.00 37.34 137 ASN B CA 1
ATOM 2764 C C . ASN B 1 159 ? 22.327 -7.654 -16.926 1.00 38.79 137 ASN B C 1
ATOM 2765 O O . ASN B 1 159 ? 22.043 -8.809 -17.202 1.00 45.57 137 ASN B O 1
ATOM 2770 N N . LEU B 1 160 ? 22.878 -6.825 -17.814 1.00 40.84 138 LEU B N 1
ATOM 2771 C CA . LEU B 1 160 ? 23.262 -7.275 -19.155 1.00 43.25 138 LEU B CA 1
ATOM 2772 C C . LEU B 1 160 ? 24.632 -7.953 -19.146 1.00 45.91 138 LEU B C 1
ATOM 2773 O O . LEU B 1 160 ? 24.811 -9.019 -19.738 1.00 48.53 138 LEU B O 1
ATOM 2778 N N . ASP B 1 161 ? 25.588 -7.329 -18.465 1.00 50.28 139 ASP B N 1
ATOM 2779 C CA . ASP B 1 161 ? 26.984 -7.767 -18.478 1.00 56.39 139 ASP B CA 1
ATOM 2780 C C . ASP B 1 161 ? 27.302 -8.752 -17.357 1.00 56.54 139 ASP B C 1
ATOM 2781 O O . ASP B 1 161 ? 28.161 -9.620 -17.512 1.00 59.33 139 ASP B O 1
ATOM 2786 N N . PHE B 1 162 ? 26.596 -8.614 -16.239 1.00 49.99 140 PHE B N 1
ATOM 2787 C CA . PHE B 1 162 ? 27.033 -9.183 -14.977 1.00 46.41 140 PHE B CA 1
ATOM 2788 C C . PHE B 1 162 ? 26.286 -10.446 -14.567 1.00 47.53 140 PHE B C 1
ATOM 2789 O O . PHE B 1 162 ? 26.894 -11.510 -14.409 1.00 55.86 140 PHE B O 1
ATOM 2797 N N . ASN B 1 163 ? 24.980 -10.331 -14.380 1.00 42.08 141 ASN B N 1
ATOM 2798 C CA . ASN B 1 163 ? 24.157 -11.499 -14.084 1.00 47.13 141 ASN B CA 1
ATOM 2799 C C . ASN B 1 163 ? 23.030 -11.551 -15.111 1.00 44.34 141 ASN B C 1
ATOM 2800 O O . ASN B 1 163 ? 21.884 -11.205 -14.794 1.00 41.56 141 ASN B O 1
ATOM 2805 N N . PRO B 1 164 ? 23.360 -11.950 -16.363 1.00 40.76 142 PRO B N 1
ATOM 2806 C CA . PRO B 1 164 ? 22.386 -11.923 -17.448 1.00 39.67 142 PRO B CA 1
ATOM 2807 C C . PRO B 1 164 ? 21.319 -12.988 -17.214 1.00 43.62 142 PRO B C 1
ATOM 2808 O O . PRO B 1 164 ? 21.624 -14.027 -16.628 1.00 39.82 142 PRO B O 1
ATOM 2812 N N . PRO B 1 165 ? 20.075 -12.740 -17.669 1.00 40.65 143 PRO B N 1
ATOM 2813 C CA . PRO B 1 165 ? 19.141 -13.860 -17.614 1.00 38.40 143 PRO B CA 1
ATOM 2814 C C . PRO B 1 165 ? 19.546 -14.901 -18.651 1.00 40.75 143 PRO B C 1
ATOM 2815 O O . PRO B 1 165 ? 20.222 -14.569 -19.635 1.00 36.73 143 PRO B O 1
ATOM 2819 N N . HIS B 1 166 ? 19.153 -16.151 -18.432 1.00 42.81 144 HIS B N 1
ATOM 2820 C CA . HIS B 1 166 ? 19.440 -17.209 -19.402 1.00 40.48 144 HIS B CA 1
ATOM 2821 C C . HIS B 1 166 ? 18.833 -16.860 -20.770 1.00 40.91 144 HIS B C 1
ATOM 2822 O O . HIS B 1 166 ? 19.460 -17.086 -21.813 1.00 45.67 144 HIS B O 1
ATOM 2829 N N . VAL B 1 167 ? 17.620 -16.301 -20.758 1.00 41.25 145 VAL B N 1
ATOM 2830 C CA . VAL B 1 167 ? 16.977 -15.768 -21.972 1.00 40.18 145 VAL B CA 1
ATOM 2831 C C . VAL B 1 167 ? 16.650 -14.281 -21.778 1.00 37.64 145 VAL B C 1
ATOM 2832 O O . VAL B 1 167 ? 16.103 -13.895 -20.746 1.00 37.45 145 VAL B O 1
ATOM 2836 N N . HIS B 1 168 ? 16.986 -13.450 -22.763 1.00 39.77 146 HIS B N 1
ATOM 2837 C CA . HIS B 1 168 ? 16.774 -12.000 -22.659 1.00 40.77 146 HIS B CA 1
ATOM 2838 C C . HIS B 1 168 ? 15.331 -11.658 -22.290 1.00 41.74 146 HIS B C 1
ATOM 2839 O O . HIS B 1 168 ? 14.390 -12.130 -22.933 1.00 38.68 146 HIS B O 1
ATOM 2846 N N . GLY B 1 169 ? 15.171 -10.839 -21.257 1.00 37.80 147 GLY B N 1
ATOM 2847 C CA . GLY B 1 169 ? 13.857 -10.330 -20.866 1.00 38.47 147 GLY B CA 1
ATOM 2848 C C . GLY B 1 169 ? 12.973 -11.331 -20.145 1.00 34.07 147 GLY B C 1
ATOM 2849 O O . GLY B 1 169 ? 11.796 -11.068 -19.919 1.00 34.39 147 GLY B O 1
ATOM 2850 N N . ILE B 1 170 ? 13.547 -12.468 -19.766 1.00 33.36 148 ILE B N 1
ATOM 2851 C CA . ILE B 1 170 ? 12.797 -13.547 -19.113 1.00 32.31 148 ILE B CA 1
ATOM 2852 C C . ILE B 1 170 ? 13.440 -13.949 -17.781 1.00 35.51 148 ILE B C 1
ATOM 2853 O O . ILE B 1 170 ? 14.653 -14.154 -17.698 1.00 38.87 148 ILE B O 1
ATOM 2858 N N . ASP B 1 171 ? 12.611 -14.052 -16.749 1.00 31.84 149 ASP B N 1
ATOM 2859 C CA . ASP B 1 171 ? 13.008 -14.601 -15.458 1.00 30.85 149 ASP B CA 1
ATOM 2860 C C . ASP B 1 171 ? 13.405 -16.074 -15.584 1.00 35.12 149 ASP B C 1
ATOM 2861 O O . ASP B 1 171 ? 12.628 -16.885 -16.090 1.00 34.65 149 ASP B O 1
ATOM 2866 N N . ASP B 1 172 ? 14.620 -16.402 -15.126 1.00 38.68 150 ASP B N 1
ATOM 2867 C CA . ASP B 1 172 ? 15.157 -17.773 -15.151 1.00 40.44 150 ASP B CA 1
ATOM 2868 C C . ASP B 1 172 ? 14.314 -18.783 -14.377 1.00 40.41 150 ASP B C 1
ATOM 2869 O O . ASP B 1 172 ? 14.271 -19.960 -14.741 1.00 43.21 150 ASP B O 1
ATOM 2874 N N . VAL B 1 173 ? 13.695 -18.333 -13.285 1.00 34.95 151 VAL B N 1
ATOM 2875 C CA . VAL B 1 173 ? 12.945 -19.228 -12.405 1.00 36.96 151 VAL B CA 1
ATOM 2876 C C . VAL B 1 173 ? 11.543 -19.508 -12.949 1.00 38.38 151 VAL B C 1
ATOM 2877 O O . VAL B 1 173 ? 11.132 -20.668 -13.070 1.00 38.61 151 VAL B O 1
ATOM 2881 N N . THR B 1 174 ? 10.811 -18.446 -13.276 1.00 37.07 152 THR B N 1
ATOM 2882 C CA . THR B 1 174 ? 9.398 -18.574 -13.601 1.00 38.19 152 THR B CA 1
ATOM 2883 C C . THR B 1 174 ? 9.065 -18.611 -15.101 1.00 37.70 152 THR B C 1
ATOM 2884 O O . THR B 1 174 ? 7.955 -18.984 -15.468 1.00 38.53 152 THR B O 1
ATOM 2888 N N . GLY B 1 175 ? 10.009 -18.209 -15.955 1.00 35.21 153 GLY B N 1
ATOM 2889 C CA . GLY B 1 175 ? 9.717 -17.996 -17.374 1.00 33.93 153 GLY B CA 1
ATOM 2890 C C . GLY B 1 175 ? 8.827 -16.796 -17.682 1.00 33.41 153 GLY B C 1
ATOM 2891 O O . GLY B 1 175 ? 8.353 -16.646 -18.814 1.00 31.89 153 GLY B O 1
ATOM 2892 N N . GLU B 1 176 ? 8.616 -15.936 -16.681 1.00 35.47 154 GLU B N 1
ATOM 2893 C CA . GLU B 1 176 ? 7.748 -14.754 -16.784 1.00 35.54 154 GLU B CA 1
ATOM 2894 C C . GLU B 1 176 ? 8.558 -13.517 -17.202 1.00 31.73 154 GLU B C 1
ATOM 2895 O O . GLU B 1 176 ? 9.770 -13.494 -17.024 1.00 29.78 154 GLU B O 1
ATOM 2901 N N . PRO B 1 177 ? 7.893 -12.487 -17.765 1.00 37.20 155 PRO B N 1
ATOM 2902 C CA . PRO B 1 177 ? 8.674 -11.351 -18.262 1.00 36.68 155 PRO B CA 1
ATOM 2903 C C . PRO B 1 177 ? 9.414 -10.560 -17.177 1.00 38.48 155 PRO B C 1
ATOM 2904 O O . PRO B 1 177 ? 8.964 -10.480 -16.020 1.00 35.45 155 PRO B O 1
ATOM 2908 N N . LEU B 1 178 ? 10.558 -10.001 -17.559 1.00 32.48 156 LEU B N 1
ATOM 2909 C CA . LEU B 1 178 ? 11.289 -9.087 -16.695 1.00 34.26 156 LEU B CA 1
ATOM 2910 C C . LEU B 1 178 ? 10.924 -7.700 -17.162 1.00 35.14 156 LEU B C 1
ATOM 2911 O O . LEU B 1 178 ? 10.553 -7.534 -18.311 1.00 32.97 156 LEU B O 1
ATOM 2916 N N . VAL B 1 179 ? 11.039 -6.708 -16.281 1.00 38.14 157 VAL B N 1
ATOM 2917 C CA . VAL B 1 179 ? 10.829 -5.314 -16.682 1.00 39.29 157 VAL B CA 1
ATOM 2918 C C . VAL B 1 179 ? 11.955 -4.389 -16.226 1.00 33.73 157 VAL B C 1
ATOM 2919 O O . VAL B 1 179 ? 12.770 -4.743 -15.379 1.00 32.08 157 VAL B O 1
ATOM 2923 N N . GLN B 1 180 ? 11.995 -3.205 -16.818 1.00 37.50 158 GLN B N 1
ATOM 2924 C CA . GLN B 1 180 ? 12.872 -2.140 -16.365 1.00 39.45 158 GLN B CA 1
ATOM 2925 C C . GLN B 1 180 ? 12.024 -1.07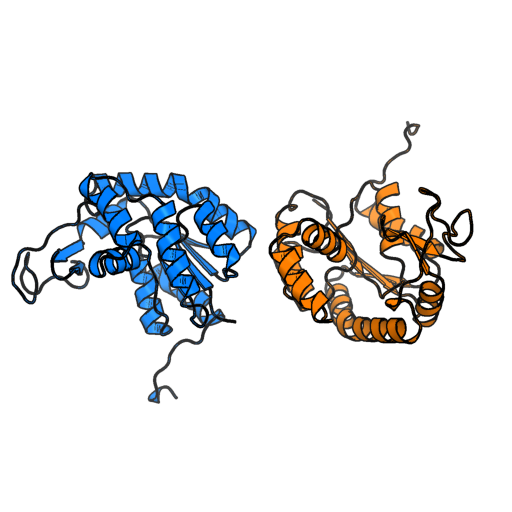5 -15.699 1.00 42.49 158 GLN B C 1
ATOM 2926 O O . GLN B 1 180 ? 10.960 -0.713 -16.204 1.00 45.05 158 GLN B O 1
ATOM 2932 N N . GLN B 1 181 ? 12.504 -0.571 -14.569 1.00 39.75 159 GLN B N 1
ATOM 2933 C CA . GLN B 1 181 ? 11.721 0.349 -13.756 1.00 41.86 159 GLN B CA 1
ATOM 2934 C C . GLN B 1 181 ? 11.948 1.806 -14.144 1.00 38.03 159 GLN B C 1
ATOM 2935 O O . GLN B 1 181 ? 13.044 2.182 -14.566 1.00 37.32 159 GLN B O 1
ATOM 2941 N N . GLU B 1 182 ? 10.900 2.614 -14.001 1.00 37.93 160 GLU B N 1
ATOM 2942 C CA . GLU B 1 182 ? 10.954 4.035 -14.328 1.00 41.58 160 GLU B CA 1
ATOM 2943 C C . GLU B 1 182 ? 12.020 4.812 -13.543 1.00 43.11 160 GLU B C 1
ATOM 2944 O O . GLU B 1 182 ? 12.471 5.866 -13.989 1.00 48.35 160 GLU B O 1
ATOM 2946 N N . ASP B 1 183 ? 12.425 4.295 -12.386 1.00 43.48 161 ASP B N 1
ATOM 2947 C CA . ASP B 1 183 ? 13.449 4.967 -11.573 1.00 42.56 161 ASP B CA 1
ATOM 2948 C C . ASP B 1 183 ? 14.894 4.630 -11.973 1.00 42.83 161 ASP B C 1
ATOM 2949 O O . ASP B 1 183 ? 15.836 5.246 -11.483 1.00 45.25 161 ASP B O 1
ATOM 2954 N N . ASP B 1 184 ? 15.065 3.661 -12.867 1.00 45.17 162 ASP B N 1
ATOM 2955 C CA . ASP B 1 184 ? 16.388 3.336 -13.389 1.00 44.58 162 ASP B CA 1
ATOM 2956 C C . ASP B 1 184 ? 16.694 4.082 -14.691 1.00 46.43 162 ASP B C 1
ATOM 2957 O O . ASP B 1 184 ? 17.743 3.858 -15.306 1.00 50.03 162 ASP B O 1
ATOM 2962 N N . LYS B 1 185 ? 15.777 4.962 -15.101 1.00 47.67 163 LYS B N 1
ATOM 2963 C CA . LYS B 1 185 ? 15.959 5.825 -16.277 1.00 48.28 163 LYS B CA 1
ATOM 2964 C C . LYS B 1 185 ? 17.031 6.911 -16.005 1.00 49.43 163 LYS B C 1
ATOM 2965 O O . LYS B 1 185 ? 17.390 7.143 -14.846 1.00 46.70 163 LYS B O 1
ATOM 2970 N N . PRO B 1 186 ? 17.549 7.565 -17.070 1.00 49.44 164 PRO B N 1
ATOM 2971 C CA . PRO B 1 186 ? 18.642 8.551 -16.962 1.00 47.87 164 PRO B CA 1
ATOM 2972 C C . PRO B 1 186 ? 18.452 9.672 -15.923 1.00 47.69 164 PRO B C 1
ATOM 2973 O O . PRO B 1 186 ? 19.373 9.938 -15.144 1.00 47.41 164 PRO B O 1
ATOM 2977 N N . GLU B 1 187 ? 17.283 10.317 -15.917 1.00 46.20 165 GLU B N 1
ATOM 2978 C CA . GLU B 1 187 ? 17.036 11.476 -15.044 1.00 50.09 165 GLU B CA 1
ATOM 2979 C C . GLU B 1 187 ? 16.773 11.063 -13.604 1.00 45.72 165 GLU B C 1
ATOM 2980 O O . GLU B 1 187 ? 17.287 11.682 -12.667 1.00 44.68 165 GLU B O 1
ATOM 2986 N N . ALA B 1 188 ? 15.972 10.012 -13.443 1.00 41.78 166 ALA B N 1
ATOM 2987 C CA . ALA B 1 188 ? 15.669 9.446 -12.139 1.00 41.01 166 ALA B CA 1
ATOM 2988 C C . ALA B 1 188 ? 16.925 8.974 -11.412 1.00 39.23 166 ALA B C 1
ATOM 2989 O O . ALA B 1 188 ? 17.099 9.279 -10.240 1.00 30.79 166 ALA B O 1
ATOM 2991 N N . VAL B 1 189 ? 17.803 8.259 -12.116 1.00 36.77 167 VAL B N 1
ATOM 2992 C CA . VAL B 1 189 ? 19.069 7.811 -11.544 1.00 33.87 167 VAL B CA 1
ATOM 2993 C C . VAL B 1 189 ? 19.946 8.981 -11.120 1.00 35.23 167 VAL B C 1
ATOM 2994 O O . VAL B 1 189 ? 20.435 8.991 -9.985 1.00 33.92 167 VAL B O 1
ATOM 2998 N N . ALA B 1 190 ? 20.143 9.954 -12.020 1.00 31.89 168 ALA B N 1
ATOM 2999 C CA . ALA B 1 190 ? 20.896 11.176 -11.700 1.00 31.81 168 ALA B CA 1
ATOM 3000 C C . ALA B 1 190 ? 20.347 11.867 -10.445 1.00 29.92 168 ALA B C 1
ATOM 3001 O O . ALA B 1 190 ? 21.117 12.296 -9.582 1.00 38.34 168 ALA B O 1
ATOM 3003 N N . ALA B 1 191 ? 19.019 11.962 -10.345 1.00 33.21 169 ALA B N 1
ATOM 3004 C CA . ALA B 1 191 ? 18.353 12.527 -9.156 1.00 35.89 169 ALA B CA 1
ATOM 3005 C C . ALA B 1 191 ? 18.621 11.711 -7.900 1.00 32.54 169 ALA B C 1
ATOM 3006 O O . ALA B 1 191 ? 18.839 12.272 -6.825 1.00 37.57 169 ALA B O 1
ATOM 3008 N N . ARG B 1 192 ? 18.604 10.387 -8.036 1.00 32.75 170 ARG B N 1
ATOM 3009 C CA . ARG B 1 192 ? 18.810 9.477 -6.901 1.00 31.15 170 ARG B CA 1
ATOM 3010 C C . ARG B 1 192 ? 20.240 9.516 -6.382 1.00 31.61 170 ARG B C 1
ATOM 3011 O O . ARG B 1 192 ? 20.483 9.355 -5.170 1.00 29.16 170 ARG B O 1
ATOM 3019 N N . LEU B 1 193 ? 21.184 9.710 -7.302 1.00 31.60 171 LEU B N 1
ATOM 3020 C CA . LEU B 1 193 ? 22.595 9.849 -6.939 1.00 30.69 171 LEU B CA 1
ATOM 3021 C C . LEU B 1 193 ? 22.885 11.120 -6.168 1.00 31.26 171 LEU B C 1
ATOM 3022 O O . LEU B 1 193 ? 23.662 11.094 -5.213 1.00 37.70 171 LEU B O 1
ATOM 3027 N N . ARG B 1 194 ? 22.265 12.228 -6.589 1.00 31.70 172 ARG B N 1
ATOM 3028 C CA . ARG B 1 194 ? 22.390 13.493 -5.903 1.00 27.99 172 ARG B CA 1
ATOM 3029 C C . ARG B 1 194 ? 21.798 13.402 -4.502 1.00 30.56 172 ARG B C 1
ATOM 3030 O O . ARG B 1 194 ? 22.454 13.797 -3.528 1.00 34.51 172 ARG B O 1
ATOM 3038 N N . GLN B 1 195 ? 20.558 12.913 -4.401 1.00 33.85 173 GLN B N 1
ATOM 3039 C CA . GLN B 1 195 ? 19.911 12.699 -3.101 1.00 32.58 173 GLN B CA 1
ATOM 3040 C C . GLN B 1 195 ? 20.854 11.921 -2.175 1.00 36.12 173 GLN B C 1
ATOM 3041 O O . GLN B 1 195 ? 21.038 12.291 -1.025 1.00 33.16 173 GLN B O 1
ATOM 3047 N N . TYR B 1 196 ? 21.458 10.856 -2.706 1.00 32.78 174 TYR B N 1
ATOM 3048 C CA . TYR B 1 196 ? 22.377 10.010 -1.958 1.00 34.81 174 TYR B CA 1
ATOM 3049 C C . TYR B 1 196 ? 23.623 10.770 -1.507 1.00 37.54 174 TYR B C 1
ATOM 3050 O O . TYR B 1 196 ? 23.957 10.771 -0.333 1.00 38.84 174 TYR B O 1
ATOM 3059 N N . LYS B 1 197 ? 24.305 11.410 -2.451 1.00 37.28 175 LYS B N 1
ATOM 3060 C CA . LYS B 1 197 ? 25.539 12.135 -2.161 1.00 45.78 175 LYS B CA 1
ATOM 3061 C C . LYS B 1 197 ? 25.387 13.060 -0.943 1.00 43.76 175 LYS B C 1
ATOM 3062 O O . LYS B 1 197 ? 26.162 12.976 0.007 1.00 41.38 175 LYS B O 1
ATOM 3068 N N . ASP B 1 198 ? 24.359 13.902 -0.967 1.00 47.37 176 ASP B N 1
ATOM 3069 C CA . ASP B 1 198 ? 24.105 14.879 0.091 1.00 46.03 176 ASP B CA 1
ATOM 3070 C C . ASP B 1 198 ? 23.787 14.279 1.469 1.00 44.01 176 ASP B C 1
ATOM 3071 O O . ASP B 1 198 ? 24.194 14.809 2.497 1.00 45.59 176 ASP B O 1
ATOM 3076 N N . VAL B 1 199 ? 23.059 13.170 1.481 1.00 42.68 177 VAL B N 1
ATOM 3077 C CA . VAL B 1 199 ? 22.618 12.560 2.729 1.00 44.12 177 VAL B CA 1
ATOM 3078 C C . VAL B 1 199 ? 23.681 11.600 3.304 1.00 48.35 177 VAL B C 1
ATOM 3079 O O . VAL B 1 199 ? 23.811 11.465 4.521 1.00 52.08 177 VAL B O 1
ATOM 3083 N N . ALA B 1 200 ? 24.469 10.980 2.425 1.00 49.19 178 ALA B N 1
ATOM 3084 C CA . ALA B 1 200 ? 25.364 9.889 2.806 1.00 46.34 178 ALA B CA 1
ATOM 3085 C C . ALA B 1 200 ? 26.770 10.311 3.217 1.00 45.30 178 ALA B C 1
ATOM 3086 O O . ALA B 1 200 ? 27.410 9.623 4.025 1.00 46.62 178 ALA B O 1
ATOM 3088 N N . LYS B 1 201 ? 27.243 11.432 2.676 1.00 43.72 179 LYS B N 1
ATOM 3089 C CA . LYS B 1 201 ? 28.562 11.961 3.009 1.00 48.64 179 LYS B CA 1
ATOM 3090 C C . LYS B 1 201 ? 28.787 12.100 4.529 1.00 45.10 179 LYS B C 1
ATOM 3091 O O . LYS B 1 201 ? 29.809 11.637 5.025 1.00 40.17 179 LYS B O 1
ATOM 3097 N N . PRO B 1 202 ? 27.840 12.736 5.260 1.00 40.80 180 PRO B N 1
ATOM 3098 C CA . PRO B 1 202 ? 27.950 12.848 6.718 1.00 38.51 180 PRO B CA 1
ATOM 3099 C C . PRO B 1 202 ? 27.999 11.488 7.419 1.00 36.45 180 PRO B C 1
ATOM 3100 O O . PRO B 1 202 ? 28.768 11.326 8.367 1.00 37.16 180 PRO B O 1
ATOM 3104 N N . VAL B 1 203 ? 27.177 10.539 6.961 1.00 30.31 181 VAL B N 1
ATOM 3105 C CA . VAL B 1 203 ? 27.132 9.192 7.538 1.00 31.59 181 VAL B CA 1
ATOM 3106 C C . VAL B 1 203 ? 28.486 8.486 7.398 1.00 34.79 181 VAL B C 1
ATOM 3107 O O . VAL B 1 203 ? 29.005 7.945 8.371 1.00 34.73 181 VAL B O 1
ATOM 3111 N N . ILE B 1 204 ? 29.049 8.510 6.190 1.00 35.81 182 ILE B N 1
ATOM 3112 C CA . ILE B 1 204 ? 30.351 7.896 5.905 1.00 40.91 182 ILE B CA 1
ATOM 3113 C C . ILE B 1 204 ? 31.462 8.586 6.696 1.00 37.18 182 ILE B C 1
ATOM 3114 O O . ILE B 1 204 ? 32.316 7.916 7.276 1.00 35.05 182 ILE B O 1
ATOM 3119 N N . GLU B 1 205 ? 31.425 9.920 6.753 1.00 32.45 183 GLU B N 1
ATOM 3120 C CA . GLU B 1 205 ? 32.394 10.684 7.549 1.00 34.96 183 GLU B CA 1
ATOM 3121 C C . GLU B 1 205 ? 32.282 10.426 9.064 1.00 33.02 183 GLU B C 1
ATOM 3122 O O . GLU B 1 205 ? 33.290 10.425 9.767 1.00 32.25 183 GLU B O 1
ATOM 3125 N N . LEU B 1 206 ? 31.069 10.203 9.562 1.00 35.75 184 LEU B N 1
ATOM 3126 C CA . LEU B 1 206 ? 30.871 9.826 10.965 1.00 33.26 184 LEU B CA 1
ATOM 3127 C C . LEU B 1 206 ? 31.521 8.481 11.284 1.00 30.84 184 LEU B C 1
ATOM 3128 O O . LEU B 1 206 ? 32.176 8.328 12.319 1.00 30.12 184 LEU B O 1
ATOM 3133 N N . TYR B 1 207 ? 31.313 7.495 10.415 1.00 29.33 185 TYR B N 1
ATOM 3134 C CA . TYR B 1 207 ? 31.899 6.168 10.634 1.00 31.79 185 TYR B CA 1
ATOM 3135 C C . TYR B 1 207 ? 33.413 6.150 10.425 1.00 31.07 185 TYR B C 1
ATOM 3136 O O . TYR B 1 207 ? 34.129 5.451 11.139 1.00 31.69 185 TYR B O 1
ATOM 3145 N N . LYS B 1 208 ? 33.886 6.923 9.447 1.00 31.21 186 LYS B N 1
ATOM 3146 C CA . LYS B 1 208 ? 35.311 7.147 9.237 1.00 32.47 186 LYS B CA 1
ATOM 3147 C C . LYS B 1 208 ? 35.954 7.648 10.532 1.00 33.14 186 LYS B C 1
ATOM 3148 O O . LYS B 1 208 ? 36.961 7.080 10.987 1.00 36.63 186 LYS B O 1
ATOM 3154 N N . SER B 1 209 ? 35.371 8.684 11.144 1.00 34.38 187 SER B N 1
ATOM 3155 C CA . SER B 1 209 ? 35.937 9.219 12.389 1.00 34.57 187 SER B CA 1
ATOM 3156 C C . SER B 1 209 ? 35.855 8.305 13.623 1.00 36.28 187 SER B C 1
ATOM 3157 O O . SER B 1 209 ? 36.652 8.467 14.553 1.00 32.33 187 SER B O 1
ATOM 3160 N N . ARG B 1 210 ? 34.965 7.303 13.598 1.00 30.91 188 ARG B N 1
ATOM 3161 C CA . ARG B 1 210 ? 34.912 6.292 14.677 1.00 35.26 188 ARG B CA 1
ATOM 3162 C C . ARG B 1 210 ? 35.888 5.122 14.504 1.00 39.42 188 ARG B C 1
ATOM 3163 O O . ARG B 1 210 ? 36.038 4.291 15.409 1.00 38.58 188 ARG B O 1
ATOM 3171 N N . GLY B 1 211 ? 36.538 5.048 13.347 1.00 35.27 189 GLY B N 1
ATOM 3172 C CA . GLY B 1 211 ? 37.520 3.999 13.090 1.00 35.21 189 GLY B CA 1
ATOM 3173 C C . GLY B 1 211 ? 36.956 2.670 12.603 1.00 32.85 189 GLY B C 1
ATOM 3174 O O . GLY B 1 211 ? 37.662 1.665 12.607 1.00 35.60 189 GLY B O 1
ATOM 3175 N N . VAL B 1 212 ? 35.701 2.662 12.154 1.00 32.49 190 VAL B N 1
ATOM 3176 C CA . VAL B 1 212 ? 35.039 1.399 11.777 1.00 31.80 190 VAL B CA 1
ATOM 3177 C C . VAL B 1 212 ? 34.684 1.326 10.289 1.00 33.40 190 VAL B C 1
ATOM 3178 O O . VAL B 1 212 ? 34.034 0.372 9.842 1.00 30.61 190 VAL B O 1
ATOM 3182 N N . LEU B 1 213 ? 35.113 2.332 9.526 1.00 32.15 191 LEU B N 1
ATOM 3183 C CA . LEU B 1 213 ? 34.833 2.371 8.089 1.00 33.08 191 LEU B CA 1
ATOM 3184 C C . LEU B 1 213 ? 35.848 1.599 7.242 1.00 33.60 191 LEU B C 1
ATOM 3185 O O . LEU B 1 213 ? 37.054 1.787 7.369 1.00 34.49 191 LEU B O 1
ATOM 3190 N N . HIS B 1 214 ? 35.333 0.762 6.349 1.00 30.65 192 HIS B N 1
ATOM 3191 C CA . HIS B 1 214 ? 36.136 0.052 5.383 1.00 29.94 192 HIS B CA 1
ATOM 3192 C C . HIS B 1 214 ? 35.555 0.374 4.010 1.00 32.68 192 HIS B C 1
ATOM 3193 O O . HIS B 1 214 ? 34.444 -0.031 3.708 1.00 34.28 192 HIS B O 1
ATOM 3200 N N . GLN B 1 215 ? 36.309 1.118 3.200 1.00 29.34 193 GLN B N 1
ATOM 3201 C CA . GLN B 1 215 ? 35.852 1.597 1.911 1.00 35.03 193 GLN B CA 1
ATOM 3202 C C . GLN B 1 215 ? 36.482 0.815 0.785 1.00 37.25 193 GLN B C 1
ATOM 3203 O O . GLN B 1 215 ? 37.689 0.577 0.787 1.00 33.15 193 GLN B O 1
ATOM 3209 N N . PHE B 1 216 ? 35.650 0.406 -0.172 1.00 34.10 194 PHE B N 1
ATOM 3210 C CA . PHE B 1 216 ? 36.107 -0.381 -1.303 1.00 35.33 194 PHE B CA 1
ATOM 3211 C C . PHE B 1 216 ? 35.777 0.341 -2.594 1.00 38.34 194 PHE B C 1
ATOM 3212 O O . PHE B 1 216 ? 34.617 0.642 -2.878 1.00 37.65 194 PHE B O 1
ATOM 3220 N N . SER B 1 217 ? 36.820 0.665 -3.349 1.00 35.04 195 SER B N 1
ATOM 3221 C CA . SER B 1 217 ? 36.670 1.446 -4.566 1.00 37.07 195 SER B CA 1
ATOM 3222 C C . SER B 1 217 ? 36.935 0.554 -5.769 1.00 37.86 195 SER B C 1
ATOM 3223 O O . SER B 1 217 ? 37.685 -0.405 -5.674 1.00 39.43 195 SER B O 1
ATOM 3226 N N . GLY B 1 218 ? 36.304 0.859 -6.895 1.00 42.10 196 GLY B N 1
ATOM 3227 C CA . GLY B 1 218 ? 36.466 0.039 -8.100 1.00 39.21 196 GLY B CA 1
ATOM 3228 C C . GLY B 1 218 ? 35.222 0.138 -8.943 1.00 38.14 196 GLY B C 1
ATOM 3229 O O . GLY B 1 218 ? 34.370 0.987 -8.688 1.00 39.17 196 GLY B O 1
ATOM 3230 N N . THR B 1 219 ? 35.109 -0.725 -9.944 1.00 36.05 197 THR B N 1
ATOM 3231 C CA . THR B 1 219 ? 33.986 -0.668 -10.881 1.00 39.59 197 THR B CA 1
ATOM 3232 C C . THR B 1 219 ? 33.332 -2.023 -11.100 1.00 40.10 197 THR B C 1
ATOM 3233 O O . THR B 1 219 ? 32.277 -2.113 -11.723 1.00 38.43 197 THR B O 1
ATOM 3237 N N . GLU B 1 220 ? 33.968 -3.071 -10.587 1.00 36.61 198 GLU B N 1
ATOM 3238 C CA . GLU B 1 220 ? 33.487 -4.434 -10.753 1.00 36.41 198 GLU B CA 1
ATOM 3239 C C . GLU B 1 220 ? 33.299 -5.047 -9.382 1.00 36.19 198 GLU B C 1
ATOM 3240 O O . GLU B 1 220 ? 34.237 -5.094 -8.594 1.00 32.76 198 GLU B O 1
ATOM 3246 N N . THR B 1 221 ? 32.078 -5.497 -9.102 1.00 35.20 199 THR B N 1
ATOM 3247 C CA . THR B 1 221 ? 31.758 -6.231 -7.873 1.00 34.58 199 THR B CA 1
ATOM 3248 C C . THR B 1 221 ? 32.677 -7.452 -7.662 1.00 33.48 199 THR B C 1
ATOM 3249 O O . THR B 1 221 ? 33.031 -7.783 -6.531 1.00 34.09 199 THR B O 1
ATOM 3253 N N . ASN B 1 222 ? 33.066 -8.102 -8.751 1.00 38.39 200 ASN B N 1
ATOM 3254 C CA . ASN B 1 222 ? 33.899 -9.306 -8.677 1.00 41.14 200 ASN B CA 1
ATOM 3255 C C . ASN B 1 222 ? 35.357 -9.044 -8.292 1.00 36.53 200 ASN B C 1
ATOM 3256 O O . ASN B 1 222 ? 36.067 -9.964 -7.890 1.00 36.92 200 ASN B O 1
ATOM 3261 N N . LYS B 1 223 ? 35.797 -7.795 -8.402 1.00 36.93 201 LYS B N 1
ATOM 3262 C CA . LYS B 1 223 ? 37.148 -7.423 -7.962 1.00 38.82 201 LYS B CA 1
ATOM 3263 C C . LYS B 1 223 ? 37.139 -6.916 -6.516 1.00 38.74 201 LYS B C 1
ATOM 3264 O O . LYS B 1 223 ? 38.131 -7.019 -5.806 1.00 31.78 201 LYS B O 1
ATOM 3267 N N . ILE B 1 224 ? 35.995 -6.391 -6.092 1.00 34.54 202 ILE B N 1
ATOM 3268 C CA . ILE B 1 224 ? 35.802 -5.873 -4.733 1.00 35.91 202 ILE B CA 1
ATOM 3269 C C . ILE B 1 224 ? 35.546 -7.019 -3.754 1.00 33.94 202 ILE B C 1
ATOM 3270 O O . ILE B 1 224 ? 36.027 -7.002 -2.623 1.00 32.23 202 ILE B O 1
ATOM 3275 N N . TRP B 1 225 ? 34.793 -8.015 -4.206 1.00 36.90 203 TRP B N 1
ATOM 3276 C CA . TRP B 1 225 ? 34.295 -9.086 -3.340 1.00 35.36 203 TRP B CA 1
ATOM 3277 C C . TRP B 1 225 ? 35.378 -9.860 -2.554 1.00 33.47 203 TRP B C 1
ATOM 3278 O O . TRP B 1 225 ? 35.221 -10.063 -1.344 1.00 34.92 203 TRP B O 1
ATOM 3289 N N . PRO B 1 226 ? 36.484 -10.271 -3.213 1.00 34.10 204 PRO B N 1
ATOM 3290 C CA . PRO B 1 226 ? 37.531 -10.961 -2.443 1.00 34.18 204 PRO B CA 1
ATOM 3291 C C . PRO B 1 226 ? 38.017 -10.171 -1.222 1.00 34.31 204 PRO B C 1
ATOM 3292 O O . PRO B 1 226 ? 38.312 -10.770 -0.192 1.00 33.27 204 PRO B O 1
ATOM 3296 N N . TYR B 1 227 ? 38.056 -8.842 -1.327 1.00 34.11 205 TYR B N 1
ATOM 3297 C CA . TYR B 1 227 ? 38.471 -7.968 -0.209 1.00 34.56 205 TYR B CA 1
ATOM 3298 C C . TYR B 1 227 ? 37.418 -7.884 0.903 1.00 35.09 205 TYR B C 1
ATOM 3299 O O . TYR B 1 227 ? 37.750 -7.910 2.090 1.00 37.74 205 TYR B O 1
ATOM 3308 N N . VAL B 1 228 ? 36.152 -7.792 0.504 1.00 34.01 206 VAL B N 1
ATOM 3309 C CA . VAL B 1 228 ? 35.029 -7.834 1.434 1.00 35.80 206 VAL B CA 1
ATOM 3310 C C . VAL B 1 228 ? 34.970 -9.204 2.131 1.00 32.94 206 VAL B C 1
ATOM 3311 O O . VAL B 1 228 ? 34.716 -9.278 3.333 1.00 33.56 206 VAL B O 1
ATOM 3315 N N . TYR B 1 229 ? 35.236 -10.276 1.385 1.00 32.06 207 TYR B N 1
ATOM 3316 C CA . TYR B 1 229 ? 35.236 -11.618 1.962 1.00 31.45 207 TYR B CA 1
ATOM 3317 C C . TYR B 1 229 ? 36.281 -11.730 3.066 1.00 37.94 207 TYR B C 1
ATOM 3318 O O . TYR B 1 229 ? 35.990 -12.245 4.147 1.00 33.70 207 TYR B O 1
ATOM 3327 N N . THR B 1 230 ? 37.499 -11.264 2.770 1.00 34.08 208 THR B N 1
ATOM 3328 C CA . THR B 1 230 ? 38.623 -11.301 3.712 1.00 38.66 208 THR B CA 1
ATOM 3329 C C . THR B 1 230 ? 38.271 -10.564 5.000 1.00 32.13 208 THR B C 1
ATOM 3330 O O . THR B 1 230 ? 38.551 -11.030 6.089 1.00 35.33 208 THR B O 1
ATOM 3334 N N . LEU B 1 231 ? 37.630 -9.418 4.856 1.00 35.42 209 LEU B N 1
ATOM 3335 C CA . LEU B 1 231 ? 37.222 -8.603 5.985 1.00 35.92 209 LEU B CA 1
ATOM 3336 C C . LEU B 1 231 ? 36.272 -9.357 6.923 1.00 33.19 209 LEU B C 1
ATOM 3337 O O . LEU B 1 231 ? 36.495 -9.397 8.133 1.00 36.85 209 LEU B O 1
ATOM 3342 N N . PHE B 1 232 ? 35.203 -9.920 6.362 1.00 35.56 210 PHE B N 1
ATOM 3343 C CA . PHE B 1 232 ? 34.220 -10.701 7.125 1.00 38.81 210 PHE B CA 1
ATOM 3344 C C . PHE B 1 232 ? 34.810 -11.993 7.708 1.00 38.88 210 PHE B C 1
ATOM 3345 O O . PHE B 1 232 ? 34.444 -12.414 8.805 1.00 35.17 210 PHE B O 1
ATOM 3353 N N . SER B 1 233 ? 35.745 -12.611 6.990 1.00 35.54 211 SER B N 1
ATOM 3354 C CA . SER B 1 233 ? 36.387 -13.821 7.504 1.00 40.15 211 SER B CA 1
ATOM 3355 C C . SER B 1 233 ? 37.232 -13.552 8.759 1.00 43.49 211 SER B C 1
ATOM 3356 O O . SER B 1 233 ? 37.452 -14.458 9.558 1.00 45.47 211 SER B O 1
ATOM 3359 N N . ASN B 1 234 ? 37.689 -12.307 8.928 1.00 46.40 212 ASN B N 1
ATOM 3360 C CA . ASN B 1 234 ? 38.388 -11.884 10.146 1.00 48.27 212 ASN B CA 1
ATOM 3361 C C . ASN B 1 234 ? 37.443 -11.744 11.336 1.00 47.62 212 ASN B C 1
ATOM 3362 O O . ASN B 1 234 ? 37.879 -11.777 12.480 1.00 46.89 212 ASN B O 1
ATOM 3367 N N . LYS B 1 235 ? 36.152 -11.596 11.051 1.00 51.03 213 LYS B N 1
ATOM 3368 C CA . LYS B 1 235 ? 35.151 -11.246 12.058 1.00 51.80 213 LYS B CA 1
ATOM 3369 C C . LYS B 1 235 ? 34.125 -12.347 12.352 1.00 51.31 213 LYS B C 1
ATOM 3370 O O . LYS B 1 235 ? 33.604 -12.414 13.460 1.00 50.82 213 LYS B O 1
ATOM 3373 N N . ILE B 1 236 ? 33.820 -13.190 11.364 1.00 51.64 214 ILE B N 1
ATOM 3374 C CA . ILE B 1 236 ? 32.947 -14.369 11.565 1.00 49.71 214 ILE B CA 1
ATOM 3375 C C . ILE B 1 236 ? 33.418 -15.554 10.734 1.00 45.20 214 ILE B C 1
ATOM 3376 O O . ILE B 1 236 ? 33.948 -15.372 9.641 1.00 46.28 214 ILE B O 1
ATOM 3381 N N . THR B 1 237 ? 33.202 -16.765 11.244 1.00 41.37 215 THR B N 1
ATOM 3382 C CA . THR B 1 237 ? 33.660 -17.987 10.583 1.00 42.25 215 THR B CA 1
ATOM 3383 C C . THR B 1 237 ? 32.904 -18.259 9.272 1.00 38.40 215 THR B C 1
ATOM 3384 O O . THR B 1 237 ? 31.675 -18.327 9.275 1.00 37.81 215 THR B O 1
ATOM 3388 N N . PRO B 1 238 ? 33.642 -18.420 8.153 1.00 37.00 216 PRO B N 1
ATOM 3389 C CA . PRO B 1 238 ? 33.013 -18.812 6.886 1.00 37.17 216 PRO B CA 1
ATOM 3390 C C . PRO B 1 238 ? 32.521 -20.248 6.945 1.00 38.58 216 PRO B C 1
ATOM 3391 O O . PRO B 1 238 ? 33.103 -21.068 7.659 1.00 40.46 216 PRO B O 1
ATOM 3395 N N . ILE B 1 239 ? 31.461 -20.549 6.200 1.00 36.23 217 ILE B N 1
ATOM 3396 C CA . ILE B 1 239 ? 30.946 -21.913 6.124 1.00 35.66 217 ILE B CA 1
ATOM 3397 C C . ILE B 1 239 ? 31.988 -22.774 5.421 1.00 37.11 217 ILE B C 1
ATOM 3398 O O . ILE B 1 239 ? 32.554 -22.382 4.387 1.00 39.03 217 ILE B O 1
ATOM 3403 N N . GLN B 1 240 ? 32.266 -23.922 6.021 1.00 35.00 218 GLN B N 1
ATOM 3404 C CA . GLN B 1 240 ? 33.273 -24.853 5.518 1.00 39.52 218 GLN B CA 1
ATOM 3405 C C . GLN B 1 240 ? 32.662 -25.897 4.608 1.00 37.57 218 GLN B C 1
ATOM 3406 O O . GLN B 1 240 ? 31.487 -26.254 4.740 1.00 40.79 218 GLN B O 1
ATOM 3412 N N . SER B 1 241 ? 33.476 -26.382 3.682 1.00 38.72 219 SER B N 1
ATOM 3413 C CA . SER B 1 241 ? 33.084 -27.461 2.802 1.00 37.70 219 SER B CA 1
ATOM 3414 C C . SER B 1 241 ? 32.795 -28.731 3.621 1.00 38.60 219 SER B C 1
ATOM 3415 O O . SER B 1 241 ? 33.513 -29.037 4.585 1.00 35.99 219 SER B O 1
ATOM 3418 N N . LYS B 1 242 ? 31.749 -29.461 3.240 1.00 38.46 220 LYS B N 1
ATOM 3419 C CA . LYS B 1 242 ? 31.384 -30.716 3.919 1.00 42.48 220 LYS B CA 1
ATOM 3420 C C . LYS B 1 242 ? 32.500 -31.770 3.880 1.00 43.03 220 LYS B C 1
ATOM 3421 O O . LYS B 1 242 ? 32.502 -32.696 4.686 1.00 42.79 220 LYS B O 1
ATOM 3423 N N . GLU B 1 243 ? 33.437 -31.609 2.943 1.00 43.27 221 GLU B N 1
ATOM 3424 C CA . GLU B 1 243 ? 34.560 -32.532 2.750 1.00 47.88 221 GLU B CA 1
ATOM 3425 C C . GLU B 1 243 ? 35.836 -32.059 3.453 1.00 48.30 221 GLU B C 1
ATOM 3426 O O . GLU B 1 243 ? 36.929 -32.542 3.147 1.00 45.78 221 GLU B O 1
ATOM 3432 N N . ALA B 1 244 ? 35.690 -31.130 4.397 1.00 50.91 222 ALA B N 1
ATOM 3433 C CA . ALA B 1 244 ? 36.831 -30.511 5.072 1.00 56.14 222 ALA B CA 1
ATOM 3434 C C . ALA B 1 244 ? 37.216 -31.184 6.396 1.00 62.29 222 ALA B C 1
ATOM 3435 O O . ALA B 1 244 ? 36.836 -30.720 7.478 1.00 66.93 222 ALA B O 1
ATOM 3437 N N . TYR B 1 245 ? 37.978 -32.271 6.298 1.00 65.61 223 TYR B N 1
ATOM 3438 C CA . TYR B 1 245 ? 38.533 -32.954 7.471 1.00 70.47 223 TYR B CA 1
ATOM 3439 C C . TYR B 1 245 ? 39.781 -33.766 7.113 1.00 71.18 223 TYR B C 1
ATOM 3440 O O . TYR B 1 245 ? 40.357 -34.453 7.960 1.00 70.30 223 TYR B O 1
#

GO terms:
  GO:0005759 mitochondrial matrix (C, EXP)
  GO:0036430 CMP kinase activity (F, EXP)
  GO:0036431 dCMP kinase activity (F, EXP)
  GO:0047506 dAMP kinase activity (F, EXP)
  GO:0050145 nucleoside monophosphate kinase activity (F, EXP)
  GO:0005739 mitochondrion (C, HTP)
  GO:0005759 mitochondrial matrix (C, TAS)
  GO:0015949 nucleobase-containing small molecule interconversion (P, TAS)
  GO:0050145 nucleoside monophosphate kinase activity (F, TAS)
  GO:0005739 mitochondrion (C, IDA)
  GO:0004017 AMP kinase activity (F, IDA)
  GO:0046033 AMP metabolic process (P, IDA)
  GO:0046034 ATP metabolic process (P, IDA)
  GO:0046039 GTP metabolic process (P, IDA)
  GO:0046899 nucleoside triphosphate adenylate kinase activity (F, IDA)
  GO:0004550 nucleoside diphosphate kinase activity (F, IDA)
  GO:0002082 regulation of oxidative phosphorylation (P, IMP)
  GO:0071456 cellular response to hypoxia (P, IMP)
  GO:0009188 ribonucleoside diphosphate biosynthetic process (P, IMP)
  GO:0005515 protein binding (F, IPI)

Nearest PDB structures (foldseek):
  2ar7-assembly1_A  TM=7.515E-01  e=2.653E-42  Homo sapiens
  3ndp-assembly1_A  TM=8.123E-01  e=2.831E-34  Homo sapiens
  6zjb-assembly3_C  TM=8.904E-01  e=4.724E-32  Homo sapiens
  2ak3-assembly2_B  TM=7.961E-01  e=3.020E-30  Bos taurus
  4typ-assembly2_B  TM=8.017E-01  e=4.440E-18  Bacillus subtilis subsp. subtilis str. 168

Radius of gyration: 29.08 Å; Cα contacts (8 Å, |Δi|>4): 601; chains: 2; bounding box: 63×72×86 Å

Foldseek 3Di:
DAAAEEEAEFQLLCLVVLQVVCCVWFVAHADELVVLLVVCCVVVHPLVVLQVVQVVVVHDRDLVSSLVSVLVVCVVQLVHRYYYYHPPLAPVRVVSVVVRDDHQAYEYGAEDLVLSLVQLVQWWADVVVRDIARNVPRHAPDPQAHNPPRHGIHRDPCSHSVNSVVRNVVSVVGVVVVQVVVVVVVRYDYDYDNDPVVVNVVVVVVVCVPGPTDDDPVVD/DAAQEEEAEAQQLCLVVLQVVCCVWFVAHADELVVLLVVCLVVVPVLVVLCVVQVVVVHHDDPVSSLVSVLVVVVVVVVHHYYYYCPPQAPVRVVSVVVRDDNQAYEYRAEDLVLRLVFLLQWKADVVVRDIAGDPARAAPDHQADNPPRDGIGRDPCSDDVNSVVRRVVRVVGCVVVQVVCVVVVRYDYFYDNDPVVRNVVVVVVVVVPHPTDDDPPDD

Organism: Homo sapiens (NCBI:txid9606)

InterPro domains:
  IPR000850 Adenylate kinase/UMP-CMP kinase [MF_00235] (6-211)
  IPR000850 Adenylate kinase/UMP-CMP kinase [PR00094] (9-22)
  IPR000850 Adenylate kinase/UMP-CMP kinase [PR00094] (37-51)
  IPR000850 Adenylate kinase/UMP-CMP kinase [PR00094] (85-101)
  IPR000850 Adenylate kinase/UMP-CMP kinase [PR00094] (159-174)
  IPR000850 Adenylate kinase/UMP-CMP kinase [PR00094] (176-190)
  IPR000850 Adenylate kinase/UMP-CMP kinase [PTHR23359] (5-201)
  IPR000850 Adenylate kinase/UMP-CMP kinase [cd01428] (7-199)
  IPR006259 Adenylate kinase subfamily [TIGR01351] (8-207)
  IPR007862 Adenylate kinase, active site lid domain [PF05191] (126-161)
  IPR027417 P-loop containing nucleoside triphosphate hydrolase [G3DSA:3.40.50.300] (4-223)
  IPR027417 P-loop containing nucleoside triphosphate hydrolase [SSF52540] (3-213)
  IPR028585 Adenylate kinase 4, mitochondrial [MF_03170] (2-223)
  IPR028586 Adenylate kinase 3/4, mitochondrial [MF_03169] (2-215)
  IPR033690 Adenylate kinase, conserved site [PS00113] (85-96)
  IPR036193 Adenylate kinase, active site lid domain superfamily [SSF57774] (126-162)

Sequence (440 aa):
KLLRAVILGPPGSGKGTVCQRIAQNFGLQHLSSSGHFLRENIKASSTEVGEMAKQYIEKSLLVPDHVITRLMMSELENRRGQHWLLDGFPRTLGQAEALDKICEVDLVISLNIPFETLKDRLSRRWIHPPSGRVYNLDFNPPHVHGIDDVTGEPLVQQEDDKPEAVAARLRQYKDVAKPVIELYKSRGVLHQFSGTETNKIWPYVYTLFSNKITPIQSKEAYKLLRAVILGPPGSGKGTVCQRIAQNFGLQHLSSGHFLRENIKASTEVGEMAKQYIEKSLLVPDHHVITRLMMSELENRRGQHWLLDGFPRTLGQAEALDKICEVDLVISLNIPFETLKDRLSRRWIHPPSGRVYNLDFNPPHVHGIDDVTGEPLVQQEDDKPEAVAARLRQYKDVAKPVIELYKSRGVLHQFSGTETNKIWPYVYTLFSNKITPIQSKEAY

CATH classification: 3.40.50.300

Solvent-accessible surface area: 24277 Å² total; per-residue (Å²): 189,46,6,15,1,1,0,8,5,4,33,19,2,12,32,38,66,1,0,73,64,0,33,141,50,18,57,9,72,72,13,22,32,42,105,3,33,77,65,20,49,113,70,69,51,71,18,0,66,66,0,73,98,53,83,150,148,107,91,137,17,31,49,123,5,21,26,123,3,0,22,52,46,0,89,125,62,115,67,81,74,1,0,2,20,28,2,2,77,22,66,47,4,0,93,23,0,49,97,24,23,33,17,64,5,0,0,9,4,98,5,68,67,96,22,1,53,73,64,7,47,101,79,85,21,5,67,110,52,44,87,63,10,54,39,90,173,65,72,14,162,91,168,30,54,2,62,117,64,32,81,98,14,68,33,65,128,64,3,78,65,111,27,3,15,51,86,29,149,76,44,90,125,27,12,76,57,3,22,99,40,0,103,58,84,63,24,26,61,102,32,75,29,67,91,21,105,103,8,31,72,136,0,71,75,30,0,40,115,81,27,113,40,104,142,76,180,144,60,241,176,69,8,29,1,1,0,9,5,7,22,24,1,13,37,36,34,1,0,107,44,0,40,121,49,14,54,12,73,74,22,22,26,28,106,14,22,149,64,17,49,121,73,64,51,77,36,0,70,80,0,82,93,60,98,92,109,108,93,140,12,48,54,116,20,29,27,121,14,1,21,59,32,0,36,118,64,74,66,91,73,2,0,2,22,26,1,1,77,19,74,48,3,0,100,25,0,72,137,52,21,84,18,65,3,0,0,2,2,76,4,66,75,132,32,0,70,59,42,9,62,92,53,67,8,4,74,107,53,45,83,75,11,20,112,102,89,71,71,23,162,82,146,14,57,1,79,102,63,52,77,94,7,66,86,76,85,65,9,90,111,137,23,2,44,65,70,3,129,79,34,83,94,33,6,129,55,1,24,75,30,4,118,97,142,68,29,32,64,78,33,77,31,57,103,10,89,87,9,32,70,149,0,68,75,24,0,40,120,68,28,115,28,112,123,70,88,136,58,237